Protein AF-0000000076642827 (afdb_homodimer)

pLDDT: mean 85.76, std 11.9, range [40.5, 98.06]

Radius of gyration: 27.94 Å; Cα contacts (8 Å, |Δi|>4): 1141; chains: 2; bounding box: 43×83×78 Å

Sequence (610 aa):
MENNNSRRKKQKLDKFSEQVNRMRVIDAKEDDSLAFIHKYMVTGAFPHSEPDKNFYSIVNGNNAIWVKGGTDVDVETGEEISVGVPYGTLPRIIAAWISTEAYRKKSREIQLGLSLTHFLKELDLNRTGGKRGDIGRVKEQLYRLANCEIGYKRVTQDEEKTKKESRRYRIIEGEQFWDWKIPNQLEIFGSYILLDRSFYKKLIEKPVPIDMRALKAIKSSAVALDLYMWLTYRVSYLNHSTTISWDQVMNQLGASYNETKYFAREARKYLKTIKSFWPELHYKTPRGRLFLDAKSRPHIKKKSWMENNNSRRKKQKLDKFSEQVNRMRVIDAKEDDSLAFIHKYMVTGAFPHSEPDKNFYSIVNGNNAIWVKGGTDVDVETGEEISVGVPYGTLPRIIAAWISTEAYRKKSREIQLGLSLTHFLKELDLNRTGGKRGDIGRVKEQLYRLANCEIGYKRVTQDEEKTKKESRRYRIIEGEQFWDWKIPNQLEIFGSYILLDRSFYKKLIEKPVPIDMRALKAIKSSAVALDLYMWLTYRVSYLNHSTTISWDQVMNQLGASYNETKYFAREARKYLKTIKSFWPELHYKTPRGRLFLDAKSRPHIKKKSW

Solvent-accessible surface area (backbone atoms only — not comparable to full-atom values): 31350 Å² total; per-residue (Å²): 114,71,65,57,52,53,49,53,47,49,52,51,50,51,53,47,51,50,51,29,51,46,51,64,73,42,52,38,57,82,65,74,29,58,28,24,28,40,64,74,64,32,39,31,62,49,38,64,51,80,63,93,50,60,52,47,57,33,54,59,77,50,27,26,40,34,29,34,26,14,69,45,69,39,45,86,78,42,43,81,37,81,59,32,54,40,37,32,37,57,40,56,54,50,48,29,48,53,38,25,51,26,59,75,66,69,36,53,66,43,64,36,28,69,53,45,54,50,49,28,49,73,62,67,37,63,79,38,75,56,77,88,14,44,49,33,49,48,50,49,31,49,51,10,45,46,40,24,38,37,35,38,37,36,53,44,78,50,101,71,36,35,37,38,36,40,39,52,45,40,58,31,27,29,37,34,43,51,50,53,77,58,83,84,55,76,53,39,58,87,13,32,39,29,40,16,62,64,46,48,50,48,32,68,74,50,56,40,68,42,45,45,64,57,48,55,74,37,51,89,33,37,66,46,44,36,49,52,43,36,46,43,56,51,41,63,68,44,81,57,64,44,76,43,42,43,63,56,51,35,49,52,42,34,57,87,58,96,45,58,67,60,48,45,53,52,49,52,56,39,48,53,55,52,33,66,46,29,72,51,54,41,67,48,68,53,93,69,29,42,31,42,42,45,82,30,48,44,79,59,62,78,90,65,115,113,71,64,57,53,54,51,52,48,48,51,52,50,51,52,48,52,50,51,28,51,46,52,67,72,44,52,38,59,82,65,73,28,58,29,23,30,41,64,76,64,32,39,30,61,49,39,63,51,79,63,93,51,60,54,47,58,34,55,60,76,50,28,25,42,35,28,34,27,14,70,44,68,38,46,88,78,40,42,80,35,80,60,31,54,40,36,32,37,58,39,56,53,49,48,28,49,54,38,24,51,28,59,74,66,70,36,54,66,42,64,36,29,69,53,45,55,50,49,28,49,73,61,65,37,63,82,39,76,56,77,88,15,46,48,34,49,48,51,49,31,48,52,12,45,46,39,26,37,36,36,38,38,36,54,44,78,50,100,69,35,34,38,38,35,39,39,52,47,41,59,32,27,29,38,36,44,53,49,52,78,57,84,84,54,75,52,39,60,87,16,33,38,29,40,17,62,64,45,47,51,47,32,69,74,49,56,40,66,43,47,46,65,58,48,55,74,37,50,90,33,37,66,45,45,37,49,51,45,36,46,42,54,52,41,64,70,44,79,57,63,44,77,42,42,42,63,56,51,35,48,54,43,34,57,88,59,94,44,60,66,61,47,45,53,52,49,52,54,39,50,52,56,50,32,65,46,27,74,50,55,41,67,48,69,55,92,70,31,40,32,41,41,45,82,31,48,44,80,58,59,78,91,67,115

Nearest PDB structures (foldseek):
  7u7o-assembly1_C  TM=5.175E-01  e=2.556E-03  Escherichia coli K-12
  6juf-assembly1_B  TM=5.219E-01  e=5.823E-01  Streptomyces clavuligerus
  6lb9-assembly1_B  TM=5.242E-01  e=1.563E+00  Streptomyces clavuligerus
  4ydz-assembly1_B  TM=2.967E-01  e=5.826E+00  Caenorhabditis elegans
  7u7o-assembly1_C  TM=5.175E-01  e=2.448E-03  Escherichia coli K-12

InterPro domains:
  IPR006881 Plasmid encoded RepA protein [PF04796] (85-248)

Organism: NCBI:txid1194090

Secondary structure (DSSP, 8-state):
-HHHHHHHHHHHHHHHHHHHHHHHHS-TTTTT-EEEE-HHHHS--S-SS--SSSEEEEEETTEEEEEE-EEEE-TTT--EEEEE---SHHHHHHHHHHHHHHHHHT-SEEE-HHHHHHHHHHTT--S--STTSHHHHHHHHHHHHHH-EEEEEEEEE-SSEEEEEEEEE-SEEEEEEEEESSTT----TT-EEEE-HHHHHHHHHS-EEEEHHHHHHTTT-HHHHHHHHHHHHHHHT--S-EEEEHHHHHHHHT---SSHHHHHHHHHHHHHHHHHH-TT--EE--TTEEEEPTT---SS-GGG-/-HHHHHHHHHHHHHHHHHHHHHHHHS-TTTTT-EEEE-HHHHS--S-SS--SSSEEEEEETTEEEEEE-EEEE-TTT--EEEEE---SHHHHHHHHHHHHHHHHHT-SEEE-HHHHHHHHHHTT--S--STTSHHHHHHHHHHHHHH-EEEEEEEEE-SSEEEEEEEEE-SEEEEEEEEESSTT----TT-EEEE-HHHHHHHHHS-EEEEHHHHHHTTT-HHHHHHHHHHHHHHHT--S-EEEEHHHHHHHHT---SSHHHHHHHHHHHHHHHHHH-TT--EE--TTEEEEPTT---SS-GGG-

Foldseek 3Di:
DVVVVVVVVVVLVVVLLVLLVCLQPDALLRVVQKWWAFPVLLFQAAAQDFDPDQKAWFDDPQKMKIKGFFWDADPVPRDIDTLGTQHHLLLLLVRRLLLRQCQVVVAQKFQCAPSVVVSCVVLVQNDDADCPGSVVVNVSNVSRLQGMKMKMWGWDDDPVDIDIDMDIDHQFPDKDADDDPPRPDSNSPPIITGTDPVSSVSSNVDIQIDGNSLCSSVSNGLLLSSLLSNCLVCLAPQQAKDKAFLVVVCSRSSYDDPDSVVVLVVSVVSVVSSCSNQVLWDWDDPVRIIIGHNSRDRSRHPVSD/DVVVVVVVVVVLVVVLLVLLVCLQPDALLRVVQKWWAFPVLLFQAAAQDFDPDQKAWFDDPQKMKIKGFFWDADPVPRDIDTLGTQHHLLLLLVRRLLLRQCQVVVAQKFQCAPSVVVSCVVLVQNDDADCPGSVVVNVSNVSRLQGMKMKMWGWDDDPVDIDIDMDIDHQFPDKDADDDPPRPDSNSPPIITGTDPVSSVSSNVDIQIDGNSLCSSVSNGLLLSSLLSNCLVCLAPQQAKDKAFLVVVCSRSSHDDPDSVVVLVVSVVSVVSSCSNQVLFDWDDPVRIIIGHNSRDRSRHPVSD

Structure (mmCIF, N/CA/C/O backbone):
data_AF-0000000076642827-model_v1
#
loop_
_entity.id
_entity.type
_entity.pdbx_description
1 polymer 'RepA protein'
#
loop_
_atom_site.group_PDB
_atom_site.id
_atom_site.type_symbol
_atom_site.label_atom_id
_atom_site.label_alt_id
_atom_site.label_comp_id
_atom_site.label_asym_id
_atom_site.label_entity_id
_atom_site.label_seq_id
_atom_site.pdbx_PDB_ins_code
_atom_site.Cartn_x
_atom_site.Cartn_y
_atom_site.Cartn_z
_atom_site.occupancy
_atom_site.B_iso_or_equiv
_atom_site.auth_seq_id
_atom_site.auth_comp_id
_atom_site.auth_asym_id
_atom_site.auth_atom_id
_atom_site.pdbx_PDB_model_num
ATOM 1 N N . MET A 1 1 ? -18.188 -27.797 -40.812 1 54.75 1 MET A N 1
ATOM 2 C CA . MET A 1 1 ? -18.109 -27.141 -39.5 1 54.75 1 MET A CA 1
ATOM 3 C C . MET A 1 1 ? -17.422 -28.047 -38.469 1 54.75 1 MET A C 1
ATOM 5 O O . MET A 1 1 ? -16.562 -27.594 -37.719 1 54.75 1 MET A O 1
ATOM 9 N N . GLU A 1 2 ? -17.812 -29.297 -38.469 1 63.72 2 GLU A N 1
ATOM 10 C CA . GLU A 1 2 ? -17.266 -30.297 -37.562 1 63.72 2 GLU A CA 1
ATOM 11 C C . GLU A 1 2 ? -15.805 -30.594 -37.875 1 63.72 2 GLU A C 1
ATOM 13 O O . GLU A 1 2 ? -14.984 -30.734 -36.938 1 63.72 2 GLU A O 1
ATOM 18 N N . ASN A 1 3 ? -15.484 -30.469 -39.094 1 66.81 3 ASN A N 1
ATOM 19 C CA . ASN A 1 3 ? -14.148 -30.812 -39.594 1 66.81 3 ASN A CA 1
ATOM 20 C C . ASN A 1 3 ? -13.133 -29.734 -39.219 1 66.81 3 ASN A C 1
ATOM 22 O O . ASN A 1 3 ? -12 -30.047 -38.844 1 66.81 3 ASN A O 1
ATOM 26 N N . ASN A 1 4 ? -13.625 -28.516 -39.125 1 71.31 4 ASN A N 1
ATOM 27 C CA . ASN A 1 4 ? -12.742 -27.391 -38.812 1 71.31 4 ASN A CA 1
ATOM 28 C C . ASN A 1 4 ? -12.391 -27.359 -37.312 1 71.31 4 ASN A C 1
ATOM 30 O O . ASN A 1 4 ? -11.25 -27.047 -36.969 1 71.31 4 ASN A O 1
ATOM 34 N N . ASN A 1 5 ? -13.266 -27.781 -36.531 1 71.5 5 ASN A N 1
ATOM 35 C CA . ASN A 1 5 ? -13.031 -27.828 -35.094 1 71.5 5 ASN A CA 1
ATOM 36 C C . ASN A 1 5 ? -12.039 -28.922 -34.719 1 71.5 5 ASN A C 1
ATOM 38 O O . ASN A 1 5 ? -11.203 -28.734 -33.812 1 71.5 5 ASN A O 1
ATOM 42 N N . SER A 1 6 ? -12.18 -30.047 -35.375 1 73 6 SER A N 1
ATOM 43 C CA . SER A 1 6 ? -11.281 -31.172 -35.125 1 73 6 SER A CA 1
ATOM 44 C C . SER A 1 6 ? -9.852 -30.828 -35.531 1 73 6 SER A C 1
ATOM 46 O O . SER A 1 6 ? -8.898 -31.203 -34.844 1 73 6 SER A O 1
ATOM 48 N N . ARG A 1 7 ? -9.758 -30.078 -36.656 1 74.62 7 ARG A N 1
ATOM 49 C CA . ARG A 1 7 ? -8.43 -29.672 -37.125 1 74.62 7 ARG A CA 1
ATOM 50 C C . ARG A 1 7 ? -7.797 -28.672 -36.156 1 74.62 7 ARG A C 1
ATOM 52 O O . ARG A 1 7 ? -6.605 -28.766 -35.875 1 74.62 7 ARG A O 1
ATOM 59 N N . ARG A 1 8 ? -8.57 -27.828 -35.719 1 68.75 8 ARG A N 1
ATOM 60 C CA . ARG A 1 8 ? -8.062 -26.828 -34.75 1 68.75 8 ARG A CA 1
ATOM 61 C C . ARG A 1 8 ? -7.637 -27.484 -33.469 1 68.75 8 ARG A C 1
ATOM 63 O O . ARG A 1 8 ? -6.617 -27.109 -32.875 1 68.75 8 ARG A O 1
ATOM 70 N N . LYS A 1 9 ? -8.453 -28.453 -33.25 1 72.5 9 LYS A N 1
ATOM 71 C CA . LYS A 1 9 ? -8.148 -29.203 -32.031 1 72.5 9 LYS A CA 1
ATOM 72 C C . LYS A 1 9 ? -6.859 -30 -32.188 1 72.5 9 LYS A C 1
ATOM 74 O O . LYS A 1 9 ? -6.051 -30.062 -31.25 1 72.5 9 LYS A O 1
ATOM 79 N N . LYS A 1 10 ? -6.648 -30.562 -33.219 1 74.94 10 LYS A N 1
ATOM 80 C CA . LYS A 1 10 ? -5.449 -31.344 -33.5 1 74.94 10 LYS A CA 1
ATOM 81 C C . LYS A 1 10 ? -4.215 -30.453 -33.562 1 74.94 10 LYS A C 1
ATOM 83 O O . LYS A 1 10 ? -3.152 -30.812 -33.062 1 74.94 10 LYS A O 1
ATOM 88 N N . GLN A 1 11 ? -4.301 -29.391 -34.094 1 78.81 11 GLN A N 1
ATOM 89 C CA . GLN A 1 11 ? -3.191 -28.453 -34.188 1 78.81 11 GLN A CA 1
ATOM 90 C C . GLN A 1 11 ? -2.783 -27.953 -32.781 1 78.81 11 GLN A C 1
ATOM 92 O O . GLN A 1 11 ? -1.592 -27.812 -32.5 1 78.81 11 GLN A O 1
ATOM 97 N N . LYS A 1 12 ? -3.814 -27.703 -32.031 1 73.69 12 LYS A N 1
ATOM 98 C CA . LYS A 1 12 ? -3.537 -27.266 -30.656 1 73.69 12 LYS A CA 1
ATOM 99 C C . LYS A 1 12 ? -2.795 -28.344 -29.875 1 73.69 12 LYS A C 1
ATOM 101 O O . LYS A 1 12 ? -1.883 -28.031 -29.109 1 73.69 12 LYS A O 1
ATOM 106 N N . LEU A 1 13 ? -3.162 -29.469 -30.094 1 78.56 13 LEU A N 1
ATOM 107 C CA . LEU A 1 13 ? -2.545 -30.594 -29.391 1 78.56 13 LEU A CA 1
ATOM 108 C C . LEU A 1 13 ? -1.109 -30.797 -29.859 1 78.56 13 LEU A C 1
ATOM 110 O O . LEU A 1 13 ? -0.23 -31.125 -29.062 1 78.56 13 LEU A O 1
ATOM 114 N N . ASP A 1 14 ? -0.91 -30.688 -31.078 1 82.5 14 ASP A N 1
ATOM 115 C CA . ASP A 1 14 ? 0.433 -30.828 -31.641 1 82.5 14 ASP A CA 1
ATOM 116 C C . ASP A 1 14 ? 1.363 -29.734 -31.109 1 82.5 14 ASP A C 1
ATOM 118 O O . ASP A 1 14 ? 2.512 -30.016 -30.75 1 82.5 14 ASP A O 1
ATOM 122 N N . LYS A 1 15 ? 0.829 -28.562 -31.047 1 82.94 15 LYS A N 1
ATOM 123 C CA . LYS A 1 15 ? 1.627 -27.438 -30.547 1 82.94 15 LYS A CA 1
ATOM 124 C C . LYS A 1 15 ? 1.989 -27.656 -29.078 1 82.94 15 LYS A C 1
ATOM 126 O O . LYS A 1 15 ? 3.115 -27.375 -28.656 1 82.94 15 LYS A O 1
ATOM 131 N N . PHE A 1 16 ? 1.078 -28.172 -28.375 1 87.31 16 PHE A N 1
ATOM 132 C CA . PHE A 1 16 ? 1.312 -28.469 -26.953 1 87.31 16 PHE A CA 1
ATOM 133 C C . PHE A 1 16 ? 2.391 -29.531 -26.797 1 87.31 16 PHE A C 1
ATOM 135 O O . PHE A 1 16 ? 3.307 -29.375 -25.984 1 87.31 16 PHE A O 1
ATOM 142 N N . SER A 1 17 ? 2.236 -30.531 -27.562 1 88.94 17 SER A N 1
ATOM 143 C CA . SER A 1 17 ? 3.199 -31.625 -27.484 1 88.94 17 SER A CA 1
ATOM 144 C C . SER A 1 17 ? 4.609 -31.156 -27.828 1 88.94 17 SER A C 1
ATOM 146 O O . SER A 1 17 ? 5.582 -31.594 -27.219 1 88.94 17 SER A O 1
ATOM 148 N N . GLU A 1 18 ? 4.641 -30.328 -28.75 1 88.25 18 GLU A N 1
ATOM 149 C CA . GLU A 1 18 ? 5.934 -29.766 -29.125 1 88.25 18 GLU A CA 1
ATOM 150 C C . GLU A 1 18 ? 6.527 -28.938 -28 1 88.25 18 GLU A C 1
ATOM 152 O O . GLU A 1 18 ? 7.73 -29.016 -27.719 1 88.25 18 GLU A O 1
ATOM 157 N N . GLN A 1 19 ? 5.727 -28.172 -27.438 1 87.25 19 GLN A N 1
ATOM 158 C CA . GLN A 1 19 ? 6.176 -27.344 -26.328 1 87.25 19 GLN A CA 1
ATOM 159 C C . GLN A 1 19 ? 6.648 -28.188 -25.156 1 87.25 19 GLN A C 1
ATOM 161 O O . GLN A 1 19 ? 7.672 -27.891 -24.531 1 87.25 19 GLN A O 1
ATOM 166 N N . VAL A 1 20 ? 5.898 -29.156 -24.891 1 90.56 20 VAL A N 1
ATOM 167 C CA . VAL A 1 20 ? 6.23 -30.078 -23.812 1 90.56 20 VAL A CA 1
ATOM 168 C C . VAL A 1 20 ? 7.586 -30.734 -24.078 1 90.56 20 VAL A C 1
ATOM 170 O O . VAL A 1 20 ? 8.445 -30.766 -23.188 1 90.56 20 VAL A O 1
ATOM 173 N N . ASN A 1 21 ? 7.734 -31.172 -25.281 1 90.19 21 ASN A N 1
ATOM 174 C CA . ASN A 1 21 ? 8.992 -31.812 -25.656 1 90.19 21 ASN A CA 1
ATOM 175 C C . ASN A 1 21 ? 10.172 -30.844 -25.531 1 90.19 21 ASN A C 1
ATOM 177 O O . ASN A 1 21 ? 11.25 -31.219 -25.078 1 90.19 21 ASN A O 1
ATOM 181 N N . ARG A 1 22 ? 9.938 -29.719 -25.906 1 90.06 22 ARG A N 1
ATOM 182 C CA . ARG A 1 22 ? 11 -28.719 -25.828 1 90.06 22 ARG A CA 1
ATOM 183 C C . ARG A 1 22 ? 11.391 -28.438 -24.391 1 90.06 22 ARG A C 1
ATOM 185 O O . ARG A 1 22 ? 12.578 -28.312 -24.078 1 90.06 22 ARG A O 1
ATOM 192 N N . MET A 1 23 ? 10.477 -28.406 -23.516 1 90.81 23 MET A N 1
ATOM 193 C CA . MET A 1 23 ? 10.734 -28.125 -22.094 1 90.81 23 MET A CA 1
ATOM 194 C C . MET A 1 23 ? 11.5 -29.266 -21.453 1 90.81 23 MET A C 1
ATOM 196 O O . MET A 1 23 ? 12.297 -29.047 -20.531 1 90.81 23 MET A O 1
ATOM 200 N N . ARG A 1 24 ? 11.305 -30.453 -22.031 1 89.62 24 ARG A N 1
ATOM 201 C CA . ARG A 1 24 ? 11.953 -31.625 -21.453 1 89.62 24 ARG A CA 1
ATOM 202 C C . ARG A 1 24 ? 13.414 -31.719 -21.875 1 89.62 24 ARG A C 1
ATOM 204 O O . ARG A 1 24 ? 14.242 -32.25 -21.156 1 89.62 24 ARG A O 1
ATOM 211 N N . VAL A 1 25 ? 13.688 -31.062 -22.984 1 88.88 25 VAL A N 1
ATOM 212 C CA . VAL A 1 25 ? 15.008 -31.281 -23.578 1 88.88 25 VAL A CA 1
ATOM 213 C C . VAL A 1 25 ? 15.883 -30.047 -23.344 1 88.88 25 VAL A C 1
ATOM 215 O O . VAL A 1 25 ? 17.094 -30.172 -23.172 1 88.88 25 VAL A O 1
ATOM 218 N N . ILE A 1 26 ? 15.305 -28.891 -23.359 1 89.38 26 ILE A N 1
ATOM 219 C CA . ILE A 1 26 ? 16.078 -27.656 -23.234 1 89.38 26 ILE A CA 1
ATOM 220 C C . ILE A 1 26 ? 15.719 -26.953 -21.922 1 89.38 26 ILE A C 1
ATOM 222 O O . ILE A 1 26 ? 14.555 -26.656 -21.656 1 89.38 26 ILE A O 1
ATOM 226 N N . ASP A 1 27 ? 16.75 -26.688 -21.203 1 87.81 27 ASP A N 1
ATOM 227 C CA . ASP A 1 27 ? 16.547 -25.969 -19.938 1 87.81 27 ASP A CA 1
ATOM 228 C C . ASP A 1 27 ? 15.977 -24.562 -20.203 1 87.81 27 ASP A C 1
ATOM 230 O O . ASP A 1 27 ? 16.297 -23.938 -21.203 1 87.81 27 ASP A O 1
ATOM 234 N N . ALA A 1 28 ? 15.141 -24.188 -19.266 1 89.44 28 ALA A N 1
ATOM 235 C CA . ALA A 1 28 ? 14.484 -22.891 -19.422 1 89.44 28 ALA A CA 1
ATOM 236 C C . ALA A 1 28 ? 15.516 -21.766 -19.594 1 89.44 28 ALA A C 1
ATOM 238 O O . ALA A 1 28 ? 15.297 -20.844 -20.375 1 89.44 28 ALA A O 1
ATOM 239 N N . LYS A 1 29 ? 16.594 -21.828 -18.875 1 87.75 29 LYS A N 1
ATOM 240 C CA . LYS A 1 29 ? 17.641 -20.812 -18.969 1 87.75 29 LYS A CA 1
ATOM 241 C C . LYS A 1 29 ? 18.25 -20.781 -20.375 1 87.75 29 LYS A C 1
ATOM 243 O O . LYS A 1 29 ? 18.438 -19.703 -20.953 1 87.75 29 LYS A O 1
ATOM 248 N N . GLU A 1 30 ? 18.516 -21.906 -20.891 1 86.69 30 GLU A N 1
ATOM 249 C CA . GLU A 1 30 ? 19.125 -22.016 -22.203 1 86.69 30 GLU A CA 1
ATOM 250 C C . GLU A 1 30 ? 18.172 -21.5 -23.297 1 86.69 30 GLU A C 1
ATOM 252 O O . GLU A 1 30 ? 18.625 -20.984 -24.312 1 86.69 30 GLU A O 1
ATOM 257 N N . ASP A 1 31 ? 16.938 -21.609 -23.016 1 88.25 31 ASP A N 1
ATOM 258 C CA . ASP A 1 31 ? 15.93 -21.203 -23.984 1 88.25 31 ASP A CA 1
ATOM 259 C C . ASP A 1 31 ? 15.477 -19.766 -23.719 1 88.25 31 ASP A C 1
ATOM 261 O O . ASP A 1 31 ? 14.453 -19.328 -24.25 1 88.25 31 ASP A O 1
ATOM 265 N N . ASP A 1 32 ? 16.047 -19.109 -22.797 1 85.81 32 ASP A N 1
ATOM 266 C CA . ASP A 1 32 ? 15.711 -17.734 -22.422 1 85.81 32 ASP A CA 1
ATOM 267 C C . ASP A 1 32 ? 14.25 -17.625 -21.984 1 85.81 32 ASP A C 1
ATOM 269 O O . ASP A 1 32 ? 13.555 -16.672 -22.344 1 85.81 32 ASP A O 1
ATOM 273 N N . SER A 1 33 ? 13.797 -18.703 -21.312 1 89 33 SER A N 1
ATOM 274 C CA . SER A 1 33 ? 12.406 -18.766 -20.875 1 89 33 SER A CA 1
ATOM 275 C C . SER A 1 33 ? 12.305 -18.812 -19.359 1 89 33 SER A C 1
ATOM 277 O O . SER A 1 33 ? 11.227 -19.031 -18.812 1 89 33 SER A O 1
ATOM 279 N N . LEU A 1 34 ? 13.438 -18.594 -18.75 1 90.31 34 LEU A N 1
ATOM 280 C CA . LEU A 1 34 ? 13.453 -18.562 -17.297 1 90.31 34 LEU A CA 1
ATOM 281 C C . LEU A 1 34 ? 12.703 -17.328 -16.781 1 90.31 34 LEU A C 1
ATOM 283 O O . LEU A 1 34 ? 12.93 -16.219 -17.25 1 90.31 34 LEU A O 1
ATOM 287 N N . ALA A 1 35 ? 11.812 -17.609 -15.906 1 90.62 35 ALA A N 1
ATOM 288 C CA . ALA A 1 35 ? 10.992 -16.562 -15.297 1 90.62 35 ALA A CA 1
ATOM 289 C C . ALA A 1 35 ? 11.008 -16.688 -13.773 1 90.62 35 ALA A C 1
ATOM 291 O O . ALA A 1 35 ? 11.578 -17.641 -13.227 1 90.62 35 ALA A O 1
ATOM 292 N N . PHE A 1 36 ? 10.477 -15.68 -13.18 1 91.25 36 PHE A N 1
ATOM 293 C CA . PHE A 1 36 ? 10.469 -15.641 -11.727 1 91.25 36 PHE A CA 1
ATOM 294 C C . PHE A 1 36 ? 9.133 -15.133 -11.203 1 91.25 36 PHE A C 1
ATOM 296 O O . PHE A 1 36 ? 8.445 -14.359 -11.883 1 91.25 36 PHE A O 1
ATOM 303 N N . ILE A 1 37 ? 8.812 -15.602 -10.07 1 88.88 37 ILE A N 1
ATOM 304 C CA . ILE A 1 37 ? 7.621 -15.086 -9.406 1 88.88 37 ILE A CA 1
ATOM 305 C C . ILE A 1 37 ? 7.91 -14.867 -7.922 1 88.88 37 ILE A C 1
ATOM 307 O O . ILE A 1 37 ? 8.781 -15.523 -7.348 1 88.88 37 ILE A O 1
ATOM 311 N N . HIS A 1 38 ? 7.203 -13.898 -7.469 1 85.12 38 HIS A N 1
ATOM 312 C CA . HIS A 1 38 ? 7.316 -13.609 -6.043 1 85.12 38 HIS A CA 1
ATOM 313 C C . HIS A 1 38 ? 6.633 -14.688 -5.211 1 85.12 38 HIS A C 1
ATOM 315 O O . HIS A 1 38 ? 5.559 -15.172 -5.574 1 85.12 38 HIS A O 1
ATOM 321 N N . LYS A 1 39 ? 7.23 -15.062 -4.082 1 77.56 39 LYS A N 1
ATOM 322 C CA . LYS A 1 39 ? 6.746 -16.156 -3.262 1 77.56 39 LYS A CA 1
ATOM 323 C C . LYS A 1 39 ? 5.312 -15.914 -2.797 1 77.56 39 LYS A C 1
ATOM 325 O O . LYS A 1 39 ? 4.516 -16.844 -2.697 1 77.56 39 LYS A O 1
ATOM 330 N N . TYR A 1 40 ? 4.98 -14.664 -2.539 1 70.75 40 TYR A N 1
ATOM 331 C CA . TYR A 1 40 ? 3.643 -14.336 -2.059 1 70.75 40 TYR A CA 1
ATOM 332 C C . TYR A 1 40 ? 2.604 -14.547 -3.154 1 70.75 40 TYR A C 1
ATOM 334 O O . TYR A 1 40 ? 1.409 -14.672 -2.869 1 70.75 40 TYR A O 1
ATOM 342 N N . MET A 1 41 ? 3.031 -14.57 -4.301 1 77.38 41 MET A N 1
ATOM 343 C CA . MET A 1 41 ? 2.098 -14.68 -5.418 1 77.38 41 MET A CA 1
ATOM 344 C C . MET A 1 41 ? 1.887 -16.141 -5.805 1 77.38 41 MET A C 1
ATOM 346 O O . MET A 1 41 ? 1.026 -16.453 -6.629 1 77.38 41 MET A O 1
ATOM 350 N N . VAL A 1 42 ? 2.738 -17.016 -5.215 1 74.31 42 VAL A N 1
ATOM 351 C CA . VAL A 1 42 ? 2.611 -18.422 -5.527 1 74.31 42 VAL A CA 1
ATOM 352 C C . VAL A 1 42 ? 1.386 -19 -4.828 1 74.31 42 VAL A C 1
ATOM 354 O O . VAL A 1 42 ? 0.811 -20 -5.281 1 74.31 42 VAL A O 1
ATOM 357 N N . THR A 1 43 ? 0.994 -18.266 -3.764 1 66.69 43 THR A N 1
ATOM 358 C CA . THR A 1 43 ? -0.176 -18.75 -3.039 1 66.69 43 THR A CA 1
ATOM 359 C C . THR A 1 43 ? -1.42 -17.953 -3.432 1 66.69 43 THR A C 1
ATOM 361 O O . THR A 1 43 ? -1.337 -16.766 -3.717 1 66.69 43 THR A O 1
ATOM 364 N N . GLY A 1 44 ? -2.303 -18.547 -4.094 1 64.25 44 GLY A N 1
ATOM 365 C CA . GLY A 1 44 ? -3.602 -18.156 -4.629 1 64.25 44 GLY A CA 1
ATOM 366 C C . GLY A 1 44 ? -4.027 -16.766 -4.219 1 64.25 44 GLY A C 1
ATOM 367 O O . GLY A 1 44 ? -5.105 -16.578 -3.648 1 64.25 44 GLY A O 1
ATOM 368 N N . ALA A 1 45 ? -3.248 -15.742 -4.652 1 68.62 45 ALA A N 1
ATOM 369 C CA . ALA A 1 45 ? -3.625 -14.414 -4.16 1 68.62 45 ALA A CA 1
ATOM 370 C C . ALA A 1 45 ? -4.801 -13.852 -4.957 1 68.62 45 ALA A C 1
ATOM 372 O O . ALA A 1 45 ? -5.625 -13.109 -4.414 1 68.62 45 ALA A O 1
ATOM 373 N N . PHE A 1 46 ? -5.023 -14.391 -6.141 1 88.81 46 PHE A N 1
ATOM 374 C CA . PHE A 1 46 ? -6.074 -13.758 -6.93 1 88.81 46 PHE A CA 1
ATOM 375 C C . PHE A 1 46 ? -7.23 -14.719 -7.164 1 88.81 46 PHE A C 1
ATOM 377 O O . PHE A 1 46 ? -7.016 -15.914 -7.402 1 88.81 46 PHE A O 1
ATOM 384 N N . PRO 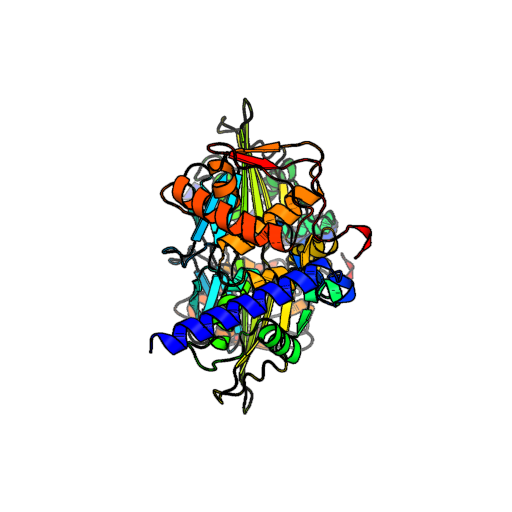A 1 47 ? -8.445 -14.227 -7.133 1 90.62 47 PRO A N 1
ATOM 385 C CA . PRO A 1 47 ? -9.594 -15.094 -7.426 1 90.62 47 PRO A CA 1
ATOM 386 C C . PRO A 1 47 ? -9.57 -15.641 -8.852 1 90.62 47 PRO A C 1
ATOM 388 O O . PRO A 1 47 ? -9.055 -14.984 -9.758 1 90.62 47 PRO A O 1
ATOM 391 N N . HIS A 1 48 ? -10.117 -16.797 -9.016 1 88.31 48 HIS A N 1
ATOM 392 C CA . HIS A 1 48 ? -10.109 -17.453 -10.312 1 88.31 48 HIS A CA 1
ATOM 393 C C . HIS A 1 48 ? -11.117 -16.812 -11.266 1 88.31 48 HIS A C 1
ATOM 395 O O . HIS A 1 48 ? -10.969 -16.891 -12.484 1 88.31 48 HIS A O 1
ATOM 401 N N . SER A 1 49 ? -12.125 -16.219 -10.688 1 88.38 49 SER A N 1
ATOM 402 C CA . SER A 1 49 ? -13.125 -15.461 -11.43 1 88.38 49 SER A CA 1
ATOM 403 C C . SER A 1 49 ? -13.422 -14.125 -10.75 1 88.38 49 SER A C 1
ATOM 405 O O . SER A 1 49 ? -13.023 -13.906 -9.609 1 88.38 49 SER A O 1
ATOM 407 N N . GLU A 1 50 ? -14.039 -13.266 -11.5 1 89.94 50 GLU A N 1
ATOM 408 C CA . GLU A 1 50 ? -14.312 -11.945 -10.938 1 89.94 50 GLU A CA 1
ATOM 409 C C . GLU A 1 50 ? -15.195 -12.047 -9.695 1 89.94 50 GLU A C 1
ATOM 411 O O . GLU A 1 50 ? -16.297 -12.609 -9.75 1 89.94 50 GLU A O 1
ATOM 416 N N . PRO A 1 51 ? -14.703 -11.539 -8.633 1 89.94 51 PRO A N 1
ATOM 417 C CA . PRO A 1 51 ? -15.516 -11.594 -7.41 1 89.94 51 PRO A CA 1
ATOM 418 C C . PRO A 1 51 ? -16.641 -10.57 -7.41 1 89.94 51 PRO A C 1
ATOM 420 O O . PRO A 1 51 ? -16.562 -9.547 -8.094 1 89.94 51 PRO A O 1
ATOM 423 N N . ASP A 1 52 ? -17.641 -10.836 -6.617 1 87.5 52 ASP A N 1
ATOM 424 C CA . ASP A 1 52 ? -18.766 -9.93 -6.488 1 87.5 52 ASP A CA 1
ATOM 425 C C . ASP A 1 52 ? -18.375 -8.672 -5.711 1 87.5 52 ASP A C 1
ATOM 427 O O . ASP A 1 52 ? -18.828 -7.57 -6.035 1 87.5 52 ASP A O 1
ATOM 431 N N . LYS A 1 53 ? -17.578 -8.906 -4.781 1 89.19 53 LYS A N 1
ATOM 432 C CA . LYS A 1 53 ? -17.125 -7.801 -3.941 1 89.19 53 LYS A CA 1
ATOM 433 C C . LYS A 1 53 ? -15.75 -7.312 -4.363 1 89.19 53 LYS A C 1
ATOM 435 O O . LYS A 1 53 ? -14.992 -8.055 -4.996 1 89.19 53 LYS A O 1
ATOM 440 N N . ASN A 1 54 ? -15.477 -6.055 -4.023 1 94 54 ASN A N 1
ATOM 441 C CA . ASN A 1 54 ? -14.148 -5.496 -4.266 1 94 54 ASN A CA 1
ATOM 442 C C . ASN A 1 54 ? -13.148 -5.957 -3.217 1 94 54 ASN A C 1
ATOM 444 O O . ASN A 1 54 ? -12.367 -5.152 -2.703 1 94 54 ASN A O 1
ATOM 448 N N . PHE A 1 55 ? -13.336 -7.195 -2.828 1 93.5 55 PHE A N 1
ATOM 449 C CA . PHE A 1 55 ? -12.531 -7.824 -1.789 1 93.5 55 PHE A CA 1
ATOM 450 C C . PHE A 1 55 ? -12.555 -9.344 -1.93 1 93.5 55 PHE A C 1
ATOM 452 O O . PHE A 1 55 ? -13.586 -9.922 -2.258 1 93.5 55 PHE A O 1
ATOM 459 N N . TYR A 1 56 ? -11.422 -9.93 -1.758 1 91.62 56 TYR A N 1
ATOM 460 C CA . TYR A 1 56 ? -11.258 -11.383 -1.817 1 91.62 56 TYR A CA 1
ATOM 461 C C . TYR A 1 56 ? -10.305 -11.867 -0.733 1 91.62 56 TYR A C 1
ATOM 463 O O . TYR A 1 56 ? -9.266 -11.242 -0.485 1 91.62 56 TYR A O 1
ATOM 471 N N . SER A 1 57 ? -10.68 -12.945 -0.006 1 90.06 57 SER A N 1
ATOM 472 C CA . SER A 1 57 ? -9.789 -13.445 1.039 1 90.06 57 SER A CA 1
ATOM 473 C C . SER A 1 57 ? -9.812 -14.969 1.11 1 90.06 57 SER A C 1
ATOM 475 O O . SER A 1 57 ? -10.773 -15.602 0.655 1 90.06 57 SER A O 1
ATOM 477 N N . ILE A 1 58 ? -8.766 -15.461 1.53 1 84.12 58 ILE A N 1
ATOM 478 C CA . ILE A 1 58 ? -8.625 -16.875 1.85 1 84.12 58 ILE A CA 1
ATOM 479 C C . ILE A 1 58 ? -8.195 -17.047 3.309 1 84.12 58 ILE A C 1
ATOM 481 O O . ILE A 1 58 ? -7.254 -16.391 3.762 1 84.12 58 ILE A O 1
ATOM 485 N N . VAL A 1 59 ? -8.938 -17.875 3.969 1 85.06 59 VAL A N 1
ATOM 486 C CA . VAL A 1 59 ? -8.617 -18.125 5.375 1 85.06 59 VAL A CA 1
ATOM 487 C C . VAL A 1 59 ? -8.078 -19.547 5.543 1 85.06 59 VAL A C 1
ATOM 489 O O . VAL A 1 59 ? -8.656 -20.5 5.031 1 85.06 59 VAL A O 1
ATOM 492 N N . ASN A 1 60 ? -6.938 -19.656 6.164 1 80.06 60 ASN A N 1
ATOM 493 C CA . ASN A 1 60 ? -6.312 -20.922 6.523 1 80.06 60 ASN A CA 1
ATOM 494 C C . ASN A 1 60 ? -5.969 -20.969 8.008 1 80.06 60 ASN A C 1
ATOM 496 O O . ASN A 1 60 ? -4.883 -20.562 8.414 1 80.06 60 ASN A O 1
ATOM 500 N N . GLY A 1 61 ? -6.887 -21.578 8.766 1 82.44 61 GLY A N 1
ATOM 501 C CA . GLY A 1 61 ? -6.688 -21.562 10.203 1 82.44 61 GLY A CA 1
ATOM 502 C C . GLY A 1 61 ? -6.746 -20.172 10.805 1 82.44 61 GLY A C 1
ATOM 503 O O . GLY A 1 61 ? -7.754 -19.469 10.664 1 82.44 61 GLY A O 1
ATOM 504 N N . ASN A 1 62 ? -5.492 -19.812 11.336 1 87.56 62 ASN A N 1
ATOM 505 C CA . ASN A 1 62 ? -5.41 -18.5 11.992 1 87.56 62 ASN A CA 1
ATOM 506 C C . ASN A 1 62 ? -4.754 -17.469 11.094 1 87.56 62 ASN A C 1
ATOM 508 O O . ASN A 1 62 ? -4.34 -16.406 11.57 1 87.56 62 ASN A O 1
ATOM 512 N N . ASN A 1 63 ? -4.715 -17.828 9.836 1 87.62 63 ASN A N 1
ATOM 513 C CA . ASN A 1 63 ? -4.109 -16.938 8.859 1 87.62 63 ASN A CA 1
ATOM 514 C C . ASN A 1 63 ? -5.098 -16.562 7.758 1 87.62 63 ASN A C 1
ATOM 516 O O . ASN A 1 63 ? -5.945 -17.359 7.375 1 87.62 63 ASN A O 1
ATOM 520 N N . ALA A 1 64 ? -4.969 -15.383 7.352 1 88.94 64 ALA A N 1
ATOM 521 C CA . ALA A 1 64 ? -5.762 -14.945 6.203 1 88.94 64 ALA A CA 1
ATOM 522 C C . ALA A 1 64 ? -4.914 -14.117 5.234 1 88.94 64 ALA A C 1
ATOM 524 O O . ALA A 1 64 ? -4.07 -13.328 5.66 1 88.94 64 ALA A O 1
ATOM 525 N N . ILE A 1 65 ? -5.117 -14.414 3.984 1 88.94 65 ILE A N 1
ATOM 526 C CA . ILE A 1 65 ? -4.582 -13.57 2.92 1 88.94 65 ILE A CA 1
ATOM 527 C C . ILE A 1 65 ? -5.73 -12.906 2.16 1 88.94 65 ILE A C 1
ATOM 529 O O . ILE A 1 65 ? -6.758 -13.539 1.898 1 88.94 65 ILE A O 1
ATOM 533 N N . TRP A 1 66 ? -5.547 -11.656 1.864 1 91 66 TRP A N 1
ATOM 534 C CA . TRP A 1 66 ? -6.652 -11 1.178 1 91 66 TRP A CA 1
ATOM 535 C C . TRP A 1 66 ? -6.137 -10.047 0.104 1 91 66 TRP A C 1
ATOM 537 O O . TRP A 1 66 ? -4.98 -9.625 0.144 1 91 66 TRP A O 1
ATOM 547 N N . VAL A 1 67 ? -6.98 -9.805 -0.879 1 93 67 VAL A N 1
ATOM 548 C CA . VAL A 1 67 ? -6.746 -8.836 -1.942 1 93 67 VAL A CA 1
ATOM 549 C C . VAL A 1 67 ? -7.91 -7.848 -2.01 1 93 67 VAL A C 1
ATOM 551 O O . VAL A 1 67 ? -9.07 -8.25 -2.051 1 93 67 VAL A O 1
ATOM 554 N N . LYS A 1 68 ? -7.586 -6.625 -1.91 1 94.62 68 LYS A N 1
ATOM 555 C CA . LYS A 1 68 ? -8.578 -5.562 -2.043 1 94.62 68 LYS A CA 1
ATOM 556 C C . LYS A 1 68 ? -8.414 -4.824 -3.369 1 94.62 68 LYS A C 1
ATOM 558 O O . LYS A 1 68 ? -7.309 -4.438 -3.742 1 94.62 68 LYS A O 1
ATOM 563 N N . GLY A 1 69 ? -9.562 -4.699 -4.035 1 94.31 69 GLY A N 1
ATOM 564 C CA . GLY A 1 69 ? -9.523 -3.9 -5.25 1 94.31 69 GLY A CA 1
ATOM 565 C C . GLY A 1 69 ? -9.117 -2.461 -5.004 1 94.31 69 GLY A C 1
ATOM 566 O O . GLY A 1 69 ? -9.5 -1.868 -3.988 1 94.31 69 GLY A O 1
ATOM 567 N N . GLY A 1 70 ? -8.352 -1.926 -5.832 1 91.62 70 GLY A N 1
ATOM 568 C CA . GLY A 1 70 ? -7.797 -0.592 -5.652 1 91.62 70 GLY A CA 1
ATOM 569 C C . GLY A 1 70 ? -8.773 0.512 -6.012 1 91.62 70 GLY A C 1
ATOM 570 O O . GLY A 1 70 ? -9.922 0.24 -6.367 1 91.62 70 GLY A O 1
ATOM 571 N N . THR A 1 71 ? -8.297 1.723 -5.711 1 90.44 71 THR A N 1
ATOM 572 C CA . THR A 1 71 ? -9.078 2.916 -6.031 1 90.44 71 THR A CA 1
ATOM 573 C C . THR A 1 71 ? -8.242 3.9 -6.848 1 90.44 71 THR A C 1
ATOM 575 O O . THR A 1 71 ? -7.012 3.908 -6.75 1 90.44 71 THR A O 1
ATOM 578 N N . ASP A 1 72 ? -8.875 4.477 -7.711 1 91.31 72 ASP A N 1
ATOM 579 C CA . ASP A 1 72 ? -8.328 5.613 -8.445 1 91.31 72 ASP A CA 1
ATOM 580 C C . ASP A 1 72 ? -9.188 6.859 -8.25 1 91.31 72 ASP A C 1
ATOM 582 O O . ASP A 1 72 ? -10.195 6.82 -7.543 1 91.31 72 ASP A O 1
ATOM 586 N N . VAL A 1 73 ? -8.617 7.996 -8.68 1 92.69 73 VAL A N 1
ATOM 587 C CA . VAL A 1 73 ? -9.344 9.25 -8.492 1 92.69 73 VAL A CA 1
ATOM 588 C C . VAL A 1 73 ? -9.531 9.945 -9.836 1 92.69 73 VAL A C 1
ATOM 590 O O . VAL A 1 73 ? -8.641 9.914 -10.688 1 92.69 73 VAL A O 1
ATOM 593 N N . ASP A 1 74 ? -10.742 10.43 -10.016 1 91 74 ASP A N 1
ATOM 594 C CA . ASP A 1 74 ? -10.969 11.344 -11.141 1 91 74 ASP A CA 1
ATOM 595 C C . ASP A 1 74 ? -10.414 12.734 -10.836 1 91 74 ASP A C 1
ATOM 597 O O . ASP A 1 74 ? -10.906 13.422 -9.945 1 91 74 ASP A O 1
ATOM 601 N N . VAL A 1 75 ? -9.453 13.164 -11.516 1 88.25 75 VAL A N 1
ATOM 602 C CA . VAL A 1 75 ? -8.734 14.391 -11.195 1 88.25 75 VAL A CA 1
ATOM 603 C C . VAL A 1 75 ? -9.625 15.602 -11.492 1 88.25 75 VAL A C 1
ATOM 605 O O . VAL A 1 75 ? -9.359 16.703 -11.016 1 88.25 75 VAL A O 1
ATOM 608 N N . GLU A 1 76 ? -10.672 15.469 -12.25 1 85.75 76 GLU A N 1
ATOM 609 C CA . GLU A 1 76 ? -11.578 16.578 -12.555 1 85.75 76 GLU A CA 1
ATOM 610 C C . GLU A 1 76 ? -12.625 16.75 -11.469 1 85.75 76 GLU A C 1
ATOM 612 O O . GLU A 1 76 ? -12.93 17.875 -11.055 1 85.75 76 GLU A O 1
ATOM 617 N N . THR A 1 77 ? -13.133 15.656 -10.953 1 87.12 77 THR A N 1
ATOM 618 C CA . THR A 1 77 ? -14.258 15.734 -10.023 1 87.12 77 THR A CA 1
ATOM 619 C C . THR A 1 77 ? -13.797 15.414 -8.602 1 87.12 77 THR A C 1
ATOM 621 O O . THR A 1 77 ? -14.5 15.742 -7.641 1 87.12 77 THR A O 1
ATOM 624 N N . GLY A 1 78 ? -12.672 14.727 -8.555 1 87.81 78 GLY A N 1
ATOM 625 C CA . GLY A 1 78 ? -12.203 14.297 -7.242 1 87.81 78 GLY A CA 1
ATOM 626 C C . GLY A 1 78 ? -12.906 13.055 -6.738 1 87.81 78 GLY A C 1
ATOM 627 O O . GLY A 1 78 ? -12.68 12.617 -5.609 1 87.81 78 GLY A O 1
ATOM 628 N N . GLU A 1 79 ? -13.711 12.453 -7.555 1 92.12 79 GLU A N 1
ATOM 629 C CA . GLU A 1 79 ? -14.492 11.281 -7.145 1 92.12 79 GLU A CA 1
ATOM 630 C C . GLU A 1 79 ? -13.648 10.016 -7.199 1 92.12 79 GLU A C 1
ATOM 632 O O . GLU A 1 79 ? -12.742 9.898 -8.031 1 92.12 79 GLU A O 1
ATOM 637 N N . GLU A 1 80 ? -14.023 9.125 -6.352 1 94.19 80 GLU A N 1
ATOM 638 C CA . GLU A 1 80 ? -13.352 7.832 -6.316 1 94.19 80 GLU A CA 1
ATOM 639 C C . GLU A 1 80 ? -13.75 6.965 -7.508 1 94.19 80 GLU A C 1
ATOM 641 O O . GLU A 1 80 ? -14.922 6.93 -7.887 1 94.19 80 GLU A O 1
ATOM 646 N N . ILE A 1 81 ? -12.805 6.328 -8.094 1 93.69 81 ILE A N 1
ATOM 647 C CA . ILE A 1 81 ? -13.039 5.32 -9.117 1 93.69 81 ILE A CA 1
ATOM 648 C C . ILE A 1 81 ? -12.609 3.947 -8.602 1 93.69 81 ILE A C 1
ATOM 650 O O . ILE A 1 81 ? -11.438 3.736 -8.281 1 93.69 81 ILE A O 1
ATOM 654 N N . SER A 1 82 ? -13.508 3.037 -8.555 1 92.69 82 SER A N 1
ATOM 655 C CA . 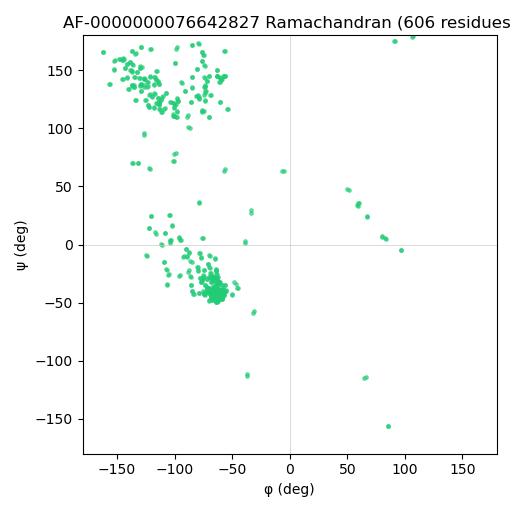SER A 1 82 ? -13.18 1.675 -8.148 1 92.69 82 SER A CA 1
ATOM 656 C C . SER A 1 82 ? -12.531 0.896 -9.289 1 92.69 82 SER A C 1
ATOM 658 O O . SER A 1 82 ? -13.07 0.837 -10.391 1 92.69 82 SER A O 1
ATOM 660 N N . VAL A 1 83 ? -11.406 0.324 -9.141 1 92.62 83 VAL A N 1
ATOM 661 C CA . VAL A 1 83 ? -10.656 -0.361 -10.188 1 92.62 83 VAL A CA 1
ATOM 662 C C . VAL A 1 83 ? -10.953 -1.857 -10.141 1 92.62 83 VAL A C 1
ATOM 664 O O . VAL A 1 83 ? -10.852 -2.547 -11.156 1 92.62 83 VAL A O 1
ATOM 667 N N . GLY A 1 84 ? -11.336 -2.416 -8.938 1 93.38 84 GLY A N 1
ATOM 668 C CA . GLY A 1 84 ? -11.711 -3.814 -8.797 1 93.38 84 GLY A CA 1
ATOM 669 C C . GLY A 1 84 ? -10.539 -4.711 -8.445 1 93.38 84 GLY A C 1
ATOM 670 O O . GLY A 1 84 ? -9.383 -4.289 -8.516 1 93.38 84 GLY A O 1
ATOM 671 N N . VAL A 1 85 ? -10.812 -6.027 -8.188 1 95.38 85 VAL A N 1
ATOM 672 C CA . VAL A 1 85 ? -9.828 -7.031 -7.816 1 95.38 85 VAL A CA 1
ATOM 673 C C . VAL A 1 85 ? -9.289 -7.723 -9.07 1 95.38 85 VAL A C 1
ATOM 675 O O . VAL A 1 85 ? -10.062 -8.078 -9.969 1 95.38 85 VAL A O 1
ATOM 678 N N . PRO A 1 86 ? -7.984 -7.863 -9.211 1 94.81 86 PRO A N 1
ATOM 679 C CA . PRO A 1 86 ? -7.48 -8.703 -10.297 1 94.81 86 PRO A CA 1
ATOM 680 C C . PRO A 1 86 ? -7.969 -10.148 -10.195 1 94.81 86 PRO A C 1
ATOM 682 O O . PRO A 1 86 ? -8.086 -10.695 -9.094 1 94.81 86 PRO A O 1
ATOM 685 N N . TYR A 1 87 ? -8.258 -10.758 -11.336 1 93.25 87 TYR A N 1
ATOM 686 C CA . TYR A 1 87 ? -8.805 -12.109 -11.328 1 93.25 87 TYR A CA 1
ATOM 687 C C . TYR A 1 87 ? -8.438 -12.859 -12.602 1 93.25 87 TYR A C 1
ATOM 689 O O . TYR A 1 87 ? -8.055 -12.242 -13.602 1 93.25 87 TYR A O 1
ATOM 697 N N . GLY A 1 88 ? -8.5 -14.133 -12.477 1 92.12 88 GLY A N 1
ATOM 698 C CA . GLY A 1 88 ? -8.305 -14.969 -13.656 1 92.12 88 GLY A CA 1
ATOM 699 C C . GLY A 1 88 ? -6.84 -15.258 -13.938 1 92.12 88 GLY A C 1
ATOM 700 O O . GLY A 1 88 ? -6.004 -15.211 -13.039 1 92.12 88 GLY A O 1
ATOM 701 N N . THR A 1 89 ? -6.559 -15.555 -15.172 1 91.94 89 THR A N 1
ATOM 702 C CA . THR A 1 89 ? -5.227 -16.031 -15.523 1 91.94 89 THR A CA 1
ATOM 703 C C . THR A 1 89 ? -4.293 -14.852 -15.797 1 91.94 89 THR A C 1
ATOM 705 O O . THR A 1 89 ? -3.096 -14.922 -15.508 1 91.94 89 THR A O 1
ATOM 708 N N . LEU A 1 90 ? -4.805 -13.797 -16.203 1 91.38 90 LEU A N 1
ATOM 709 C CA . LEU A 1 90 ? -3.986 -12.703 -16.703 1 91.38 90 LEU A CA 1
ATOM 710 C C . LEU A 1 90 ? -3.168 -12.07 -15.586 1 91.38 90 LEU A C 1
ATOM 712 O O . LEU A 1 90 ? -1.963 -11.852 -15.742 1 91.38 90 LEU A O 1
ATOM 716 N N . PRO A 1 91 ? -3.779 -11.805 -14.453 1 92.38 91 PRO A N 1
ATOM 717 C CA . PRO A 1 91 ? -2.945 -11.219 -13.406 1 92.38 91 PRO A CA 1
ATOM 718 C C . PRO A 1 91 ? -1.795 -12.133 -12.984 1 92.38 91 PRO A C 1
ATOM 720 O O . PRO A 1 91 ? -0.72 -11.648 -12.617 1 92.38 91 PRO A O 1
ATOM 723 N N . ARG A 1 92 ? -1.979 -13.398 -13.031 1 91.25 92 ARG A N 1
ATOM 724 C CA . ARG A 1 92 ? -0.937 -14.359 -12.688 1 91.25 92 ARG A CA 1
ATOM 725 C C . ARG A 1 92 ? 0.211 -14.305 -13.695 1 91.25 92 ARG A C 1
ATOM 727 O O . ARG A 1 92 ? 1.38 -14.25 -13.305 1 91.25 92 ARG A O 1
ATOM 734 N N . ILE A 1 93 ? -0.184 -14.258 -14.875 1 90.5 93 ILE A N 1
ATOM 735 C CA . ILE A 1 93 ? 0.797 -14.227 -15.961 1 90.5 93 ILE A CA 1
ATOM 736 C C . ILE A 1 93 ? 1.518 -12.883 -15.969 1 90.5 93 ILE A C 1
ATOM 738 O O . ILE A 1 93 ? 2.74 -12.828 -16.125 1 90.5 93 ILE A O 1
ATOM 742 N N . ILE A 1 94 ? 0.797 -11.828 -15.758 1 89.94 94 ILE A N 1
ATOM 743 C CA . ILE A 1 94 ? 1.375 -10.484 -15.734 1 89.94 94 ILE A CA 1
ATOM 744 C C . ILE A 1 94 ? 2.34 -10.359 -14.562 1 89.94 94 ILE A C 1
ATOM 746 O O . ILE A 1 94 ? 3.428 -9.797 -14.703 1 89.94 94 ILE A O 1
ATOM 750 N N . ALA A 1 95 ? 1.925 -10.844 -13.445 1 91.25 95 ALA A N 1
ATOM 751 C CA . ALA A 1 95 ? 2.781 -10.789 -12.266 1 91.25 95 ALA A CA 1
ATOM 752 C C . ALA A 1 95 ? 4.094 -11.531 -12.508 1 91.25 95 ALA A C 1
ATOM 754 O O . ALA A 1 95 ? 5.16 -11.078 -12.086 1 91.25 95 ALA A O 1
ATOM 755 N N . ALA A 1 96 ? 3.998 -12.68 -13.133 1 90.88 96 ALA A N 1
ATOM 756 C CA . ALA A 1 96 ? 5.203 -13.438 -13.461 1 90.88 96 ALA A CA 1
ATOM 757 C C . ALA A 1 96 ? 6.105 -12.648 -14.406 1 90.88 96 ALA A C 1
ATOM 759 O O . ALA A 1 96 ? 7.328 -12.633 -14.234 1 90.88 96 ALA A O 1
ATOM 760 N N . TRP A 1 97 ? 5.527 -12.039 -15.336 1 90.56 97 TRP A N 1
ATOM 761 C CA . TRP A 1 97 ? 6.285 -11.242 -16.297 1 90.56 97 TRP A CA 1
ATOM 762 C C . TRP A 1 97 ? 6.965 -10.062 -15.602 1 90.56 97 TRP A C 1
ATOM 764 O O . TRP A 1 97 ? 8.156 -9.828 -15.805 1 90.56 97 TRP A O 1
ATOM 774 N N . ILE A 1 98 ? 6.203 -9.336 -14.82 1 91.44 98 ILE A N 1
ATOM 775 C CA . ILE A 1 98 ? 6.738 -8.18 -14.117 1 91.44 98 ILE A CA 1
ATOM 776 C C . ILE A 1 98 ? 7.891 -8.609 -13.211 1 91.44 98 ILE A C 1
ATOM 778 O O . ILE A 1 98 ? 8.938 -7.957 -13.172 1 91.44 98 ILE A O 1
ATOM 782 N N . SER A 1 99 ? 7.668 -9.672 -12.508 1 92.44 99 SER A N 1
ATOM 783 C CA . SER A 1 99 ? 8.703 -10.195 -11.625 1 92.44 99 SER A CA 1
ATOM 784 C C . SER A 1 99 ? 9.953 -10.586 -12.398 1 92.44 99 SER A C 1
ATOM 786 O O . SER A 1 99 ? 11.07 -10.312 -11.961 1 92.44 99 SER A O 1
ATOM 788 N N . THR A 1 100 ? 9.742 -11.148 -13.523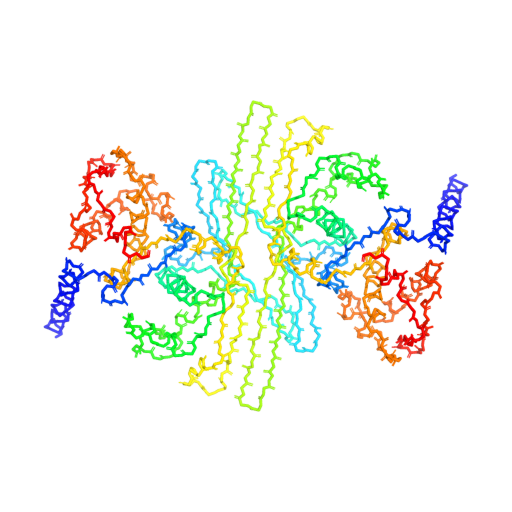 1 91.62 100 THR A N 1
ATOM 789 C CA . THR A 1 100 ? 10.852 -11.594 -14.352 1 91.62 100 THR A CA 1
ATOM 790 C C . THR A 1 100 ? 11.648 -10.406 -14.883 1 91.62 100 THR A C 1
ATOM 792 O O . THR A 1 100 ? 12.875 -10.398 -14.82 1 91.62 100 THR A O 1
ATOM 795 N N . GLU A 1 101 ? 10.969 -9.453 -15.391 1 91 101 GLU A N 1
ATOM 796 C CA . GLU A 1 101 ? 11.625 -8.258 -15.906 1 91 101 GLU A CA 1
ATOM 797 C C . GLU A 1 101 ? 12.422 -7.555 -14.805 1 91 101 GLU A C 1
ATOM 799 O O . GLU A 1 101 ? 13.555 -7.133 -15.031 1 91 101 GLU A O 1
ATOM 804 N N . ALA A 1 102 ? 11.82 -7.418 -13.719 1 93.5 102 ALA A N 1
ATOM 805 C CA . ALA A 1 102 ? 12.484 -6.754 -12.594 1 93.5 102 ALA A CA 1
ATOM 806 C C . ALA A 1 102 ? 13.734 -7.516 -12.172 1 93.5 102 ALA A C 1
ATOM 808 O O . ALA A 1 102 ? 14.773 -6.91 -11.891 1 93.5 102 ALA A O 1
ATOM 809 N N . TYR A 1 103 ? 13.57 -8.797 -12.094 1 93.19 103 TYR A N 1
ATOM 810 C CA . TYR A 1 103 ? 14.695 -9.617 -11.672 1 93.19 103 TYR A CA 1
ATOM 811 C C . TYR A 1 103 ? 15.836 -9.547 -12.688 1 93.19 103 TYR A C 1
ATOM 813 O O . TYR A 1 103 ? 17 -9.422 -12.312 1 93.19 103 TYR A O 1
ATOM 821 N N . ARG A 1 104 ? 15.539 -9.602 -13.93 1 90.38 104 ARG A N 1
ATOM 822 C CA . ARG A 1 104 ? 16.547 -9.602 -14.992 1 90.38 104 ARG A CA 1
ATOM 823 C C . ARG A 1 104 ? 17.25 -8.25 -15.07 1 90.38 104 ARG A C 1
ATOM 825 O O . ARG A 1 104 ? 18.469 -8.195 -15.203 1 90.38 104 ARG A O 1
ATOM 832 N N . LYS A 1 105 ? 16.531 -7.238 -14.984 1 92 105 LYS A N 1
ATOM 833 C CA . LYS A 1 105 ? 17.078 -5.898 -15.164 1 92 105 LYS A CA 1
ATOM 834 C C . LYS A 1 105 ? 17.578 -5.328 -13.844 1 92 105 LYS A C 1
ATOM 836 O O . LYS A 1 105 ? 18.219 -4.273 -13.812 1 92 105 LYS A O 1
ATOM 841 N N . LYS A 1 106 ? 17.25 -6.004 -12.789 1 94.81 106 LYS A N 1
ATOM 842 C CA . LYS A 1 106 ? 17.609 -5.547 -11.453 1 94.81 106 LYS A CA 1
ATOM 843 C C . LYS A 1 106 ? 17.188 -4.102 -11.234 1 94.81 106 LYS A C 1
ATOM 845 O O . LYS A 1 106 ? 17.984 -3.273 -10.789 1 94.81 106 LYS A O 1
ATOM 850 N N . SER A 1 107 ? 15.953 -3.889 -11.633 1 95.81 107 SER A N 1
ATOM 851 C CA . SER A 1 107 ? 15.383 -2.553 -11.508 1 95.81 107 SER A CA 1
ATOM 852 C C . SER A 1 107 ? 13.914 -2.619 -11.086 1 95.81 107 SER A C 1
ATOM 854 O O . SER A 1 107 ? 13.172 -3.49 -11.547 1 95.81 107 SER A O 1
ATOM 856 N N . ARG A 1 108 ? 13.5 -1.658 -10.258 1 95.5 108 ARG A N 1
ATOM 857 C CA . ARG A 1 108 ? 12.094 -1.546 -9.867 1 95.5 108 ARG A CA 1
ATOM 858 C C . ARG A 1 108 ? 11.258 -0.955 -11 1 95.5 108 ARG A C 1
ATOM 860 O O . ARG A 1 108 ? 10.039 -1.149 -11.047 1 95.5 108 ARG A O 1
ATOM 867 N N . GLU A 1 109 ? 11.93 -0.147 -11.797 1 94.56 109 GLU A N 1
ATOM 868 C CA . GLU A 1 109 ? 11.227 0.495 -12.906 1 94.56 109 GLU A CA 1
ATOM 869 C C . GLU A 1 109 ? 11.188 -0.408 -14.133 1 94.56 109 GLU A C 1
ATOM 871 O O . GLU A 1 109 ? 12.234 -0.839 -14.625 1 94.56 109 GLU A O 1
ATOM 876 N N . ILE A 1 110 ? 9.969 -0.686 -14.594 1 91.75 110 ILE A N 1
ATOM 877 C CA . ILE A 1 110 ? 9.789 -1.533 -15.766 1 91.75 110 ILE A CA 1
ATOM 878 C C . ILE A 1 110 ? 9.156 -0.722 -16.891 1 91.75 110 ILE A C 1
ATOM 880 O O . ILE A 1 110 ? 8.031 -0.239 -16.766 1 91.75 110 ILE A O 1
ATOM 884 N N . GLN A 1 111 ? 9.867 -0.686 -17.953 1 88.19 111 GLN A N 1
ATOM 885 C CA . GLN A 1 111 ? 9.344 -0.007 -19.141 1 88.19 111 GLN A CA 1
ATOM 886 C C . GLN A 1 111 ? 8.375 -0.901 -19.906 1 88.19 111 GLN A C 1
ATOM 888 O O . GLN A 1 111 ? 8.688 -2.059 -20.203 1 88.19 111 GLN A O 1
ATOM 893 N N . LEU A 1 112 ? 7.164 -0.439 -20.219 1 81.44 112 LEU A N 1
ATOM 894 C CA . LEU A 1 112 ? 6.117 -1.251 -20.828 1 81.44 112 LEU A CA 1
ATOM 895 C C . LEU A 1 112 ? 6.234 -1.239 -22.344 1 81.44 112 LEU A C 1
ATOM 897 O O . LEU A 1 112 ? 5.812 -2.188 -23.016 1 81.44 112 LEU A O 1
ATOM 901 N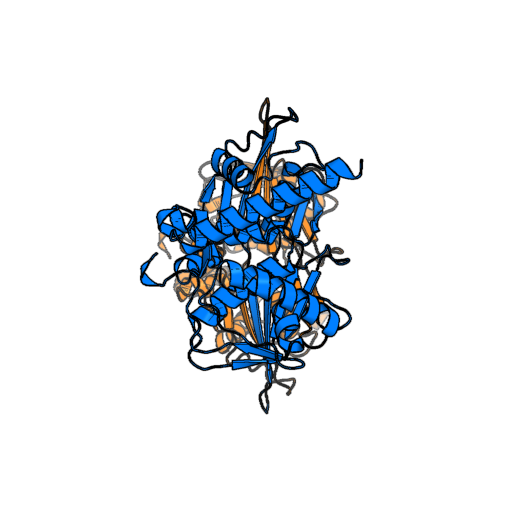 N . GLY A 1 113 ? 6.871 -0.244 -22.891 1 73.81 113 GLY A N 1
ATOM 902 C CA . GLY A 1 113 ? 6.973 -0.099 -24.344 1 73.81 113 GLY A CA 1
ATOM 903 C C . GLY A 1 113 ? 7.137 -1.423 -25.062 1 73.81 113 GLY A C 1
ATOM 904 O O . GLY A 1 113 ? 6.273 -2.299 -24.969 1 73.81 113 GLY A O 1
ATOM 905 N N . LEU A 1 114 ? 8.062 -1.729 -25.609 1 68.06 114 LEU A N 1
ATOM 906 C CA . LEU A 1 114 ? 8.391 -2.893 -26.438 1 68.06 114 LEU A CA 1
ATOM 907 C C . LEU A 1 114 ? 8.352 -4.172 -25.609 1 68.06 114 LEU A C 1
ATOM 909 O O . LEU A 1 114 ? 7.949 -5.227 -26.094 1 68.06 114 LEU A O 1
ATOM 913 N N . SER A 1 115 ? 8.484 -3.941 -24.406 1 69.75 115 SER A N 1
ATOM 914 C CA . SER A 1 115 ? 8.586 -5.109 -23.531 1 69.75 115 SER A CA 1
ATOM 915 C C . SER A 1 115 ? 7.23 -5.773 -23.328 1 69.75 115 SER A C 1
ATOM 917 O O . SER A 1 115 ? 7.113 -6.996 -23.422 1 69.75 115 SER A O 1
ATOM 919 N N . LEU A 1 116 ? 6.211 -4.969 -23.188 1 71.62 116 LEU A N 1
ATOM 920 C CA . LEU A 1 116 ? 4.875 -5.523 -23 1 71.62 116 LEU A CA 1
ATOM 921 C C . LEU A 1 116 ? 4.363 -6.156 -24.281 1 71.62 116 LEU A C 1
ATOM 923 O O . LEU A 1 116 ? 3.766 -7.234 -24.266 1 71.62 116 LEU A O 1
ATOM 927 N N . THR A 1 117 ? 4.633 -5.516 -25.297 1 71.5 117 THR A N 1
ATOM 928 C CA . THR A 1 117 ? 4.215 -6.027 -26.609 1 71.5 117 THR A CA 1
ATOM 929 C C . THR A 1 117 ? 4.867 -7.379 -26.891 1 71.5 117 THR A C 1
ATOM 931 O O . THR A 1 117 ? 4.203 -8.305 -27.359 1 71.5 117 THR A O 1
ATOM 934 N N . HIS A 1 118 ? 6.07 -7.383 -26.625 1 73.94 118 HIS A N 1
ATOM 935 C CA . HIS A 1 118 ? 6.793 -8.633 -26.828 1 73.94 118 HIS A CA 1
ATOM 936 C C . HIS A 1 118 ? 6.258 -9.742 -25.922 1 73.94 118 HIS A C 1
ATOM 938 O O . HIS A 1 118 ? 6.105 -10.883 -26.359 1 73.94 118 HIS A O 1
ATOM 944 N N . PHE A 1 119 ? 5.988 -9.273 -24.75 1 75.06 119 PHE A N 1
ATOM 945 C CA . PHE A 1 119 ? 5.457 -10.227 -23.797 1 75.06 119 PHE A CA 1
ATOM 946 C C . PHE A 1 119 ? 4.113 -10.781 -24.25 1 75.06 119 PHE A C 1
ATOM 948 O O . PHE A 1 119 ? 3.887 -11.992 -24.203 1 75.06 119 PHE A O 1
ATOM 955 N N . LEU A 1 120 ? 3.35 -9.984 -24.75 1 77.56 120 LEU A N 1
ATOM 956 C CA . LEU A 1 120 ? 2.033 -10.391 -25.219 1 77.56 120 LEU A CA 1
ATOM 957 C C . LEU A 1 120 ? 2.15 -11.305 -26.438 1 77.56 120 LEU A C 1
ATOM 959 O O . LEU A 1 120 ? 1.415 -12.289 -26.547 1 77.56 120 LEU A O 1
ATOM 963 N N . LYS A 1 121 ? 3.051 -10.953 -27.188 1 75.31 121 LYS A N 1
ATOM 964 C CA . LYS A 1 121 ? 3.285 -11.781 -28.375 1 75.31 121 LYS A CA 1
ATOM 965 C C . LYS A 1 121 ? 3.764 -13.172 -27.984 1 75.31 121 LYS A C 1
ATOM 967 O O . LYS A 1 121 ? 3.311 -14.172 -28.562 1 75.31 121 LYS A O 1
ATOM 972 N N . GLU A 1 122 ? 4.574 -13.102 -27 1 71.81 122 GLU A N 1
ATOM 973 C CA . GLU A 1 122 ? 5.121 -14.375 -26.547 1 71.81 122 GLU A CA 1
ATOM 974 C C . GLU A 1 122 ? 4.027 -15.273 -25.969 1 71.81 122 GLU A C 1
ATOM 976 O O . GLU A 1 122 ? 4.117 -16.5 -26.062 1 71.81 122 GLU A O 1
ATOM 981 N N . LEU A 1 123 ? 3.084 -14.656 -25.438 1 74.75 123 LEU A N 1
ATOM 982 C CA . LEU A 1 123 ? 2.014 -15.414 -24.797 1 74.75 123 LEU A CA 1
ATOM 983 C C . LEU A 1 123 ? 0.834 -15.594 -25.75 1 74.75 123 LEU A C 1
ATOM 985 O O . LEU A 1 123 ? -0.194 -16.156 -25.375 1 74.75 123 LEU A O 1
ATOM 989 N N . ASP A 1 124 ? 1.021 -15.164 -27 1 73.94 124 ASP A N 1
ATOM 990 C CA . ASP A 1 124 ? -0.006 -15.234 -28.031 1 73.94 124 ASP A CA 1
ATOM 991 C C . ASP A 1 124 ? -1.255 -14.461 -27.609 1 73.94 124 ASP A C 1
ATOM 993 O O . ASP A 1 124 ? -2.377 -14.938 -27.797 1 73.94 124 ASP A O 1
ATOM 997 N N . LEU A 1 125 ? -1.058 -13.484 -26.953 1 70 125 LEU A N 1
ATOM 998 C CA . LEU A 1 125 ? -2.154 -12.617 -26.531 1 70 125 LEU A CA 1
ATOM 999 C C . LEU A 1 125 ? -2.182 -11.336 -27.359 1 70 125 LEU A C 1
ATOM 1001 O O . LEU A 1 125 ? -2.42 -10.25 -26.828 1 70 125 LEU A O 1
ATOM 1005 N N . ASN A 1 126 ? -1.677 -11.359 -28.531 1 59.88 126 ASN A N 1
ATOM 1006 C CA . ASN A 1 126 ? -1.574 -10.164 -29.359 1 59.88 126 ASN A CA 1
ATOM 1007 C C . ASN A 1 126 ? -2.561 -10.211 -30.531 1 59.88 126 ASN A C 1
ATOM 1009 O O . ASN A 1 126 ? -2.422 -9.461 -31.5 1 59.88 126 ASN A O 1
ATOM 1013 N N . ARG A 1 127 ? -3.449 -11.102 -30.578 1 60.53 127 ARG A N 1
ATOM 1014 C CA . ARG A 1 127 ? -4.211 -11.344 -31.797 1 60.53 127 ARG A CA 1
ATOM 1015 C C . ARG A 1 127 ? -5.316 -10.305 -31.969 1 60.53 127 ARG A C 1
ATOM 1017 O O . ARG A 1 127 ? -5.664 -9.945 -33.094 1 60.53 127 ARG A O 1
ATOM 1024 N N . THR A 1 128 ? -6.016 -9.922 -30.969 1 59.38 128 THR A N 1
ATOM 1025 C CA . THR A 1 128 ? -7.18 -9.078 -31.219 1 59.38 128 THR A CA 1
ATOM 1026 C C . THR A 1 128 ? -7.09 -7.773 -30.438 1 59.38 128 THR A C 1
ATOM 1028 O O . THR A 1 128 ? -6.711 -7.773 -29.266 1 59.38 128 THR A O 1
ATOM 1031 N N . GLY A 1 129 ? -7.094 -6.609 -31.234 1 56.41 129 GLY A N 1
ATOM 1032 C CA . GLY A 1 129 ? -7.152 -5.258 -30.703 1 56.41 129 GLY A CA 1
ATOM 1033 C C . GLY A 1 129 ? -8.539 -4.867 -30.219 1 56.41 129 GLY A C 1
ATOM 1034 O O . GLY A 1 129 ? -9.477 -5.652 -30.312 1 56.41 129 GLY A O 1
ATOM 1035 N N . GLY A 1 130 ? -8.852 -3.848 -29.469 1 56.91 130 GLY A N 1
ATOM 1036 C CA . GLY A 1 130 ? -10.125 -3.348 -28.953 1 56.91 130 GLY A CA 1
ATOM 1037 C C . GLY A 1 130 ? -10.312 -3.607 -27.469 1 56.91 130 GLY A C 1
ATOM 1038 O O . GLY A 1 130 ? -9.477 -4.254 -26.828 1 56.91 130 GLY A O 1
ATOM 1039 N N . LYS A 1 131 ? -11.469 -3.123 -27.016 1 55.62 131 LYS A N 1
ATOM 1040 C CA . LYS A 1 131 ? -11.781 -3.201 -25.578 1 55.62 131 LYS A CA 1
ATOM 1041 C C . LYS A 1 131 ? -11.961 -4.648 -25.141 1 55.62 131 LYS A C 1
ATOM 1043 O O . LYS A 1 131 ? -11.602 -5.008 -24.016 1 55.62 131 LYS A O 1
ATOM 1048 N N . ARG A 1 132 ? -12.398 -5.449 -26.031 1 59.12 132 ARG A N 1
ATOM 1049 C CA . ARG A 1 132 ? -12.695 -6.84 -25.703 1 59.12 132 ARG A CA 1
ATOM 1050 C C . ARG A 1 132 ? -11.602 -7.77 -26.219 1 59.12 132 ARG A C 1
ATOM 1052 O O . ARG A 1 132 ? -11.688 -8.992 -26.062 1 59.12 132 ARG A O 1
ATOM 1059 N N . GLY A 1 133 ? -10.656 -7.062 -26.734 1 72.25 133 GLY A N 1
ATOM 1060 C CA . GLY A 1 133 ? -9.539 -7.84 -27.25 1 72.25 133 GLY A CA 1
ATOM 1061 C C . GLY A 1 133 ? -8.516 -8.195 -26.188 1 72.25 133 GLY A C 1
ATOM 1062 O O . GLY A 1 133 ? -8.656 -7.809 -25.031 1 72.25 133 GLY A O 1
ATOM 1063 N N . ASP A 1 134 ? -7.547 -9.055 -26.578 1 76.94 134 ASP A N 1
ATOM 1064 C CA . ASP A 1 134 ? -6.504 -9.539 -25.672 1 76.94 134 ASP A CA 1
ATOM 1065 C C . ASP A 1 134 ? -5.734 -8.383 -25.047 1 76.94 134 ASP A C 1
ATOM 1067 O O . ASP A 1 134 ? -5.484 -8.383 -23.844 1 76.94 134 ASP A O 1
ATOM 1071 N N . ILE A 1 135 ? -5.566 -7.359 -25.781 1 74.06 135 ILE A N 1
ATOM 1072 C CA . ILE A 1 135 ? -4.777 -6.23 -25.297 1 74.06 135 ILE A CA 1
ATOM 1073 C C . ILE A 1 135 ? -5.582 -5.445 -24.266 1 74.06 135 ILE A C 1
ATOM 1075 O O . ILE A 1 135 ? -5.039 -5.02 -23.234 1 74.06 135 ILE A O 1
ATOM 1079 N N . GLY A 1 136 ? -6.836 -5.227 -24.531 1 79.06 136 GLY A N 1
ATOM 1080 C CA . GLY A 1 136 ? -7.699 -4.539 -23.594 1 79.06 136 GLY A CA 1
ATOM 1081 C C . GLY A 1 136 ? -7.805 -5.246 -22.25 1 79.06 136 GLY A C 1
ATOM 1082 O O . GLY A 1 136 ? -7.742 -4.605 -21.203 1 79.06 136 GLY A O 1
ATOM 1083 N N . ARG A 1 137 ? -7.914 -6.512 -22.312 1 85.5 137 ARG A N 1
ATOM 1084 C CA . ARG A 1 137 ? -8.023 -7.309 -21.094 1 85.5 137 ARG A CA 1
ATOM 1085 C C . ARG A 1 137 ? -6.723 -7.258 -20.297 1 85.5 137 ARG A C 1
ATOM 1087 O O . ARG A 1 137 ? -6.75 -7.195 -19.062 1 85.5 137 ARG A O 1
ATOM 1094 N N . VAL A 1 138 ? -5.676 -7.312 -21 1 84.94 138 VAL A N 1
ATOM 1095 C CA . VAL A 1 138 ? -4.375 -7.27 -20.344 1 84.94 138 VAL A CA 1
ATOM 1096 C C . VAL A 1 138 ? -4.18 -5.91 -19.672 1 84.94 138 VAL A C 1
ATOM 1098 O O . VAL A 1 138 ? -3.73 -5.832 -18.531 1 84.94 138 VAL A O 1
ATOM 1101 N N . LYS A 1 139 ? -4.559 -4.891 -20.359 1 82.12 139 LYS A N 1
ATOM 1102 C CA . LYS A 1 139 ? -4.438 -3.549 -19.797 1 82.12 139 LYS A CA 1
ATOM 1103 C C . LYS A 1 139 ? -5.316 -3.389 -18.562 1 82.12 139 LYS A C 1
ATOM 1105 O O . LYS A 1 139 ? -4.895 -2.791 -17.562 1 82.12 139 LYS A O 1
ATOM 1110 N N . GLU A 1 140 ? -6.414 -3.906 -18.672 1 88.44 140 GLU A N 1
ATOM 1111 C CA . GLU A 1 140 ? -7.344 -3.836 -17.547 1 88.44 140 GLU A CA 1
ATOM 1112 C C . GLU A 1 140 ? -6.797 -4.574 -16.328 1 88.44 140 GLU A C 1
ATOM 1114 O O . GLU A 1 140 ? -6.824 -4.051 -15.211 1 88.44 140 GLU A O 1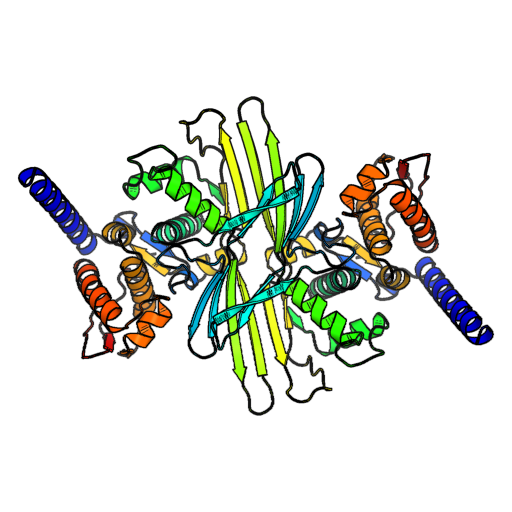
ATOM 1119 N N . GLN A 1 141 ? -6.344 -5.762 -16.516 1 91.5 141 GLN A N 1
ATOM 1120 C CA . GLN A 1 141 ? -5.828 -6.555 -15.398 1 91.5 141 GLN A CA 1
ATOM 1121 C C . GLN A 1 141 ? -4.531 -5.965 -14.859 1 91.5 141 GLN A C 1
ATOM 1123 O O . GLN A 1 141 ? -4.266 -6.043 -13.656 1 91.5 141 GLN A O 1
ATOM 1128 N N . LEU A 1 142 ? -3.779 -5.375 -15.75 1 89.19 142 LEU A N 1
ATOM 1129 C CA . LEU A 1 142 ? -2.586 -4.672 -15.297 1 89.19 142 LEU A CA 1
ATOM 1130 C C . LEU A 1 142 ? -2.959 -3.488 -14.406 1 89.19 142 LEU A C 1
ATOM 1132 O O . LEU A 1 142 ? -2.312 -3.244 -13.383 1 89.19 142 LEU A O 1
ATOM 1136 N N . TYR A 1 143 ? -3.959 -2.812 -14.82 1 90.12 143 TYR A N 1
ATOM 1137 C CA . TYR A 1 143 ? -4.43 -1.674 -14.039 1 90.12 143 TYR A CA 1
ATOM 1138 C C . TYR A 1 143 ? -4.965 -2.123 -12.68 1 90.12 143 TYR A C 1
ATOM 1140 O O . TYR A 1 143 ? -4.699 -1.483 -11.664 1 90.12 143 TYR A O 1
ATOM 1148 N N . ARG A 1 144 ? -5.672 -3.193 -12.664 1 93.56 144 ARG A N 1
ATOM 1149 C CA . ARG A 1 144 ? -6.16 -3.762 -11.414 1 93.56 144 ARG A CA 1
ATOM 1150 C C . ARG A 1 144 ? -5.004 -4.195 -10.523 1 93.56 144 ARG A C 1
ATOM 1152 O O . ARG A 1 144 ? -5.023 -3.949 -9.312 1 93.56 144 ARG A O 1
ATOM 1159 N N . LEU A 1 145 ? -4.031 -4.754 -11.133 1 92.31 145 LEU A N 1
ATOM 1160 C CA . LEU A 1 145 ? -2.846 -5.184 -10.398 1 92.31 145 LEU A CA 1
ATOM 1161 C C . LEU A 1 145 ? -2.102 -3.984 -9.82 1 92.31 145 LEU A C 1
ATOM 1163 O O . LEU A 1 145 ? -1.589 -4.047 -8.703 1 92.31 145 LEU A O 1
ATOM 1167 N N . ALA A 1 146 ? -2.066 -2.945 -10.539 1 91.88 146 ALA A N 1
ATOM 1168 C CA . ALA A 1 146 ? -1.337 -1.75 -10.125 1 91.88 146 ALA A CA 1
ATOM 1169 C C . ALA A 1 146 ? -2.01 -1.082 -8.93 1 91.88 146 ALA A C 1
ATOM 1171 O O . ALA A 1 146 ? -1.347 -0.435 -8.117 1 91.88 146 ALA A O 1
ATOM 1172 N N . ASN A 1 147 ? -3.25 -1.329 -8.812 1 93.44 147 ASN A N 1
ATOM 1173 C CA . ASN A 1 147 ? -3.988 -0.554 -7.82 1 93.44 147 ASN A CA 1
ATOM 1174 C C . ASN A 1 147 ? -4.391 -1.413 -6.625 1 93.44 147 ASN A C 1
ATOM 1176 O O . ASN A 1 147 ? -4.754 -0.887 -5.57 1 93.44 147 ASN A O 1
ATOM 1180 N N . CYS A 1 148 ? -4.316 -2.686 -6.789 1 93.5 148 CYS A N 1
ATOM 1181 C CA . CYS A 1 148 ? -4.812 -3.545 -5.719 1 93.5 148 CYS A CA 1
ATOM 1182 C C . CYS A 1 148 ? -3.844 -3.566 -4.543 1 93.5 148 CYS A C 1
ATOM 1184 O O . CYS A 1 148 ? -2.695 -3.135 -4.672 1 93.5 148 CYS A O 1
ATOM 1186 N N . GLU A 1 149 ? -4.395 -4.012 -3.453 1 92.81 149 GLU A N 1
ATOM 1187 C CA . GLU A 1 149 ? -3.615 -4.238 -2.24 1 92.81 149 GLU A CA 1
ATOM 1188 C C . GLU A 1 149 ? -3.744 -5.68 -1.76 1 92.81 149 GLU A C 1
ATOM 1190 O O . GLU A 1 149 ? -4.828 -6.262 -1.811 1 92.81 149 GLU A O 1
ATOM 1195 N N . ILE A 1 150 ? -2.637 -6.164 -1.332 1 91.56 150 ILE A N 1
ATOM 1196 C CA . ILE A 1 150 ? -2.623 -7.512 -0.775 1 91.56 150 ILE A CA 1
ATOM 1197 C C . ILE A 1 150 ? -2.275 -7.453 0.711 1 91.56 150 ILE A C 1
ATOM 1199 O O . ILE A 1 150 ? -1.401 -6.684 1.12 1 91.56 150 ILE A O 1
ATOM 1203 N N . GLY A 1 151 ? -2.943 -8.266 1.472 1 91.19 151 GLY A N 1
ATOM 1204 C CA . GLY A 1 151 ? -2.66 -8.281 2.898 1 91.19 151 GLY A CA 1
ATOM 1205 C C . GLY A 1 151 ? -2.641 -9.672 3.492 1 91.19 151 GLY A C 1
ATOM 1206 O O . GLY A 1 151 ? -3.158 -10.617 2.891 1 91.19 151 GLY A O 1
ATOM 1207 N N . TYR A 1 152 ? -1.954 -9.734 4.582 1 90.06 152 TYR A N 1
ATOM 1208 C CA . TYR A 1 152 ? -1.863 -10.938 5.395 1 90.06 152 TYR A CA 1
ATOM 1209 C C . TYR A 1 152 ? -2.184 -10.641 6.855 1 90.06 152 TYR A C 1
ATOM 1211 O O . TYR A 1 152 ? -1.796 -9.594 7.379 1 90.06 152 TYR A O 1
ATOM 1219 N N . LYS A 1 153 ? -2.916 -11.508 7.445 1 92.5 153 LYS A N 1
ATOM 1220 C CA . LYS A 1 153 ? -3.225 -11.383 8.867 1 92.5 153 LYS A CA 1
ATOM 1221 C C . LYS A 1 153 ? -3.078 -12.727 9.586 1 92.5 153 LYS A C 1
ATOM 1223 O O . LYS A 1 153 ? -3.535 -13.758 9.086 1 92.5 153 LYS A O 1
ATOM 1228 N N . ARG A 1 154 ? -2.459 -12.633 10.695 1 92.38 154 ARG A N 1
ATOM 1229 C CA . ARG A 1 154 ? -2.305 -13.797 11.555 1 92.38 154 ARG A CA 1
ATOM 1230 C C . ARG A 1 154 ? -2.748 -13.492 12.984 1 92.38 154 ARG A C 1
ATOM 1232 O O . ARG A 1 154 ? -2.363 -12.469 13.555 1 92.38 154 ARG A O 1
ATOM 1239 N N . VAL A 1 155 ? -3.516 -14.352 13.484 1 90.56 155 VAL A N 1
ATOM 1240 C CA . VAL A 1 155 ? -3.965 -14.227 14.867 1 90.56 155 VAL A CA 1
ATOM 1241 C C . VAL A 1 155 ? -3.473 -15.422 15.68 1 90.56 155 VAL A C 1
ATOM 1243 O O . VAL A 1 155 ? -3.74 -16.578 15.328 1 90.56 155 VAL A O 1
ATOM 1246 N N . THR A 1 156 ? -2.699 -15.102 16.625 1 88.06 156 THR A N 1
ATOM 1247 C CA . THR A 1 156 ? -2.203 -16.156 17.5 1 88.06 156 THR A CA 1
ATOM 1248 C C . THR A 1 156 ? -2.754 -15.984 18.922 1 88.06 156 THR A C 1
ATOM 1250 O O . THR A 1 156 ? -2.701 -14.883 19.484 1 88.06 156 THR A O 1
ATOM 1253 N N . GLN A 1 157 ? -3.381 -17.016 19.312 1 81.25 157 GLN A N 1
ATOM 1254 C CA . GLN A 1 157 ? -3.932 -16.984 20.656 1 81.25 157 GLN A CA 1
ATOM 1255 C C . GLN A 1 157 ? -3.006 -17.703 21.641 1 81.25 157 GLN A C 1
ATOM 1257 O O . GLN A 1 157 ? -2.557 -18.812 21.391 1 81.25 157 GLN A O 1
ATOM 1262 N N . ASP A 1 158 ? -2.508 -16.875 22.516 1 73.56 158 ASP A N 1
ATOM 1263 C CA . ASP A 1 158 ? -1.842 -17.5 23.656 1 73.56 158 ASP A CA 1
ATOM 1264 C C . ASP A 1 158 ? -2.762 -17.547 24.875 1 73.56 158 ASP A C 1
ATOM 1266 O O . ASP A 1 158 ? -3.896 -17.078 24.812 1 73.56 158 ASP A O 1
ATOM 1270 N N . GLU A 1 159 ? -2.373 -18.312 25.906 1 66.56 159 GLU A N 1
ATOM 1271 C CA . GLU A 1 159 ? -3.201 -18.531 27.094 1 66.56 159 GLU A CA 1
ATOM 1272 C C . GLU A 1 159 ? -3.807 -17.219 27.594 1 66.56 159 GLU A C 1
ATOM 1274 O O . GLU A 1 159 ? -4.984 -17.172 27.953 1 66.56 159 GLU A O 1
ATOM 1279 N N . GLU A 1 160 ? -3.168 -16.031 27.578 1 67.12 160 GLU A N 1
ATOM 1280 C CA . GLU A 1 160 ? -3.678 -14.82 28.219 1 67.12 160 GLU A CA 1
ATOM 1281 C C . GLU A 1 160 ? -3.785 -13.672 27.219 1 67.12 160 GLU A C 1
ATOM 1283 O O . GLU A 1 160 ? -4.434 -12.664 27.5 1 67.12 160 GLU A O 1
ATOM 1288 N N . LYS A 1 161 ? -3.174 -14 26.016 1 75.06 161 LYS A N 1
ATOM 1289 C CA . LYS A 1 161 ? -3.121 -12.852 25.109 1 75.06 161 LYS A CA 1
ATOM 1290 C C . LYS A 1 161 ? -3.283 -13.273 23.656 1 75.06 161 LYS A C 1
ATOM 1292 O O . LYS A 1 161 ? -2.984 -14.422 23.312 1 75.06 161 LYS A O 1
ATOM 1297 N N . THR A 1 162 ? -4.031 -12.359 22.953 1 83.19 162 THR A N 1
ATOM 1298 C CA . THR A 1 162 ? -4.148 -12.562 21.516 1 83.19 162 THR A CA 1
ATOM 1299 C C . THR A 1 162 ? -3.201 -11.641 20.75 1 83.19 162 THR A C 1
ATOM 1301 O O . THR A 1 162 ? -3.152 -10.438 21.016 1 83.19 162 THR A O 1
ATOM 1304 N N . LYS A 1 163 ? -2.385 -12.305 20.016 1 86.62 163 LYS A N 1
ATOM 1305 C CA . LYS A 1 163 ? -1.473 -11.555 19.156 1 86.62 163 LYS A CA 1
ATOM 1306 C C . LYS A 1 163 ? -2.023 -11.453 17.734 1 86.62 163 LYS A C 1
ATOM 1308 O O . LYS A 1 163 ? -2.387 -12.461 17.125 1 86.62 163 LYS A O 1
ATOM 1313 N N . LYS A 1 164 ? -2.145 -10.234 17.297 1 89.31 164 LYS A N 1
ATOM 1314 C CA . LYS A 1 164 ? -2.578 -9.984 15.922 1 89.31 164 LYS A CA 1
ATOM 1315 C C . LYS A 1 164 ? -1.461 -9.352 15.102 1 89.31 164 LYS A C 1
ATOM 1317 O O . LYS A 1 164 ? -0.917 -8.312 15.484 1 89.31 164 LYS A O 1
ATOM 1322 N N . GLU A 1 165 ? -1.139 -10.039 14.055 1 92 165 GLU A N 1
ATOM 1323 C CA . GLU A 1 165 ? -0.117 -9.539 13.141 1 92 165 GLU A CA 1
ATOM 1324 C C . GLU A 1 165 ? -0.697 -9.281 11.75 1 92 165 GLU A C 1
ATOM 1326 O O . GLU A 1 165 ? -1.431 -10.117 11.219 1 92 165 GLU A O 1
ATOM 1331 N N . SER A 1 166 ? -0.43 -8.102 11.258 1 93.44 166 SER A N 1
ATOM 1332 C CA . SER A 1 166 ? -0.896 -7.766 9.914 1 93.44 166 SER A CA 1
ATOM 1333 C C . SER A 1 166 ? 0.23 -7.184 9.062 1 93.44 166 SER A C 1
ATOM 1335 O O . SER A 1 166 ? 1.123 -6.512 9.586 1 93.44 166 SER A O 1
ATOM 1337 N N . ARG A 1 167 ? 0.176 -7.539 7.82 1 92.44 167 ARG A N 1
ATOM 1338 C CA . ARG A 1 167 ? 1.058 -6.969 6.809 1 92.44 167 ARG A CA 1
ATOM 1339 C C . ARG A 1 167 ? 0.279 -6.602 5.551 1 92.44 167 ARG A C 1
ATOM 1341 O O . ARG A 1 167 ? -0.683 -7.281 5.188 1 92.44 167 ARG A O 1
ATOM 1348 N N . ARG A 1 168 ? 0.665 -5.559 4.965 1 92.31 168 ARG A N 1
ATOM 1349 C CA . ARG A 1 168 ? 0.05 -5.102 3.725 1 92.31 168 ARG A CA 1
ATOM 1350 C C . ARG A 1 168 ? 1.109 -4.793 2.672 1 92.31 168 ARG A C 1
ATOM 1352 O O . ARG A 1 168 ? 2.137 -4.184 2.977 1 92.31 168 ARG A O 1
ATOM 1359 N N . TYR A 1 169 ? 0.75 -5.266 1.469 1 87.31 169 TYR A N 1
ATOM 1360 C CA . TYR A 1 169 ? 1.715 -5.129 0.384 1 87.31 169 TYR A CA 1
ATOM 1361 C C . TYR A 1 169 ? 1.031 -4.672 -0.899 1 87.31 169 TYR A C 1
ATOM 1363 O O . TYR A 1 169 ? -0.184 -4.82 -1.05 1 87.31 169 TYR A O 1
ATOM 1371 N N . ARG A 1 170 ? 1.869 -4.062 -1.688 1 90.94 170 ARG A N 1
ATOM 1372 C CA . ARG A 1 170 ? 1.49 -3.789 -3.07 1 90.94 170 ARG A CA 1
ATOM 1373 C C . ARG A 1 170 ? 2.58 -4.242 -4.039 1 90.94 170 ARG A C 1
ATOM 1375 O O . ARG A 1 170 ? 3.748 -4.344 -3.658 1 90.94 170 ARG A O 1
ATOM 1382 N N . ILE A 1 171 ? 2.107 -4.555 -5.172 1 91.81 171 ILE A N 1
ATOM 1383 C CA . ILE A 1 171 ? 3.066 -4.984 -6.184 1 91.81 171 ILE A CA 1
ATOM 1384 C C . ILE A 1 171 ? 3.668 -3.762 -6.875 1 91.81 171 ILE A C 1
ATOM 1386 O O . ILE A 1 171 ? 4.887 -3.686 -7.062 1 91.81 171 ILE A O 1
ATOM 1390 N N . ILE A 1 172 ? 2.787 -2.828 -7.156 1 93.75 172 ILE A N 1
ATOM 1391 C CA . ILE A 1 172 ? 3.178 -1.657 -7.934 1 93.75 172 ILE A CA 1
ATOM 1392 C C . ILE A 1 172 ? 2.959 -0.393 -7.102 1 93.75 172 ILE A C 1
ATOM 1394 O O . ILE A 1 172 ? 1.871 -0.175 -6.566 1 93.75 172 ILE A O 1
ATOM 1398 N N . GLU A 1 173 ? 3.969 0.426 -6.98 1 94.69 173 GLU A N 1
ATOM 1399 C CA . GLU A 1 173 ? 3.936 1.684 -6.238 1 94.69 173 GLU A CA 1
ATOM 1400 C C . GLU A 1 173 ? 3.422 2.824 -7.113 1 94.69 173 GLU A C 1
ATOM 1402 O O . GLU A 1 173 ? 2.789 3.758 -6.617 1 94.69 173 GLU A O 1
ATOM 1407 N N . GLY A 1 174 ? 3.783 2.732 -8.344 1 94.38 174 GLY A N 1
ATOM 1408 C CA . GLY A 1 174 ? 3.373 3.797 -9.242 1 94.38 174 GLY A CA 1
ATOM 1409 C C . GLY A 1 174 ? 3.453 3.402 -10.703 1 94.38 174 GLY A C 1
ATOM 1410 O O . GLY A 1 174 ? 3.992 2.346 -11.039 1 94.38 174 GLY A O 1
ATOM 1411 N N . GLU A 1 175 ? 2.807 4.223 -11.5 1 91.06 175 GLU A N 1
ATOM 1412 C CA . GLU A 1 175 ? 2.826 3.994 -12.945 1 91.06 175 GLU A CA 1
ATOM 1413 C C . GLU A 1 175 ? 2.652 5.301 -13.711 1 91.06 175 GLU A C 1
ATOM 1415 O O . GLU A 1 175 ? 2.176 6.293 -13.164 1 91.06 175 GLU A O 1
ATOM 1420 N N . GLN A 1 176 ? 3.191 5.293 -14.773 1 88.56 176 GLN A N 1
ATOM 1421 C CA . GLN A 1 176 ? 2.947 6.324 -15.781 1 88.56 176 GLN A CA 1
ATOM 1422 C C . GLN A 1 176 ? 2.432 5.715 -17.078 1 88.56 176 GLN A C 1
ATOM 1424 O O . GLN A 1 176 ? 3.066 4.824 -17.656 1 88.56 176 GLN A O 1
ATOM 1429 N N . PHE A 1 177 ? 1.23 6.133 -17.422 1 80.38 177 PHE A N 1
ATOM 1430 C CA . PHE A 1 177 ? 0.626 5.637 -18.656 1 80.38 177 PHE A CA 1
ATOM 1431 C C . PHE A 1 177 ? 0.372 6.781 -19.625 1 80.38 177 PHE A C 1
ATOM 1433 O O . PHE A 1 177 ? 0.017 7.887 -19.219 1 80.38 177 PHE A O 1
ATOM 1440 N N . TRP A 1 178 ? 0.646 6.555 -20.797 1 73.94 178 TRP A N 1
ATOM 1441 C CA . TRP A 1 178 ? 0.303 7.5 -21.859 1 73.94 178 TRP A CA 1
ATOM 1442 C C . TRP A 1 178 ? -0.979 7.074 -22.578 1 73.94 178 TRP A C 1
ATOM 1444 O O . TRP A 1 178 ? -1.156 5.898 -22.891 1 73.94 178 TRP A O 1
ATOM 1454 N N . ASP A 1 179 ? -2.107 7.82 -22.391 1 63.56 179 ASP A N 1
ATOM 1455 C CA . ASP A 1 179 ? -3.328 7.559 -23.156 1 63.56 179 ASP A CA 1
ATOM 1456 C C . ASP A 1 179 ? -3.322 8.312 -24.484 1 63.56 179 ASP A C 1
ATOM 1458 O O . ASP A 1 179 ? -3.154 9.539 -24.5 1 63.56 179 ASP A O 1
ATOM 1462 N N . TRP A 1 180 ? -3.014 7.699 -25.594 1 49.19 180 TRP A N 1
ATOM 1463 C CA . TRP A 1 180 ? -3.072 8.398 -26.875 1 49.19 180 TRP A CA 1
ATOM 1464 C C . TRP A 1 180 ? -4.516 8.586 -27.328 1 49.19 180 TRP A C 1
ATOM 1466 O O . TRP A 1 180 ? -5.363 7.723 -27.078 1 49.19 180 TRP A O 1
ATOM 1476 N N . LYS A 1 181 ? -4.949 9.773 -27.688 1 49.12 181 LYS A N 1
ATOM 1477 C CA . LYS A 1 181 ? -6.203 10.047 -28.391 1 49.12 181 LYS A CA 1
ATOM 1478 C C . LYS A 1 181 ? -6.395 9.102 -29.578 1 49.12 181 LYS A C 1
ATOM 1480 O O . LYS A 1 181 ? -7.516 8.93 -30.062 1 49.12 181 LYS A O 1
ATOM 1485 N N . ILE A 1 182 ? -5.375 8.695 -30.25 1 40.5 182 ILE A N 1
ATOM 1486 C CA . ILE A 1 182 ? -5.629 7.848 -31.406 1 40.5 182 ILE A CA 1
ATOM 1487 C C . ILE A 1 182 ? -5.68 6.383 -30.984 1 40.5 182 ILE A C 1
ATOM 1489 O O . ILE A 1 182 ? -4.73 5.871 -30.391 1 40.5 182 ILE A O 1
ATOM 1493 N N . PRO A 1 183 ? -6.832 5.836 -31.062 1 44.5 183 PRO A N 1
ATOM 1494 C CA . PRO A 1 183 ? -7.262 4.504 -30.625 1 44.5 183 PRO A CA 1
ATOM 1495 C C . PRO A 1 183 ? -6.148 3.463 -30.734 1 44.5 183 PRO A C 1
ATOM 1497 O O . PRO A 1 183 ? -6.043 2.582 -29.875 1 44.5 183 PRO A O 1
ATOM 1500 N N . ASN A 1 184 ? -5.598 3.232 -31.906 1 41.91 184 ASN A N 1
ATOM 1501 C CA . ASN A 1 184 ? -4.93 2.006 -32.344 1 41.91 184 ASN A CA 1
ATOM 1502 C C . ASN A 1 184 ? -3.465 1.986 -31.922 1 41.91 184 ASN A C 1
ATOM 1504 O O . ASN A 1 184 ? -2.732 1.052 -32.25 1 41.91 184 ASN A O 1
ATOM 1508 N N . GLN A 1 185 ? -2.93 3.066 -31.547 1 41.69 185 GLN A N 1
ATOM 1509 C CA . GLN A 1 185 ? -1.489 2.959 -31.328 1 41.69 185 GLN A CA 1
ATOM 1510 C C . GLN A 1 185 ? -1.166 2.77 -29.844 1 41.69 185 GLN A C 1
ATOM 1512 O O . GLN A 1 185 ? -1.43 3.654 -29.031 1 41.69 185 GLN A O 1
ATOM 1517 N N . LEU A 1 186 ? -1.289 1.723 -29.359 1 44.41 186 LEU A N 1
ATOM 1518 C CA . LEU A 1 186 ? -0.776 1.336 -28.062 1 44.41 186 LEU A CA 1
ATOM 1519 C C . LEU A 1 186 ? 0.548 2.033 -27.766 1 44.41 186 LEU A C 1
ATOM 1521 O O . LEU A 1 186 ? 1.616 1.509 -28.094 1 44.41 186 LEU A O 1
ATOM 1525 N N . GLU A 1 187 ? 0.851 3.156 -28.266 1 47.88 187 GLU A N 1
ATOM 1526 C CA . GLU A 1 187 ? 2.223 3.557 -27.969 1 47.88 187 GLU A CA 1
ATOM 1527 C C . GLU A 1 187 ? 2.469 3.594 -26.469 1 47.88 187 GLU A C 1
ATOM 1529 O O . GLU A 1 187 ? 2.123 4.57 -25.797 1 47.88 187 GLU A O 1
ATOM 1534 N N . ILE A 1 188 ? 2.355 2.398 -25.859 1 55.56 188 ILE A N 1
ATOM 1535 C CA . ILE A 1 188 ? 2.945 2.02 -24.578 1 55.56 188 ILE A CA 1
ATOM 1536 C C . ILE A 1 188 ? 4.344 2.621 -24.469 1 55.56 188 ILE A C 1
ATOM 1538 O O . ILE A 1 188 ? 4.957 2.57 -23.391 1 55.56 188 ILE A O 1
ATOM 1542 N N . PHE A 1 189 ? 4.719 3.443 -25.562 1 58.19 189 PHE A N 1
ATOM 1543 C CA . PHE A 1 189 ? 6.047 4.035 -25.469 1 58.19 189 PHE A CA 1
ATOM 1544 C C . PHE A 1 189 ? 6.066 5.16 -24.438 1 58.19 189 PHE A C 1
ATOM 1546 O O . PHE A 1 189 ? 5.16 5.992 -24.406 1 58.19 189 PHE A O 1
ATOM 1553 N N . GLY A 1 190 ? 6.922 4.996 -23.547 1 72.31 190 GLY A N 1
ATOM 1554 C CA . GLY A 1 190 ? 7.141 5.961 -22.484 1 72.31 190 GLY A CA 1
ATOM 1555 C C . GLY A 1 190 ? 6.406 5.613 -21.203 1 72.31 190 GLY A C 1
ATOM 1556 O O . GLY A 1 190 ? 6.645 6.227 -20.156 1 72.31 190 GLY A O 1
ATOM 1557 N N . SER A 1 191 ? 5.598 4.527 -21.297 1 82.69 191 SER A N 1
ATOM 1558 C CA . SER A 1 191 ? 4.906 4.086 -20.094 1 82.69 191 SER A CA 1
ATOM 1559 C C . SER A 1 191 ? 5.789 3.176 -19.25 1 82.69 191 SER A C 1
ATOM 1561 O O . SER A 1 191 ? 6.625 2.445 -19.781 1 82.69 191 SER A O 1
ATOM 1563 N N . TYR A 1 192 ? 5.652 3.303 -17.984 1 90.12 192 TYR A N 1
ATOM 1564 C CA . TYR A 1 192 ? 6.402 2.418 -17.094 1 90.12 192 TYR A CA 1
ATOM 1565 C C . TYR A 1 192 ? 5.621 2.141 -15.82 1 90.12 192 TYR A C 1
ATOM 1567 O O . TYR A 1 192 ? 4.652 2.838 -15.508 1 90.12 192 TYR A O 1
ATOM 1575 N N . ILE A 1 193 ? 6.012 1.077 -15.203 1 92.69 193 ILE A N 1
ATOM 1576 C CA . ILE A 1 193 ? 5.527 0.79 -13.859 1 92.69 193 ILE A CA 1
ATOM 1577 C C . ILE A 1 193 ? 6.703 0.771 -12.883 1 92.69 193 ILE A C 1
ATOM 1579 O O . ILE A 1 193 ? 7.828 0.435 -13.258 1 92.69 193 ILE A O 1
ATOM 1583 N N . LEU A 1 194 ? 6.418 1.253 -11.695 1 95.88 194 LEU A N 1
ATOM 1584 C CA . LEU A 1 194 ? 7.383 1.244 -10.602 1 95.88 194 LEU A CA 1
ATOM 1585 C C . LEU A 1 194 ? 6.953 0.274 -9.508 1 95.88 194 LEU A C 1
ATOM 1587 O O . LEU A 1 194 ? 5.934 0.485 -8.852 1 95.88 194 LEU A O 1
ATOM 1591 N N . LEU A 1 195 ? 7.766 -0.803 -9.328 1 95.56 195 LEU A N 1
ATOM 1592 C CA . LEU A 1 195 ? 7.414 -1.819 -8.344 1 95.56 195 LEU A CA 1
ATOM 1593 C C . LEU A 1 195 ? 7.574 -1.28 -6.93 1 95.56 195 LEU A C 1
ATOM 1595 O O . LEU A 1 195 ? 8.453 -0.45 -6.668 1 95.56 195 LEU A O 1
ATOM 1599 N N . ASP A 1 196 ? 6.695 -1.738 -6.145 1 94.88 196 ASP A N 1
ATOM 1600 C CA . ASP A 1 196 ? 6.828 -1.431 -4.723 1 94.88 196 ASP A CA 1
ATOM 1601 C C . ASP A 1 196 ? 8.188 -1.882 -4.188 1 94.88 196 ASP A C 1
ATOM 1603 O O . ASP A 1 196 ? 8.664 -2.963 -4.531 1 94.88 196 ASP A O 1
ATOM 1607 N N . ARG A 1 197 ? 8.781 -1.133 -3.23 1 93.5 197 ARG A N 1
ATOM 1608 C CA . ARG A 1 197 ? 10.141 -1.377 -2.758 1 93.5 197 ARG A CA 1
ATOM 1609 C C . ARG A 1 197 ? 10.219 -2.688 -1.98 1 93.5 197 ARG A C 1
ATOM 1611 O O . ARG A 1 197 ? 11.195 -3.436 -2.115 1 93.5 197 ARG A O 1
ATOM 1618 N N . SER A 1 198 ? 9.266 -2.885 -1.152 1 91.88 198 SER A N 1
ATOM 1619 C CA . SER A 1 198 ? 9.281 -4.113 -0.365 1 91.88 198 SER A CA 1
ATOM 1620 C C . SER A 1 198 ? 9.078 -5.34 -1.249 1 91.88 198 SER A C 1
ATOM 1622 O O . SER A 1 198 ? 9.75 -6.359 -1.07 1 91.88 198 SER A O 1
ATOM 1624 N N . PHE A 1 199 ? 8.18 -5.25 -2.209 1 91.31 199 PHE A N 1
ATOM 1625 C CA . PHE A 1 199 ? 7.957 -6.332 -3.16 1 91.31 199 PHE A CA 1
ATOM 1626 C C . PHE A 1 199 ? 9.234 -6.652 -3.932 1 91.31 199 PHE A C 1
ATOM 1628 O O . PHE A 1 199 ? 9.625 -7.812 -4.027 1 91.31 199 PHE A O 1
ATOM 1635 N N . TYR A 1 200 ? 9.844 -5.59 -4.398 1 94.88 200 TYR A N 1
ATOM 1636 C CA . TYR A 1 200 ? 11.062 -5.738 -5.188 1 94.88 200 TYR A CA 1
ATOM 1637 C C . TYR A 1 200 ? 12.164 -6.395 -4.367 1 94.88 200 TYR A C 1
ATOM 1639 O O . TYR A 1 200 ? 12.836 -7.316 -4.836 1 94.88 200 TYR A O 1
ATOM 1647 N N . LYS A 1 201 ? 12.32 -5.949 -3.188 1 93.31 201 LYS A N 1
ATOM 1648 C CA . LYS A 1 201 ? 13.367 -6.488 -2.318 1 93.31 201 LYS A CA 1
ATOM 1649 C C . LYS A 1 201 ? 13.164 -7.984 -2.088 1 93.31 201 LYS A C 1
ATOM 1651 O O . LYS A 1 201 ? 14.102 -8.773 -2.234 1 93.31 201 LYS A O 1
ATOM 1656 N N . LYS A 1 202 ? 12.008 -8.328 -1.811 1 89.12 202 LYS A N 1
ATOM 1657 C CA . LYS A 1 202 ? 11.727 -9.734 -1.536 1 89.12 202 LYS A CA 1
ATOM 1658 C C . LYS A 1 202 ? 11.891 -10.586 -2.793 1 89.12 202 LYS A C 1
ATOM 1660 O O . LYS A 1 202 ? 12.344 -11.727 -2.719 1 89.12 202 LYS A O 1
ATOM 1665 N N . LEU A 1 203 ? 11.43 -10.039 -3.895 1 91.94 203 LEU A N 1
ATOM 1666 C CA . LEU A 1 203 ? 11.578 -10.734 -5.172 1 91.94 203 LEU A CA 1
ATOM 1667 C C . LEU A 1 203 ? 13.039 -11.031 -5.461 1 91.94 203 LEU A C 1
ATOM 1669 O O . LEU A 1 203 ? 13.383 -12.148 -5.867 1 91.94 203 LEU A O 1
ATOM 1673 N N . ILE A 1 204 ? 13.891 -10.062 -5.211 1 93.06 204 ILE A N 1
ATOM 1674 C CA . ILE A 1 204 ? 15.312 -10.211 -5.516 1 93.06 204 ILE A CA 1
ATOM 1675 C C . ILE A 1 204 ? 15.961 -11.156 -4.516 1 93.06 204 ILE A C 1
ATOM 1677 O O . ILE A 1 204 ? 16.828 -11.961 -4.879 1 93.06 204 ILE A O 1
ATOM 1681 N N . GLU A 1 205 ? 15.516 -11.125 -3.312 1 90.31 205 GLU A N 1
ATOM 1682 C CA . GLU A 1 205 ? 16.125 -11.93 -2.256 1 90.31 205 GLU A CA 1
ATOM 1683 C C . GLU A 1 205 ? 15.742 -13.398 -2.404 1 90.31 205 GLU A C 1
ATOM 1685 O O . GLU A 1 205 ? 16.594 -14.281 -2.232 1 90.31 205 GLU A O 1
ATOM 1690 N N . LYS A 1 206 ? 14.43 -13.57 -2.707 1 87.31 206 LYS A N 1
ATOM 1691 C CA . LYS A 1 206 ? 13.961 -14.945 -2.758 1 87.31 206 LYS A CA 1
ATOM 1692 C C . LYS A 1 206 ? 13.055 -15.18 -3.967 1 87.31 206 LYS A C 1
ATOM 1694 O O . LYS A 1 206 ? 11.883 -15.508 -3.816 1 87.31 206 LYS A O 1
ATOM 1699 N N . PRO A 1 207 ? 13.641 -15.172 -5.121 1 89.56 207 PRO A N 1
ATOM 1700 C CA . PRO A 1 207 ? 12.828 -15.43 -6.312 1 89.56 207 PRO A CA 1
ATOM 1701 C C . PRO A 1 207 ? 12.453 -16.906 -6.457 1 89.56 207 PRO A C 1
ATOM 1703 O O . PRO A 1 207 ? 13.242 -17.781 -6.094 1 89.56 207 PRO A O 1
ATOM 1706 N N . VAL A 1 208 ? 11.297 -17.141 -6.93 1 90.12 208 VAL A N 1
ATOM 1707 C CA . VAL A 1 208 ? 10.883 -18.484 -7.293 1 90.12 208 VAL A CA 1
ATOM 1708 C C . VAL A 1 208 ? 10.992 -18.672 -8.805 1 90.12 208 VAL A C 1
ATOM 1710 O O . VAL A 1 208 ? 10.211 -18.109 -9.57 1 90.12 208 VAL A O 1
ATOM 1713 N N . PRO A 1 209 ? 11.945 -19.484 -9.203 1 93.19 209 PRO A N 1
ATOM 1714 C CA . PRO A 1 209 ? 12.125 -19.688 -10.641 1 93.19 209 PRO A CA 1
ATOM 1715 C C . PRO A 1 209 ? 11.031 -20.562 -11.258 1 93.19 209 PRO A C 1
ATOM 1717 O O . PRO A 1 209 ? 10.641 -21.562 -10.672 1 93.19 209 PRO A O 1
ATOM 1720 N N . ILE A 1 210 ? 10.539 -20.141 -12.391 1 93.19 210 ILE A N 1
ATOM 1721 C CA . ILE A 1 210 ? 9.531 -20.891 -13.133 1 93.19 210 ILE A CA 1
ATOM 1722 C C . ILE A 1 210 ? 9.875 -20.875 -14.617 1 93.19 210 ILE A C 1
ATOM 1724 O O . ILE A 1 210 ? 10.82 -20.219 -15.039 1 93.19 210 ILE A O 1
ATOM 1728 N N . ASP A 1 211 ? 9.234 -21.703 -15.336 1 93.56 211 ASP A N 1
ATOM 1729 C CA . ASP A 1 211 ? 9.391 -21.781 -16.781 1 93.56 211 ASP A CA 1
ATOM 1730 C C . ASP A 1 211 ? 8.234 -21.062 -17.5 1 93.56 211 ASP A C 1
ATOM 1732 O O . ASP A 1 211 ? 7.082 -21.5 -17.391 1 93.56 211 ASP A O 1
ATOM 1736 N N . MET A 1 212 ? 8.602 -20.078 -18.203 1 90.25 212 MET A N 1
ATOM 1737 C CA . MET A 1 212 ? 7.566 -19.312 -18.891 1 90.25 212 MET A CA 1
ATOM 1738 C C . MET A 1 212 ? 6.82 -20.172 -19.891 1 90.25 212 MET A C 1
ATOM 1740 O O . MET A 1 212 ? 5.629 -19.969 -20.141 1 90.25 212 MET A O 1
ATOM 1744 N N . ARG A 1 213 ? 7.465 -21.078 -20.469 1 92.19 213 ARG A N 1
ATOM 1745 C CA . ARG A 1 213 ? 6.832 -21.984 -21.438 1 92.19 213 ARG A CA 1
ATOM 1746 C C . ARG A 1 213 ? 5.742 -22.812 -20.766 1 92.19 213 ARG A C 1
ATOM 1748 O O . ARG A 1 213 ? 4.723 -23.125 -21.375 1 92.19 213 ARG A O 1
ATOM 1755 N N . ALA A 1 214 ? 6.012 -23.156 -19.516 1 93.81 214 ALA A N 1
ATOM 1756 C CA . ALA A 1 214 ? 5.008 -23.891 -18.75 1 93.81 214 ALA A CA 1
ATOM 1757 C C . ALA A 1 214 ? 3.764 -23.031 -18.531 1 93.81 214 ALA A C 1
ATOM 1759 O O . ALA A 1 214 ? 2.639 -23.5 -18.703 1 93.81 214 ALA A O 1
ATOM 1760 N N . LEU A 1 215 ? 3.963 -21.781 -18.172 1 91.94 215 LEU A N 1
ATOM 1761 C CA . LEU A 1 215 ? 2.834 -20.875 -17.984 1 91.94 215 LEU A CA 1
ATOM 1762 C C . LEU A 1 215 ? 2.027 -20.734 -19.266 1 91.94 215 LEU A C 1
ATOM 1764 O O . LEU A 1 215 ? 0.794 -20.75 -19.234 1 91.94 215 LEU A O 1
ATOM 1768 N N . LYS A 1 216 ? 2.764 -20.641 -20.297 1 89.44 216 LYS A N 1
ATOM 1769 C CA . LYS A 1 216 ? 2.102 -20.5 -21.594 1 89.44 216 LYS A CA 1
ATOM 1770 C C . LYS A 1 216 ? 1.27 -21.734 -21.922 1 89.44 216 LYS A C 1
ATOM 1772 O O . LYS A 1 216 ? 0.154 -21.625 -22.438 1 89.44 216 LYS A O 1
ATOM 1777 N N . ALA A 1 217 ? 1.763 -22.828 -21.625 1 91.31 217 ALA A N 1
ATOM 1778 C CA . ALA A 1 217 ? 1.12 -24.094 -21.938 1 91.31 217 ALA A CA 1
ATOM 1779 C C . ALA A 1 217 ? -0.183 -24.266 -21.172 1 91.31 217 ALA A C 1
ATOM 1781 O O . ALA A 1 217 ? -1.121 -24.906 -21.641 1 91.31 217 ALA A O 1
ATOM 1782 N N . ILE A 1 218 ? -0.233 -23.656 -20.016 1 92.88 218 ILE A N 1
ATOM 1783 C CA . ILE A 1 218 ? -1.404 -23.875 -19.172 1 92.88 218 ILE A CA 1
ATOM 1784 C C . ILE A 1 218 ? -2.109 -22.547 -18.906 1 92.88 218 ILE A C 1
ATOM 1786 O O . ILE A 1 218 ? -2.787 -22.391 -17.891 1 92.88 218 ILE A O 1
ATOM 1790 N N . LYS A 1 219 ? -1.96 -21.578 -19.75 1 90.75 219 LYS A N 1
ATOM 1791 C CA . LYS A 1 219 ? -2.377 -20.203 -19.531 1 90.75 219 LYS A CA 1
ATOM 1792 C C . LYS A 1 219 ? -3.896 -20.078 -19.531 1 90.75 219 LYS A C 1
ATOM 1794 O O . LYS A 1 219 ? -4.441 -19.047 -19.156 1 90.75 219 LYS A O 1
ATOM 1799 N N . SER A 1 220 ? -4.59 -21.094 -19.891 1 90.31 220 SER A N 1
ATOM 1800 C CA . SER A 1 220 ? -6.039 -21.016 -20.031 1 90.31 220 SER A CA 1
ATOM 1801 C C . SER A 1 220 ? -6.734 -21.297 -18.703 1 90.31 220 SER A C 1
ATOM 1803 O O . SER A 1 220 ? -7.949 -21.109 -18.578 1 90.31 220 SER A O 1
ATOM 1805 N N . SER A 1 221 ? -5.957 -21.703 -17.703 1 92.38 221 SER A N 1
ATOM 1806 C CA . SER A 1 221 ? -6.582 -22.078 -16.438 1 92.38 221 SER A CA 1
ATOM 1807 C C . SER A 1 221 ? -5.84 -21.453 -15.258 1 92.38 221 SER A C 1
ATOM 1809 O O . SER A 1 221 ? -4.652 -21.719 -15.055 1 92.38 221 SER A O 1
ATOM 1811 N N . ALA A 1 222 ? -6.68 -20.719 -14.477 1 91.88 222 ALA A N 1
ATOM 1812 C CA . ALA A 1 222 ? -6.109 -20.125 -13.266 1 91.88 222 ALA A CA 1
ATOM 1813 C C . ALA A 1 222 ? -5.688 -21.203 -12.273 1 91.88 222 ALA A C 1
ATOM 1815 O O . ALA A 1 222 ? -4.645 -21.078 -11.625 1 91.88 222 ALA A O 1
ATOM 1816 N N . VAL A 1 223 ? -6.426 -22.25 -12.188 1 91 223 VAL A N 1
ATOM 1817 C CA . VAL A 1 223 ? -6.125 -23.344 -11.273 1 91 223 VAL A CA 1
ATOM 1818 C C . VAL A 1 223 ? -4.816 -24.016 -11.688 1 91 223 VAL A C 1
ATOM 1820 O O . VAL A 1 223 ? -3.98 -24.328 -10.836 1 91 223 VAL A O 1
ATOM 1823 N N . ALA A 1 224 ? -4.66 -24.219 -12.953 1 93.88 224 ALA A N 1
ATOM 1824 C CA . ALA A 1 224 ? -3.453 -24.844 -13.469 1 93.88 224 ALA A CA 1
ATOM 1825 C C . ALA A 1 224 ? -2.219 -24 -13.18 1 93.88 224 ALA A C 1
ATOM 1827 O O . ALA A 1 224 ? -1.184 -24.516 -12.758 1 93.88 224 ALA A O 1
ATOM 1828 N N . LEU A 1 225 ? -2.389 -22.75 -13.375 1 93.88 225 LEU A N 1
ATOM 1829 C CA . LEU A 1 225 ? -1.291 -21.828 -13.125 1 93.88 225 LEU A CA 1
ATOM 1830 C C . LEU A 1 225 ? -0.904 -21.828 -11.648 1 93.88 225 LEU A C 1
ATOM 1832 O O . LEU A 1 225 ? 0.275 -21.969 -11.312 1 93.88 225 LEU A O 1
ATOM 1836 N N . ASP A 1 226 ? -1.877 -21.703 -10.836 1 92.56 226 ASP A N 1
ATOM 1837 C CA . ASP A 1 226 ? -1.624 -21.703 -9.398 1 92.56 226 ASP A CA 1
ATOM 1838 C C . ASP A 1 226 ? -1.001 -23.016 -8.938 1 92.56 226 ASP A C 1
ATOM 1840 O O . ASP A 1 226 ? -0.07 -23.016 -8.133 1 92.56 226 ASP A O 1
ATOM 1844 N N . LEU A 1 227 ? -1.531 -24.094 -9.438 1 94.06 227 LEU A N 1
ATOM 1845 C CA . LEU A 1 227 ? -1.021 -25.406 -9.062 1 94.06 227 LEU A CA 1
ATOM 1846 C C . LEU A 1 227 ? 0.44 -25.562 -9.469 1 94.06 227 LEU A C 1
ATOM 1848 O O . LEU A 1 227 ? 1.262 -26.031 -8.688 1 94.06 227 LEU A O 1
ATOM 1852 N N . TYR A 1 228 ? 0.776 -25.156 -10.625 1 95.62 228 TYR A N 1
ATOM 1853 C CA . TYR A 1 228 ? 2.148 -25.266 -11.117 1 95.62 228 TYR A CA 1
ATOM 1854 C C . TYR A 1 228 ? 3.09 -24.422 -10.258 1 95.62 228 TYR A C 1
ATOM 1856 O O . TYR A 1 228 ? 4.141 -24.906 -9.82 1 95.62 228 TYR A O 1
ATOM 1864 N N . MET A 1 229 ? 2.695 -23.219 -10.016 1 93.25 229 MET A N 1
ATOM 1865 C CA . MET A 1 229 ? 3.547 -22.312 -9.242 1 93.25 229 MET A CA 1
ATOM 1866 C C . MET A 1 229 ? 3.676 -22.797 -7.801 1 93.25 229 MET A C 1
ATOM 1868 O O . MET A 1 229 ? 4.766 -22.766 -7.227 1 93.25 229 MET A O 1
ATOM 1872 N N . TRP A 1 230 ? 2.6 -23.203 -7.273 1 92.12 230 TRP A N 1
ATOM 1873 C CA . TRP A 1 230 ? 2.596 -23.734 -5.918 1 92.12 230 TRP A CA 1
ATOM 1874 C C . TRP A 1 230 ? 3.502 -24.969 -5.816 1 92.12 230 TRP A C 1
ATOM 1876 O O . TRP A 1 230 ? 4.309 -25.078 -4.887 1 92.12 230 TRP A O 1
ATOM 1886 N N . LEU A 1 231 ? 3.428 -25.859 -6.762 1 94.5 231 LEU A N 1
ATOM 1887 C CA . LEU A 1 231 ? 4.246 -27.062 -6.773 1 94.5 231 LEU A CA 1
ATOM 1888 C C . LEU A 1 231 ? 5.723 -26.719 -6.922 1 94.5 231 LEU A C 1
ATOM 1890 O O . LEU A 1 231 ? 6.578 -27.328 -6.289 1 94.5 231 LEU A O 1
ATOM 1894 N N . THR A 1 232 ? 5.953 -25.781 -7.801 1 93.38 232 THR A N 1
ATOM 1895 C CA . THR A 1 232 ? 7.336 -25.375 -8.016 1 93.38 232 THR A CA 1
ATOM 1896 C C . THR A 1 232 ? 7.961 -24.891 -6.711 1 93.38 232 THR A C 1
ATOM 1898 O O . THR A 1 232 ? 9.086 -25.25 -6.379 1 93.38 232 THR A O 1
ATOM 1901 N N . TYR A 1 233 ? 7.211 -24.141 -6.004 1 90.31 233 TYR A N 1
ATOM 1902 C CA . TYR A 1 233 ? 7.684 -23.625 -4.727 1 90.31 233 TYR A CA 1
ATOM 1903 C C . TYR A 1 233 ? 7.785 -24.734 -3.689 1 90.31 233 TYR A C 1
ATOM 1905 O O . TYR A 1 233 ? 8.812 -24.875 -3.021 1 90.31 233 TYR A O 1
ATOM 1913 N N . ARG A 1 234 ? 6.785 -25.531 -3.553 1 90.75 234 ARG A N 1
ATOM 1914 C CA . ARG A 1 234 ? 6.699 -26.562 -2.535 1 90.75 234 ARG A CA 1
ATOM 1915 C C . ARG A 1 234 ? 7.805 -27.609 -2.723 1 90.75 234 ARG A C 1
ATOM 1917 O O . ARG A 1 234 ? 8.438 -28.031 -1.754 1 90.75 234 ARG A O 1
ATOM 1924 N N . VAL A 1 235 ? 8.016 -27.969 -3.92 1 93.88 235 VAL A N 1
ATOM 1925 C CA . VAL A 1 235 ? 9.008 -29 -4.219 1 93.88 235 VAL A CA 1
ATOM 1926 C C . VAL A 1 235 ? 10.406 -28.469 -3.961 1 93.88 235 VAL A C 1
ATOM 1928 O O . VAL A 1 235 ? 11.32 -29.219 -3.633 1 93.88 235 VAL A O 1
ATOM 1931 N N . SER A 1 236 ? 10.594 -27.156 -4.094 1 89.81 236 SER A N 1
ATOM 1932 C CA . SER A 1 236 ? 11.906 -26.547 -3.928 1 89.81 236 SER A CA 1
ATOM 1933 C C . SER A 1 236 ? 12.422 -26.734 -2.506 1 89.81 236 SER A C 1
ATOM 1935 O O . SER A 1 236 ? 13.633 -26.719 -2.273 1 89.81 236 SER A O 1
ATOM 1937 N N . TYR A 1 237 ? 11.57 -26.891 -1.575 1 87.75 237 TYR A N 1
ATOM 1938 C CA . TYR A 1 237 ? 12.047 -27.078 -0.208 1 87.75 237 TYR A CA 1
ATOM 1939 C C . TYR A 1 237 ? 11.547 -28.391 0.381 1 87.75 237 TYR A C 1
ATOM 1941 O O . TYR A 1 237 ? 11.539 -28.562 1.602 1 87.75 237 TYR A O 1
ATOM 1949 N N . LEU A 1 238 ? 11.047 -29.266 -0.441 1 91.31 238 LEU A N 1
ATOM 1950 C CA . LEU A 1 238 ? 10.523 -30.547 -0.005 1 91.31 238 LEU A CA 1
ATOM 1951 C C . LEU A 1 238 ? 11.648 -31.469 0.46 1 91.31 238 LEU A C 1
ATOM 1953 O O . LEU A 1 238 ? 12.469 -31.922 -0.349 1 91.31 238 LEU A O 1
ATOM 1957 N N . ASN A 1 239 ? 11.719 -31.719 1.746 1 91.81 239 ASN A N 1
ATOM 1958 C CA . ASN A 1 239 ? 12.758 -32.594 2.301 1 91.81 239 ASN A CA 1
ATOM 1959 C C . ASN A 1 239 ? 12.211 -33.938 2.689 1 91.81 239 ASN A C 1
ATOM 1961 O O . ASN A 1 239 ? 12.969 -34.906 2.795 1 91.81 239 ASN A O 1
ATOM 1965 N N . HIS A 1 240 ? 10.961 -34 2.971 1 95.38 240 HIS A N 1
ATOM 1966 C CA . HIS A 1 240 ? 10.273 -35.25 3.283 1 95.38 240 HIS A CA 1
ATOM 1967 C C . HIS A 1 240 ? 8.969 -35.375 2.504 1 95.38 240 HIS A C 1
ATOM 1969 O O . HIS A 1 240 ? 8.32 -34.375 2.209 1 95.38 240 HIS A O 1
ATOM 1975 N N . SER A 1 241 ? 8.688 -36.594 2.223 1 96.25 241 SER A N 1
ATOM 1976 C CA . SER A 1 241 ? 7.406 -36.812 1.557 1 96.25 241 SER A CA 1
ATOM 1977 C C . SER A 1 241 ? 6.246 -36.312 2.398 1 96.25 241 SER A C 1
ATOM 1979 O O . SER A 1 241 ? 6.262 -36.406 3.627 1 96.25 241 SER A O 1
ATOM 1981 N N . THR A 1 242 ? 5.328 -35.75 1.676 1 95.56 242 THR A N 1
ATOM 1982 C CA . THR A 1 242 ? 4.23 -35.094 2.393 1 95.56 242 THR A CA 1
ATOM 1983 C C . THR A 1 242 ? 2.889 -35.469 1.752 1 95.56 242 THR A C 1
ATOM 1985 O O . THR A 1 242 ? 2.783 -35.531 0.526 1 95.56 242 THR A O 1
ATOM 1988 N N . THR A 1 243 ? 1.912 -35.75 2.604 1 96.75 243 THR A N 1
ATOM 1989 C CA . THR A 1 243 ? 0.54 -35.969 2.158 1 96.75 243 THR A CA 1
ATOM 1990 C C . THR A 1 243 ? -0.372 -34.844 2.643 1 96.75 243 THR A C 1
ATOM 1992 O O . THR A 1 243 ? -0.388 -34.531 3.83 1 96.75 243 THR A O 1
ATOM 1995 N N . ILE A 1 244 ? -1.042 -34.25 1.704 1 94.88 244 ILE A N 1
ATOM 1996 C CA . ILE A 1 244 ? -1.927 -33.156 2.018 1 94.88 244 ILE A CA 1
ATOM 1997 C C . ILE A 1 244 ? -3.322 -33.406 1.461 1 94.88 244 ILE A C 1
ATOM 1999 O O . ILE A 1 244 ? -3.463 -34 0.383 1 94.88 244 ILE A O 1
ATOM 2003 N N . SER A 1 245 ? -4.316 -33 2.189 1 95.56 245 SER A N 1
ATOM 2004 C CA . SER A 1 245 ? -5.676 -33.219 1.705 1 95.56 245 SER A CA 1
ATOM 2005 C C . SER A 1 245 ? -6.02 -32.25 0.571 1 95.56 245 SER A C 1
ATOM 2007 O O . SER A 1 245 ? -5.449 -31.172 0.48 1 95.56 245 SER A O 1
ATOM 2009 N N . TRP A 1 246 ? -6.949 -32.688 -0.245 1 95.19 246 TRP A N 1
ATOM 2010 C CA . TRP A 1 246 ? -7.379 -31.812 -1.322 1 95.19 246 TRP A CA 1
ATOM 2011 C C . TRP A 1 246 ? -8.016 -30.547 -0.764 1 95.19 246 TRP A C 1
ATOM 2013 O O . TRP A 1 246 ? -7.91 -29.469 -1.362 1 95.19 246 TRP A O 1
ATOM 2023 N N . ASP A 1 247 ? -8.633 -30.672 0.389 1 90.81 247 ASP A N 1
ATOM 2024 C CA . ASP A 1 247 ? -9.195 -29.5 1.054 1 90.81 247 ASP A CA 1
ATOM 2025 C C . ASP A 1 247 ? -8.102 -28.484 1.407 1 90.81 247 ASP A C 1
ATOM 2027 O O . ASP A 1 247 ? -8.281 -27.281 1.22 1 90.81 247 ASP A O 1
ATOM 2031 N N . GLN A 1 248 ? -7.023 -28.984 1.854 1 88.5 248 GLN A N 1
ATOM 2032 C CA . GLN A 1 248 ? -5.895 -28.125 2.215 1 88.5 248 GLN A CA 1
ATOM 2033 C C . GLN A 1 248 ? -5.273 -27.484 0.98 1 88.5 248 GLN A C 1
ATOM 2035 O O . GLN A 1 248 ? -4.922 -26.297 1.001 1 88.5 248 GLN A O 1
ATOM 2040 N N . VAL A 1 249 ? -5.172 -28.234 -0.078 1 90.44 249 VAL A N 1
ATOM 2041 C CA . VAL A 1 249 ? -4.617 -27.703 -1.315 1 90.44 249 VAL A CA 1
ATOM 2042 C C . VAL A 1 249 ? -5.539 -26.609 -1.863 1 90.44 249 VAL A C 1
ATOM 2044 O O . VAL A 1 249 ? -5.078 -25.531 -2.227 1 90.44 249 VAL A O 1
ATOM 2047 N N . MET A 1 250 ? -6.801 -26.938 -1.887 1 89 250 MET A N 1
ATOM 2048 C CA . MET A 1 250 ? -7.797 -25.984 -2.373 1 89 250 MET A CA 1
ATOM 2049 C C . MET A 1 250 ? -7.73 -24.688 -1.59 1 89 250 MET A C 1
ATOM 2051 O O . MET A 1 250 ? -7.754 -23.594 -2.178 1 89 250 MET A O 1
ATOM 2055 N N . ASN A 1 251 ? -7.57 -24.766 -0.358 1 81.69 251 ASN A N 1
ATOM 2056 C CA . ASN A 1 251 ? -7.508 -23.594 0.503 1 81.69 251 ASN A CA 1
ATOM 2057 C C . ASN A 1 251 ? -6.223 -22.797 0.274 1 81.69 251 ASN A C 1
ATOM 2059 O O . ASN A 1 251 ? -6.234 -21.562 0.302 1 81.69 251 ASN A O 1
ATOM 2063 N N . GLN A 1 252 ? -5.211 -23.453 0.052 1 80.94 252 GLN A N 1
ATOM 2064 C CA . GLN A 1 252 ? -3.93 -22.781 -0.169 1 80.94 252 GLN A CA 1
ATOM 2065 C C . GLN A 1 252 ? -3.904 -22.078 -1.521 1 80.94 252 GLN A C 1
ATOM 2067 O O . GLN A 1 252 ? -3.229 -21.062 -1.683 1 80.94 252 GLN A O 1
ATOM 2072 N N . LEU A 1 253 ? -4.652 -22.641 -2.449 1 84.75 253 LEU A N 1
ATOM 2073 C CA . LEU A 1 253 ? -4.668 -22.062 -3.785 1 84.75 253 LEU A CA 1
ATOM 2074 C C . LEU A 1 253 ? -5.781 -21.016 -3.91 1 84.75 253 LEU A C 1
ATOM 2076 O O . LEU A 1 253 ? -5.887 -20.344 -4.934 1 84.75 253 LEU A O 1
ATOM 2080 N N . GLY A 1 254 ? -6.52 -20.922 -2.836 1 74.94 254 GLY A N 1
ATOM 2081 C CA . GLY A 1 254 ? -7.605 -19.953 -2.85 1 74.94 254 GLY A CA 1
ATOM 2082 C C . GLY A 1 254 ? -8.711 -20.312 -3.822 1 74.94 254 GLY A C 1
ATOM 2083 O O . GLY A 1 254 ? -9.43 -19.438 -4.305 1 74.94 254 GLY A O 1
ATOM 2084 N N . ALA A 1 255 ? -8.867 -21.547 -4.156 1 71.81 255 ALA A N 1
ATOM 2085 C CA . ALA A 1 255 ? -9.914 -21.969 -5.078 1 71.81 255 ALA A CA 1
ATOM 2086 C C . ALA A 1 255 ? -11.258 -22.078 -4.371 1 71.81 255 ALA A C 1
ATOM 2088 O O . ALA A 1 255 ? -11.328 -22.516 -3.217 1 71.81 255 ALA A O 1
ATOM 2089 N N . SER A 1 256 ? -12.219 -21.422 -4.98 1 73.19 256 SER A N 1
ATOM 2090 C CA . SER A 1 256 ? -13.539 -21.391 -4.363 1 73.19 256 SER A CA 1
ATOM 2091 C C . SER A 1 256 ? -14.484 -22.375 -5.035 1 73.19 256 SER A C 1
ATOM 2093 O O . SER A 1 256 ? -15.461 -21.969 -5.672 1 73.19 256 SER A O 1
ATOM 2095 N N . TYR A 1 257 ? -14.242 -23.594 -4.789 1 72 257 TYR A N 1
ATOM 2096 C CA . TYR A 1 257 ? -15.18 -24.594 -5.27 1 72 257 TYR A CA 1
ATOM 2097 C C . TYR A 1 257 ? -16.203 -24.953 -4.195 1 72 257 TYR A C 1
ATOM 2099 O O . TYR A 1 257 ? -15.891 -24.953 -3.006 1 72 257 TYR A O 1
ATOM 2107 N N . ASN A 1 258 ? -17.359 -25.109 -4.621 1 78.31 258 ASN A N 1
ATOM 2108 C CA . ASN A 1 258 ? -18.391 -25.516 -3.674 1 78.31 258 ASN A CA 1
ATOM 2109 C C . ASN A 1 258 ? -18.062 -26.859 -3.023 1 78.31 258 ASN A C 1
ATOM 2111 O O . ASN A 1 258 ? -18.312 -27.047 -1.828 1 78.31 258 ASN A O 1
ATOM 2115 N N . GLU A 1 259 ? -17.516 -27.781 -3.844 1 88 259 GLU A N 1
ATOM 2116 C CA . GLU A 1 259 ? -17.109 -29.094 -3.355 1 88 259 GLU A CA 1
ATOM 2117 C C . GLU A 1 259 ? -15.664 -29.406 -3.719 1 88 259 GLU A C 1
ATOM 2119 O O . GLU A 1 259 ? -15.266 -29.25 -4.875 1 88 259 GLU A O 1
ATOM 2124 N N . THR A 1 260 ? -15.047 -29.922 -2.768 1 91.25 260 THR A N 1
ATOM 2125 C CA . THR A 1 260 ? -13.633 -30.234 -2.918 1 91.25 260 THR A CA 1
ATOM 2126 C C . THR A 1 260 ? -13.43 -31.281 -4.008 1 91.25 260 THR A C 1
ATOM 2128 O O . THR A 1 260 ? -12.398 -31.281 -4.688 1 91.25 260 THR A O 1
ATOM 2131 N N . LYS A 1 261 ? -14.43 -32.094 -4.184 1 91.81 261 LYS A N 1
ATOM 2132 C CA . LYS A 1 261 ? -14.289 -33.156 -5.156 1 91.81 261 LYS A CA 1
ATOM 2133 C C . LYS A 1 261 ? -14.117 -32.625 -6.57 1 91.81 261 LYS A C 1
ATOM 2135 O O . LYS A 1 261 ? -13.406 -33.219 -7.387 1 91.81 261 LYS A O 1
ATOM 2140 N N . TYR A 1 262 ? -14.75 -31.531 -6.855 1 91.56 262 TYR A N 1
ATOM 2141 C CA . TYR A 1 262 ? -14.633 -30.938 -8.18 1 91.56 262 TYR A CA 1
ATOM 2142 C C . TYR A 1 262 ? -13.258 -30.312 -8.375 1 91.56 262 TYR A C 1
ATOM 2144 O O . TYR A 1 262 ? -12.664 -30.422 -9.445 1 91.56 262 TYR A O 1
ATOM 2152 N N . PHE A 1 263 ? -12.867 -29.75 -7.309 1 92.56 263 PHE A N 1
ATOM 2153 C CA . PHE A 1 263 ? -11.508 -29.219 -7.355 1 92.56 263 PHE A CA 1
ATOM 2154 C C . PHE A 1 263 ? -10.492 -30.328 -7.574 1 92.56 263 PHE A C 1
ATOM 2156 O O . PHE A 1 263 ? -9.602 -30.203 -8.414 1 92.56 263 PHE A O 1
ATOM 2163 N N . ALA A 1 264 ? -10.617 -31.359 -6.812 1 95.69 264 ALA A N 1
ATOM 2164 C CA . ALA A 1 264 ? -9.688 -32.469 -6.891 1 95.69 264 ALA A CA 1
ATOM 2165 C C . ALA A 1 264 ? -9.656 -33.062 -8.297 1 95.69 264 ALA A C 1
ATOM 2167 O O . ALA A 1 264 ? -8.586 -33.406 -8.805 1 95.69 264 ALA A O 1
ATOM 2168 N N . ARG A 1 265 ? -10.742 -33.125 -8.867 1 94.94 265 ARG A N 1
ATOM 2169 C CA . ARG A 1 265 ? -10.836 -33.656 -10.219 1 94.94 265 ARG A CA 1
ATOM 2170 C C . ARG A 1 265 ? -10.07 -32.781 -11.211 1 94.94 265 ARG A C 1
ATOM 2172 O O . ARG A 1 265 ? -9.297 -33.281 -12.031 1 94.94 265 ARG A O 1
ATOM 2179 N N . GLU A 1 266 ? -10.32 -31.562 -11.078 1 93.62 266 GLU A N 1
ATOM 2180 C CA . GLU A 1 266 ? -9.633 -30.625 -11.953 1 93.62 266 GLU A CA 1
ATOM 2181 C C . GLU A 1 266 ? -8.133 -30.609 -11.688 1 93.62 266 GLU A C 1
ATOM 2183 O O . GLU A 1 266 ? -7.328 -30.578 -12.625 1 93.62 266 GLU A O 1
ATOM 2188 N N . ALA A 1 267 ? -7.828 -30.609 -10.445 1 95.12 267 ALA A N 1
ATOM 2189 C CA . ALA A 1 267 ? -6.422 -30.594 -10.055 1 95.12 267 ALA A CA 1
ATOM 2190 C C . ALA A 1 267 ? -5.695 -31.828 -10.602 1 95.12 267 ALA A C 1
ATOM 2192 O O . ALA A 1 267 ? -4.566 -31.719 -11.094 1 95.12 267 ALA A O 1
ATOM 2193 N N . ARG A 1 268 ? -6.277 -32.938 -10.57 1 97.19 268 ARG A N 1
ATOM 2194 C CA . ARG A 1 268 ? -5.676 -34.188 -11.062 1 97.19 268 ARG A CA 1
ATOM 2195 C C . ARG A 1 268 ? -5.406 -34.094 -12.562 1 97.19 268 ARG A C 1
ATOM 2197 O O . ARG A 1 268 ? -4.371 -34.562 -13.039 1 97.19 268 ARG A O 1
ATOM 2204 N N . LYS A 1 269 ? -6.352 -33.531 -13.234 1 96.44 269 LYS A N 1
ATOM 2205 C CA . LYS A 1 269 ? -6.172 -33.312 -14.664 1 96.44 269 LYS A CA 1
ATOM 2206 C C . LYS A 1 269 ? -4.945 -32.469 -14.953 1 96.44 269 LYS A C 1
ATOM 2208 O O . LYS A 1 269 ? -4.129 -32.781 -15.812 1 96.44 269 LYS A O 1
ATOM 2213 N N . TYR A 1 270 ? -4.844 -31.453 -14.172 1 95.88 270 TYR A N 1
ATOM 2214 C CA . TYR A 1 270 ? -3.75 -30.516 -14.43 1 95.88 270 TYR A CA 1
ATOM 2215 C C . TYR A 1 270 ? -2.43 -31.078 -13.914 1 95.88 270 TYR A C 1
ATOM 2217 O O . TYR A 1 270 ? -1.365 -30.781 -14.461 1 95.88 270 TYR A O 1
ATOM 2225 N N . LEU A 1 271 ? -2.492 -31.891 -12.883 1 97.62 271 LEU A N 1
ATOM 2226 C CA . LEU A 1 271 ? -1.283 -32.594 -12.43 1 97.62 271 LEU A CA 1
ATOM 2227 C C . LEU A 1 271 ? -0.689 -33.438 -13.547 1 97.62 271 LEU A C 1
ATOM 2229 O O . LEU A 1 271 ? 0.53 -33.469 -13.727 1 97.62 271 LEU A O 1
ATOM 2233 N N . LYS A 1 272 ? -1.531 -34.031 -14.305 1 96.88 272 LYS A N 1
ATOM 2234 C CA . LYS A 1 272 ? -1.076 -34.844 -15.438 1 96.88 272 LYS A CA 1
ATOM 2235 C C . LYS A 1 272 ? -0.422 -33.969 -16.5 1 96.88 272 LYS A C 1
ATOM 2237 O O . LYS A 1 272 ? 0.635 -34.312 -17.031 1 96.88 272 LYS A O 1
ATOM 2242 N N . THR A 1 273 ? -1.065 -32.906 -16.719 1 96.25 273 THR A N 1
ATOM 2243 C CA . THR A 1 273 ? -0.524 -31.969 -17.703 1 96.25 273 THR A CA 1
ATOM 2244 C C . THR A 1 273 ? 0.836 -31.453 -17.25 1 96.25 273 THR A C 1
ATOM 2246 O O . THR A 1 273 ? 1.789 -31.422 -18.031 1 96.25 273 THR A O 1
ATOM 2249 N N . ILE A 1 274 ? 0.908 -31.047 -16 1 97.44 274 ILE A N 1
ATOM 2250 C CA . ILE A 1 274 ? 2.137 -30.5 -15.445 1 97.44 274 ILE A CA 1
ATOM 2251 C C . ILE A 1 274 ? 3.242 -31.547 -15.484 1 97.44 274 ILE A C 1
ATOM 2253 O O . ILE A 1 274 ? 4.379 -31.25 -15.859 1 97.44 274 ILE A O 1
ATOM 2257 N N . LYS A 1 275 ? 2.904 -32.75 -15.188 1 96.69 275 LYS A N 1
ATOM 2258 C CA . LYS A 1 275 ? 3.875 -33.844 -15.195 1 96.69 275 LYS A CA 1
ATOM 2259 C C . LYS A 1 275 ? 4.422 -34.094 -16.594 1 96.69 275 LYS A C 1
ATOM 2261 O O . LYS A 1 275 ? 5.559 -34.531 -16.766 1 96.69 275 LYS A O 1
ATOM 2266 N N . SER A 1 276 ? 3.65 -33.812 -17.562 1 95.94 276 SER A N 1
ATOM 2267 C CA . SER A 1 276 ? 4.074 -34.031 -18.953 1 95.94 276 SER A CA 1
ATOM 2268 C C . SER A 1 276 ? 5.301 -33.188 -19.281 1 95.94 276 SER A C 1
ATOM 2270 O O . SER A 1 276 ? 6.137 -33.594 -20.094 1 95.94 276 SER A O 1
ATOM 2272 N N . PHE A 1 277 ? 5.41 -32 -18.656 1 95.5 277 PHE A N 1
ATOM 2273 C CA . PHE A 1 277 ? 6.59 -31.203 -18.953 1 95.5 277 PHE A CA 1
ATOM 2274 C C . PHE A 1 277 ? 7.504 -31.125 -17.734 1 95.5 277 PHE A C 1
ATOM 2276 O O . PHE A 1 277 ? 8.578 -30.516 -17.797 1 95.5 277 PHE A O 1
ATOM 2283 N N . TRP A 1 278 ? 7.188 -31.719 -16.672 1 96.38 278 TRP A N 1
ATOM 2284 C CA . TRP A 1 278 ? 7.965 -31.828 -15.445 1 96.38 278 TRP A CA 1
ATOM 2285 C C . TRP A 1 278 ? 8.023 -33.25 -14.953 1 96.38 278 TRP A C 1
ATOM 2287 O O . TRP A 1 278 ? 7.48 -33.594 -13.891 1 96.38 278 TRP A O 1
ATOM 2297 N N . PRO A 1 279 ? 8.742 -34.094 -15.672 1 95.06 279 PRO A N 1
ATOM 2298 C CA . PRO A 1 279 ? 8.758 -35.531 -15.383 1 95.06 279 PRO A CA 1
ATOM 2299 C C . PRO A 1 279 ? 9.352 -35.844 -14.008 1 95.06 279 PRO A C 1
ATOM 2301 O O . PRO A 1 279 ? 9.07 -36.906 -13.438 1 95.06 279 PRO A O 1
ATOM 2304 N N . GLU A 1 280 ? 10.117 -34.969 -13.484 1 95.38 280 GLU A N 1
ATOM 2305 C CA . GLU A 1 280 ? 10.766 -35.188 -12.195 1 95.38 280 GLU A CA 1
ATOM 2306 C C . GLU A 1 280 ? 9.797 -34.969 -11.039 1 95.38 280 GLU A C 1
ATOM 2308 O O . GLU A 1 280 ? 10.148 -35.219 -9.883 1 95.38 280 GLU A O 1
ATOM 2313 N N . LEU A 1 281 ? 8.617 -34.5 -11.312 1 97.25 281 LEU A N 1
ATOM 2314 C CA . LEU A 1 281 ? 7.586 -34.375 -10.289 1 97.25 281 LEU A CA 1
ATOM 2315 C C . LEU A 1 281 ? 6.98 -35.75 -9.977 1 97.25 281 LEU A C 1
ATOM 2317 O O . LEU A 1 281 ? 6.344 -36.375 -10.836 1 97.25 281 LEU A O 1
ATOM 2321 N N . HIS A 1 282 ? 7.164 -36.156 -8.844 1 98 282 HIS A N 1
ATOM 2322 C CA . HIS A 1 282 ? 6.633 -37.438 -8.391 1 98 282 HIS A CA 1
ATOM 2323 C C . HIS A 1 282 ? 5.496 -37.25 -7.395 1 98 282 HIS A C 1
ATOM 2325 O O . HIS A 1 282 ? 5.715 -36.75 -6.297 1 98 282 HIS A O 1
ATOM 2331 N N . TYR A 1 283 ? 4.375 -37.688 -7.789 1 97.81 283 TYR A N 1
ATOM 2332 C CA . TYR A 1 283 ? 3.221 -37.531 -6.914 1 97.81 283 TYR A CA 1
ATOM 2333 C C . TYR A 1 283 ? 2.27 -38.719 -7.027 1 97.81 283 TYR A C 1
ATOM 2335 O O . TYR A 1 283 ? 2.371 -39.5 -7.961 1 97.81 283 TYR A O 1
ATOM 2343 N N . LYS A 1 284 ? 1.439 -38.969 -6.062 1 97.69 284 LYS A N 1
ATOM 2344 C CA . LYS A 1 284 ? 0.29 -39.875 -6.07 1 97.69 284 LYS A CA 1
ATOM 2345 C C . LYS A 1 284 ? -0.966 -39.156 -5.57 1 97.69 284 LYS A C 1
ATOM 2347 O O . LYS A 1 284 ? -0.882 -38.094 -4.961 1 97.69 284 LYS A O 1
ATOM 2352 N N . THR A 1 285 ? -2.062 -39.625 -6.02 1 97.19 285 THR A N 1
ATOM 2353 C CA . THR A 1 285 ? -3.322 -39.031 -5.594 1 97.19 285 THR A CA 1
ATOM 2354 C C . THR A 1 285 ? -4.215 -40.062 -4.922 1 97.19 285 THR A C 1
ATOM 2356 O O . THR A 1 285 ? -5.293 -40.406 -5.426 1 97.19 285 THR A O 1
ATOM 2359 N N . PRO A 1 286 ? -3.725 -40.531 -3.775 1 95.56 286 PRO A N 1
ATOM 2360 C CA . PRO A 1 286 ? -4.645 -41.406 -3.033 1 95.56 286 PRO A CA 1
ATOM 2361 C C . PRO A 1 286 ? -5.977 -40.719 -2.725 1 95.56 286 PRO A C 1
ATOM 2363 O O . PRO A 1 286 ? -6.105 -39.5 -2.891 1 95.56 286 PRO A O 1
ATOM 2366 N N . ARG A 1 287 ? -6.949 -41.531 -2.305 1 93.5 287 ARG A N 1
ATOM 2367 C CA . ARG A 1 287 ? -8.297 -41 -2.098 1 93.5 287 ARG A CA 1
ATOM 2368 C C . ARG A 1 287 ? -8.281 -39.781 -1.167 1 93.5 287 ARG A C 1
ATOM 2370 O O . ARG A 1 287 ? -7.809 -39.875 -0.033 1 93.5 287 ARG A O 1
ATOM 2377 N N . GLY A 1 288 ? -8.672 -38.719 -1.718 1 94.62 288 GLY A N 1
ATOM 2378 C CA . GLY A 1 288 ? -8.898 -37.5 -0.933 1 94.62 288 GLY A CA 1
ATOM 2379 C C . GLY A 1 288 ? -7.629 -36.719 -0.68 1 94.62 288 GLY A C 1
ATOM 2380 O O . GLY A 1 288 ? -7.656 -35.688 0.016 1 94.62 288 GLY A O 1
ATOM 2381 N N . ARG A 1 289 ? -6.477 -37.156 -1.286 1 97 289 ARG A N 1
ATOM 2382 C CA . ARG A 1 289 ? -5.219 -36.531 -0.879 1 97 289 ARG A CA 1
ATOM 2383 C C . ARG A 1 289 ? -4.266 -36.406 -2.061 1 97 289 ARG A C 1
ATOM 2385 O O . ARG A 1 289 ? -4.477 -37 -3.107 1 97 289 ARG A O 1
ATOM 2392 N N . LEU A 1 290 ? -3.348 -35.562 -1.93 1 97.5 290 LEU A N 1
ATOM 2393 C CA . LEU A 1 290 ? -2.189 -35.406 -2.805 1 97.5 290 LEU A CA 1
ATOM 2394 C C . LEU A 1 290 ? -0.906 -35.781 -2.072 1 97.5 290 LEU A C 1
ATOM 2396 O O . LEU A 1 290 ? -0.605 -35.219 -1.014 1 97.5 290 LEU A O 1
ATOM 2400 N N . PHE A 1 291 ? -0.319 -36.75 -2.545 1 98.06 291 PHE A N 1
ATOM 2401 C CA . PHE A 1 291 ? 0.971 -37.188 -2.016 1 98.06 291 PHE A CA 1
ATOM 2402 C C . PHE A 1 291 ? 2.111 -36.688 -2.887 1 98.06 291 PHE A C 1
ATOM 2404 O O . PHE A 1 291 ? 2.166 -36.969 -4.082 1 98.06 291 PHE A O 1
ATOM 2411 N N . LEU A 1 292 ? 2.984 -35.906 -2.295 1 97.69 292 LEU A N 1
ATOM 2412 C CA . LEU A 1 292 ? 4.188 -35.438 -2.965 1 97.69 292 LEU A CA 1
ATOM 2413 C C . LEU A 1 292 ? 5.414 -36.188 -2.502 1 97.69 292 LEU A C 1
ATOM 2415 O O . LEU A 1 292 ? 5.738 -36.219 -1.312 1 97.69 292 LEU A O 1
ATOM 2419 N N . ASP A 1 293 ? 6.047 -36.75 -3.41 1 97.38 293 ASP A N 1
ATOM 2420 C CA . ASP A 1 293 ? 7.191 -37.625 -3.119 1 97.38 293 ASP A CA 1
ATOM 2421 C C . ASP A 1 293 ? 8.469 -36.781 -2.971 1 97.38 293 ASP A C 1
ATOM 2423 O O . ASP A 1 293 ? 8.75 -35.906 -3.793 1 97.38 293 ASP A O 1
ATOM 2427 N N . ALA A 1 294 ? 9.25 -37.094 -1.95 1 95.5 294 ALA A N 1
ATOM 2428 C CA . ALA A 1 294 ? 10.5 -36.375 -1.681 1 95.5 294 ALA A CA 1
ATOM 2429 C C . ALA A 1 294 ? 11.508 -36.594 -2.801 1 95.5 294 ALA A C 1
ATOM 2431 O O . ALA A 1 294 ? 12.5 -35.875 -2.908 1 95.5 294 ALA A O 1
ATOM 2432 N N . LYS A 1 295 ? 11.258 -37.531 -3.658 1 95.5 295 LYS A N 1
ATOM 2433 C CA . LYS A 1 295 ? 12.133 -37.812 -4.793 1 95.5 295 LYS A CA 1
ATOM 2434 C C . LYS A 1 295 ? 11.945 -36.781 -5.898 1 95.5 295 LYS A C 1
ATOM 2436 O O . LYS A 1 295 ? 12.742 -36.719 -6.836 1 95.5 295 LYS A O 1
ATOM 2441 N N . SER A 1 296 ? 10.906 -36 -5.715 1 96.31 296 SER A N 1
ATOM 2442 C CA . SER A 1 296 ? 10.688 -34.969 -6.715 1 96.31 296 SER A CA 1
ATOM 2443 C C . SER A 1 296 ? 11.852 -33.969 -6.75 1 96.31 296 SER A C 1
ATOM 2445 O O . SER A 1 296 ? 12.453 -33.656 -5.715 1 96.31 296 SER A O 1
ATOM 2447 N N . ARG A 1 297 ? 12.141 -33.5 -7.891 1 94.12 297 ARG A N 1
ATOM 2448 C CA . ARG A 1 297 ? 13.133 -32.438 -8.078 1 94.12 297 ARG A CA 1
ATOM 2449 C C . ARG A 1 297 ? 12.484 -31.172 -8.648 1 94.12 297 ARG A C 1
ATOM 2451 O O . ARG A 1 297 ? 11.5 -31.25 -9.383 1 94.12 297 ARG A O 1
ATOM 2458 N N . PRO A 1 298 ? 13.023 -30.047 -8.305 1 93.25 298 PRO A N 1
ATOM 2459 C CA . PRO A 1 298 ? 12.438 -28.812 -8.828 1 93.25 298 PRO A CA 1
ATOM 2460 C C . PRO A 1 298 ? 12.422 -28.766 -10.359 1 93.25 298 PRO A C 1
ATOM 2462 O O . PRO A 1 298 ? 13.305 -29.344 -11 1 93.25 298 PRO A O 1
ATOM 2465 N N . HIS A 1 299 ? 11.406 -28.172 -10.891 1 93.75 299 HIS A N 1
ATOM 2466 C CA . HIS A 1 299 ? 11.297 -28.062 -12.336 1 93.75 299 HIS A CA 1
ATOM 2467 C C . HIS A 1 299 ? 12.477 -27.297 -12.93 1 93.75 299 HIS A C 1
ATOM 2469 O O . HIS A 1 299 ? 13 -27.672 -13.977 1 93.75 299 HIS A O 1
ATOM 2475 N N . ILE A 1 300 ? 12.773 -26.156 -12.242 1 91.5 300 ILE A N 1
ATOM 2476 C CA . ILE A 1 300 ? 13.961 -25.391 -12.609 1 91.5 300 ILE A CA 1
ATOM 2477 C C . ILE A 1 300 ? 15.117 -25.75 -11.672 1 91.5 300 ILE A C 1
ATOM 2479 O O . ILE A 1 300 ? 15.016 -25.578 -10.453 1 91.5 300 ILE A O 1
ATOM 2483 N N . LYS A 1 301 ? 16.203 -26.141 -12.164 1 81.5 301 LYS A N 1
ATOM 2484 C CA . LYS A 1 301 ? 17.344 -26.562 -11.359 1 81.5 301 LYS A CA 1
ATOM 2485 C C . LYS A 1 301 ? 18.016 -25.375 -10.688 1 81.5 301 LYS A C 1
ATOM 2487 O O . LYS A 1 301 ? 18.125 -24.297 -11.273 1 81.5 301 LYS A O 1
ATOM 2492 N N . LYS A 1 302 ? 18.328 -25.422 -9.297 1 69.06 302 LYS A N 1
ATOM 2493 C CA . LYS A 1 302 ? 18.891 -24.359 -8.461 1 69.06 302 LYS A CA 1
ATOM 2494 C C . LYS A 1 302 ? 20.125 -23.75 -9.109 1 69.06 302 LYS A C 1
ATOM 2496 O O . LYS A 1 302 ? 20.328 -22.531 -9.055 1 69.06 302 LYS A O 1
ATOM 2501 N N . LYS A 1 303 ? 21.047 -24.438 -9.68 1 65.75 303 LYS A N 1
ATOM 2502 C CA . LYS A 1 303 ? 22.312 -23.938 -10.195 1 65.75 303 LYS A CA 1
ATOM 2503 C C . LYS A 1 303 ? 22.125 -23.203 -11.516 1 65.75 303 LYS A C 1
ATOM 2505 O O . LYS A 1 303 ? 23.062 -22.609 -12.055 1 65.75 303 LYS A O 1
ATOM 2510 N N . SER A 1 304 ? 20.859 -23.047 -11.891 1 57.5 304 SER A N 1
ATOM 2511 C CA . SER A 1 304 ? 20.719 -22.625 -13.281 1 57.5 304 SER A CA 1
ATOM 2512 C C . SER A 1 304 ? 20.359 -21.141 -13.375 1 57.5 304 SER A C 1
ATOM 2514 O O . SER A 1 304 ? 20.203 -20.609 -14.477 1 57.5 304 SER A O 1
ATOM 2516 N N . TRP A 1 305 ? 20.281 -20.391 -12.07 1 65.38 305 TRP A N 1
ATOM 2517 C CA . TRP A 1 305 ? 19.906 -18.984 -12.266 1 65.38 305 TRP A CA 1
ATOM 2518 C C . TRP A 1 305 ? 20.562 -18.109 -11.203 1 65.38 305 TRP A C 1
ATOM 2520 O O . TRP A 1 305 ? 20.953 -18.594 -10.141 1 65.38 305 TRP A O 1
ATOM 2530 N N . MET B 1 1 ? -20.469 28.031 39.156 1 54.5 1 MET B N 1
ATOM 2531 C CA . MET B 1 1 ? -20.312 27.375 37.875 1 54.5 1 MET B CA 1
ATOM 2532 C C . MET B 1 1 ? -19.547 28.266 36.875 1 54.5 1 MET B C 1
ATOM 2534 O O . MET B 1 1 ? -18.641 27.797 36.188 1 54.5 1 MET B O 1
ATOM 2538 N N . GLU B 1 2 ? -19.906 29.531 36.844 1 62.97 2 GLU B N 1
ATOM 2539 C CA . GLU B 1 2 ? -19.281 30.531 35.969 1 62.97 2 GLU B CA 1
ATOM 2540 C C . GLU B 1 2 ? -17.828 30.781 36.375 1 62.97 2 GLU B C 1
ATOM 2542 O O . GLU B 1 2 ? -16.953 30.922 35.531 1 62.97 2 GLU B O 1
ATOM 2547 N N . ASN B 1 3 ? -17.594 30.641 37.625 1 66.62 3 ASN B N 1
ATOM 2548 C CA . ASN B 1 3 ? -16.297 30.953 38.219 1 66.62 3 ASN B CA 1
ATOM 2549 C C . ASN B 1 3 ? -15.273 29.859 37.906 1 66.62 3 ASN B C 1
ATOM 2551 O O . ASN B 1 3 ? -14.109 30.141 37.625 1 66.62 3 ASN B O 1
ATOM 2555 N N . ASN B 1 4 ? -15.789 28.656 37.781 1 72 4 ASN B N 1
ATOM 2556 C CA . ASN B 1 4 ? -14.914 27.516 37.531 1 72 4 ASN B CA 1
ATOM 2557 C C . ASN B 1 4 ? -14.453 27.469 36.062 1 72 4 ASN B C 1
ATOM 2559 O O . ASN B 1 4 ? -13.297 27.156 35.781 1 72 4 ASN B O 1
ATOM 2563 N N . ASN B 1 5 ? -15.281 27.922 35.188 1 71.62 5 ASN B N 1
ATOM 2564 C CA . ASN B 1 5 ? -14.945 27.969 33.781 1 71.62 5 ASN B CA 1
ATOM 2565 C C . ASN B 1 5 ? -13.914 29.047 33.469 1 71.62 5 ASN B C 1
ATOM 2567 O O . ASN B 1 5 ? -13.023 28.844 32.656 1 71.62 5 ASN B O 1
ATOM 2571 N N . SER B 1 6 ? -14.086 30.172 34.156 1 73 6 SER B N 1
ATOM 2572 C CA . SER B 1 6 ? -13.156 31.281 33.969 1 73 6 SER B CA 1
ATOM 2573 C C . SER B 1 6 ? -11.758 30.906 34.469 1 73 6 SER B C 1
ATOM 2575 O O . SER B 1 6 ? -10.758 31.266 33.844 1 73 6 SER B O 1
ATOM 2577 N N . ARG B 1 7 ? -11.75 30.141 35.594 1 74.81 7 ARG B N 1
ATOM 2578 C CA . ARG B 1 7 ? -10.461 29.719 36.156 1 74.81 7 ARG B CA 1
ATOM 2579 C C . ARG B 1 7 ? -9.781 28.703 35.219 1 74.81 7 ARG B C 1
ATOM 2581 O O . ARG B 1 7 ? -8.57 28.781 35 1 74.81 7 ARG B O 1
ATOM 2588 N N . ARG B 1 8 ? -10.523 27.875 34.688 1 69.44 8 ARG B N 1
ATOM 2589 C CA . ARG B 1 8 ? -9.969 26.875 33.781 1 69.44 8 ARG B CA 1
ATOM 2590 C C . ARG B 1 8 ? -9.445 27.531 32.531 1 69.44 8 ARG B C 1
ATOM 2592 O O . ARG B 1 8 ? -8.391 27.141 32 1 69.44 8 ARG B O 1
ATOM 2599 N N . LYS B 1 9 ? -10.234 28.516 32.25 1 73.19 9 LYS B N 1
ATOM 2600 C CA . LYS B 1 9 ? -9.844 29.25 31.062 1 73.19 9 LYS B CA 1
ATOM 2601 C C . LYS B 1 9 ? -8.547 30.031 31.312 1 73.19 9 LYS B C 1
ATOM 2603 O O . LYS B 1 9 ? -7.684 30.094 30.422 1 73.19 9 LYS B O 1
ATOM 2608 N N . LYS B 1 10 ? -8.391 30.609 32.312 1 75.19 10 LYS B N 1
ATOM 2609 C CA . LYS B 1 10 ? -7.199 31.375 32.688 1 75.19 10 LYS B CA 1
ATOM 2610 C C . LYS B 1 10 ? -5.984 30.453 32.812 1 75.19 10 LYS B C 1
ATOM 2612 O O . LYS B 1 10 ? -4.887 30.797 32.375 1 75.19 10 LYS B O 1
ATOM 2617 N N . GLN B 1 11 ? -6.137 29.391 33.375 1 78.5 11 GLN B N 1
ATOM 2618 C CA . GLN B 1 11 ? -5.051 28.422 33.531 1 78.5 11 GLN B CA 1
ATOM 2619 C C . GLN B 1 11 ? -4.559 27.922 32.188 1 78.5 11 GLN B C 1
ATOM 2621 O O . GLN B 1 11 ? -3.355 27.766 31.969 1 78.5 11 GLN B O 1
ATOM 2626 N N . LYS B 1 12 ? -5.539 27.703 31.344 1 73.5 12 LYS B N 1
ATOM 2627 C CA . LYS B 1 12 ? -5.176 27.25 30 1 73.5 12 LYS B CA 1
ATOM 2628 C C . LYS B 1 12 ? -4.367 28.312 29.266 1 73.5 12 LYS B C 1
ATOM 2630 O O . LYS B 1 12 ? -3.41 27.984 28.562 1 73.5 12 LYS B O 1
ATOM 2635 N N . LEU B 1 13 ? -4.742 29.453 29.469 1 78.56 13 LEU B N 1
ATOM 2636 C CA . LEU B 1 13 ? -4.062 30.562 28.812 1 78.56 13 LEU B CA 1
ATOM 2637 C C . LEU B 1 13 ? -2.658 30.75 29.375 1 78.56 13 LEU B C 1
ATOM 2639 O O . LEU B 1 13 ? -1.722 31.062 28.641 1 78.56 13 LEU B O 1
ATOM 2643 N N . ASP B 1 14 ? -2.527 30.641 30.609 1 82.5 14 ASP B N 1
ATOM 2644 C CA . ASP B 1 14 ? -1.223 30.766 31.25 1 82.5 14 ASP B CA 1
ATOM 2645 C C . ASP B 1 14 ? -0.277 29.656 30.781 1 82.5 14 ASP B C 1
ATOM 2647 O O . ASP B 1 14 ? 0.897 29.906 30.516 1 82.5 14 ASP B O 1
ATOM 2651 N N . LYS B 1 15 ? -0.835 28.484 30.688 1 82.94 15 LYS B N 1
ATOM 2652 C CA . LYS B 1 15 ? -0.024 27.359 30.234 1 82.94 15 LYS B CA 1
ATOM 2653 C C . LYS B 1 15 ? 0.44 27.562 28.797 1 82.94 15 LYS B C 1
ATOM 2655 O O . LYS B 1 15 ? 1.588 27.266 28.453 1 82.94 15 LYS B O 1
ATOM 2660 N N . PHE B 1 16 ? -0.42 28.109 28.031 1 87.31 16 PHE B N 1
ATOM 2661 C CA . PHE B 1 16 ? -0.087 28.391 26.641 1 87.31 16 PHE B CA 1
ATOM 2662 C C . PHE B 1 16 ? 1.017 29.438 26.547 1 87.31 16 PHE B C 1
ATOM 2664 O O . PHE B 1 16 ? 1.982 29.266 25.812 1 87.31 16 PHE B O 1
ATOM 2671 N N . SER B 1 17 ? 0.834 30.453 27.328 1 88.81 17 SER B N 1
ATOM 2672 C CA . SER B 1 17 ? 1.818 31.531 27.312 1 88.81 17 SER B CA 1
ATOM 2673 C C . SER B 1 17 ? 3.191 31.031 27.75 1 88.81 17 SER B C 1
ATOM 2675 O O . SER B 1 17 ? 4.215 31.453 27.203 1 88.81 17 SER B O 1
ATOM 2677 N N . GLU B 1 18 ? 3.158 30.203 28.656 1 88.31 18 GLU B N 1
ATOM 2678 C CA . GLU B 1 18 ? 4.414 29.625 29.125 1 88.31 18 GLU B CA 1
ATOM 2679 C C . GLU B 1 18 ? 5.074 28.781 28.031 1 88.31 18 GLU B C 1
ATOM 2681 O O . GLU B 1 18 ? 6.289 28.844 27.844 1 88.31 18 GLU B O 1
ATOM 2686 N N . GLN B 1 19 ? 4.297 28.031 27.422 1 87.38 19 GLN B N 1
ATOM 2687 C CA . GLN B 1 19 ? 4.805 27.188 26.344 1 87.38 19 GLN B CA 1
ATOM 2688 C C . GLN B 1 19 ? 5.371 28.031 25.203 1 87.38 19 GLN B C 1
ATOM 2690 O O . GLN B 1 19 ? 6.43 27.719 24.656 1 87.38 19 GLN B O 1
ATOM 2695 N N . VAL B 1 20 ? 4.652 29.016 24.891 1 90.62 20 VAL B N 1
ATOM 2696 C CA . VAL B 1 20 ? 5.07 29.922 23.844 1 90.62 20 VAL B CA 1
ATOM 2697 C C . VAL B 1 20 ? 6.414 30.562 24.188 1 90.62 20 VAL B C 1
ATOM 2699 O O . VAL B 1 20 ? 7.332 30.594 23.375 1 90.62 20 VAL B O 1
ATOM 2702 N N . ASN B 1 21 ? 6.488 31 25.422 1 90.25 21 ASN B N 1
ATOM 2703 C CA . ASN B 1 21 ? 7.73 31.625 25.859 1 90.25 21 ASN B CA 1
ATOM 2704 C C . ASN B 1 21 ? 8.891 30.641 25.828 1 90.25 21 ASN B C 1
ATOM 2706 O O . ASN B 1 21 ? 10.008 31 25.438 1 90.25 21 ASN B O 1
ATOM 2710 N N . ARG B 1 22 ? 8.625 29.516 26.188 1 90.06 22 ARG B N 1
ATOM 2711 C CA . ARG B 1 22 ? 9.672 28.5 26.188 1 90.06 22 ARG B CA 1
ATOM 2712 C C . ARG B 1 22 ? 10.156 28.219 24.766 1 90.06 22 ARG B C 1
ATOM 2714 O O . ARG B 1 22 ? 11.359 28.062 24.531 1 90.06 22 ARG B O 1
ATOM 2721 N N . MET B 1 23 ? 9.305 28.188 23.828 1 90.81 23 MET B N 1
ATOM 2722 C CA . MET B 1 23 ? 9.648 27.906 22.438 1 90.81 23 MET B CA 1
ATOM 2723 C C . MET B 1 23 ? 10.484 29.031 21.844 1 90.81 23 MET B C 1
ATOM 2725 O O . MET B 1 23 ? 11.328 28.797 20.969 1 90.81 23 MET B O 1
ATOM 2729 N N . ARG B 1 24 ? 10.266 30.219 22.406 1 89.62 24 ARG B N 1
ATOM 2730 C CA . ARG B 1 24 ? 10.977 31.375 21.875 1 89.62 24 ARG B CA 1
ATOM 2731 C C . ARG B 1 24 ? 12.406 31.438 22.406 1 89.62 24 ARG B C 1
ATOM 2733 O O . ARG B 1 24 ? 13.297 31.953 21.734 1 89.62 24 ARG B O 1
ATOM 2740 N N . VAL B 1 25 ? 12.57 30.781 23.531 1 88.94 25 VAL B N 1
ATOM 2741 C CA . VAL B 1 25 ? 13.852 30.984 24.203 1 88.94 25 VAL B CA 1
ATOM 2742 C C . VAL B 1 25 ? 14.727 29.734 24.031 1 88.94 25 VAL B C 1
ATOM 2744 O O . VAL B 1 25 ? 15.953 29.844 23.938 1 88.94 25 VAL B O 1
ATOM 2747 N N . ILE B 1 26 ? 14.133 28.594 24 1 89.44 26 ILE B N 1
ATOM 2748 C CA . ILE B 1 26 ? 14.883 27.344 23.938 1 89.44 26 ILE B CA 1
ATOM 2749 C C . ILE B 1 26 ? 14.609 26.656 22.609 1 89.44 26 ILE B C 1
ATOM 2751 O O . ILE B 1 26 ? 13.461 26.391 22.266 1 89.44 26 ILE B O 1
ATOM 2755 N N . ASP B 1 27 ? 15.68 26.359 21.953 1 87.62 27 ASP B N 1
ATOM 2756 C CA . ASP B 1 27 ? 15.555 25.641 20.688 1 87.62 27 ASP B CA 1
ATOM 2757 C C . ASP B 1 27 ? 14.945 24.266 20.891 1 87.62 27 ASP B C 1
ATOM 2759 O O . ASP B 1 27 ? 15.195 23.625 21.922 1 87.62 27 ASP B O 1
ATOM 2763 N N . ALA B 1 28 ? 14.172 23.875 19.906 1 89.44 28 ALA B N 1
ATOM 2764 C CA . ALA B 1 28 ? 13.492 22.594 20.016 1 89.44 28 ALA B CA 1
ATOM 2765 C C . ALA B 1 28 ? 14.484 21.469 20.266 1 89.44 28 ALA B C 1
ATOM 2767 O O . ALA B 1 28 ? 14.203 20.531 21.016 1 89.44 28 ALA B O 1
ATOM 2768 N N . LYS B 1 29 ? 15.609 21.516 19.609 1 87.56 29 LYS B N 1
ATOM 2769 C CA . LYS B 1 29 ? 16.641 20.484 19.781 1 87.56 29 LYS B CA 1
ATOM 2770 C C . LYS B 1 29 ? 17.141 20.453 21.219 1 87.56 29 LYS B C 1
ATOM 2772 O O . LYS B 1 29 ? 17.281 19.375 21.797 1 87.56 29 LYS B O 1
ATOM 2777 N N . GLU B 1 30 ? 17.406 21.562 21.75 1 86.75 30 GLU B N 1
ATOM 2778 C CA . GLU B 1 30 ? 17.922 21.672 23.109 1 86.75 30 GLU B CA 1
ATOM 2779 C C . GLU B 1 30 ? 16.891 21.172 24.125 1 86.75 30 GLU B C 1
ATOM 2781 O O . GLU B 1 30 ? 17.266 20.641 25.188 1 86.75 30 GLU B O 1
ATOM 2786 N N . ASP B 1 31 ? 15.664 21.297 23.766 1 88.38 31 ASP B N 1
ATOM 2787 C CA . ASP B 1 31 ? 14.594 20.891 24.672 1 88.38 31 ASP B CA 1
ATOM 2788 C C . ASP B 1 31 ? 14.133 19.469 24.375 1 88.38 31 ASP B C 1
ATOM 2790 O O . ASP B 1 31 ? 13.07 19.047 24.828 1 88.38 31 ASP B O 1
ATOM 2794 N N . ASP B 1 32 ? 14.758 18.812 23.484 1 85.94 32 ASP B N 1
ATOM 2795 C CA . ASP B 1 32 ? 14.43 17.438 23.094 1 85.94 32 ASP B CA 1
ATOM 2796 C C . ASP B 1 32 ? 13 17.344 22.562 1 85.94 32 ASP B C 1
ATOM 2798 O O . ASP B 1 32 ? 12.266 16.406 22.875 1 85.94 32 ASP B O 1
ATOM 2802 N N . SER B 1 33 ? 12.609 18.422 21.859 1 88.94 33 SER B N 1
ATOM 2803 C CA . SER B 1 33 ? 11.258 18.5 21.328 1 88.94 33 SER B CA 1
ATOM 2804 C C . SER B 1 33 ? 11.258 18.562 19.797 1 88.94 33 SER B C 1
ATOM 2806 O O . SER B 1 33 ? 10.219 18.797 19.188 1 88.94 33 SER B O 1
ATOM 2808 N N . LEU B 1 34 ? 12.422 18.312 19.281 1 90.19 34 LEU B N 1
ATOM 2809 C CA . LEU B 1 34 ? 12.539 18.281 17.828 1 90.19 34 LEU B CA 1
ATOM 2810 C C . LEU B 1 34 ? 11.805 17.062 17.266 1 90.19 34 LEU B C 1
ATOM 2812 O O . LEU B 1 34 ? 11.977 15.945 17.75 1 90.19 34 LEU B O 1
ATOM 2816 N N . ALA B 1 35 ? 10.977 17.359 16.328 1 90.56 35 ALA B N 1
ATOM 2817 C CA . ALA B 1 35 ? 10.188 16.328 15.664 1 90.56 35 ALA B CA 1
ATOM 2818 C C . ALA B 1 35 ? 10.305 16.438 14.148 1 90.56 35 ALA B C 1
ATOM 2820 O O . ALA B 1 35 ? 10.922 17.375 13.641 1 90.56 35 ALA B O 1
ATOM 2821 N N . PHE B 1 36 ? 9.805 15.453 13.516 1 91.19 36 PHE B N 1
ATOM 2822 C CA . PHE B 1 36 ? 9.898 15.406 12.062 1 91.19 36 PHE B CA 1
ATOM 2823 C C . PHE B 1 36 ? 8.586 14.922 11.453 1 91.19 36 PHE B C 1
ATOM 2825 O O . PHE B 1 36 ? 7.852 14.156 12.078 1 91.19 36 PHE B O 1
ATOM 2832 N N . ILE B 1 37 ? 8.352 15.391 10.297 1 88.81 37 ILE B N 1
ATOM 2833 C CA . ILE B 1 37 ? 7.199 14.906 9.555 1 88.81 37 ILE B CA 1
ATOM 2834 C C . ILE B 1 37 ? 7.586 14.68 8.094 1 88.81 37 ILE B C 1
ATOM 2836 O O . ILE B 1 37 ? 8.5 15.32 7.582 1 88.81 37 ILE B O 1
ATOM 2840 N N . HIS B 1 38 ? 6.895 13.711 7.602 1 85 38 HIS B N 1
ATOM 2841 C CA . HIS B 1 38 ? 7.102 13.422 6.184 1 85 38 HIS B CA 1
ATOM 2842 C C . HIS B 1 38 ? 6.492 14.508 5.305 1 85 38 HIS B C 1
ATOM 2844 O O . HIS B 1 38 ? 5.402 15.008 5.598 1 85 38 HIS B O 1
ATOM 2850 N N . LYS B 1 39 ? 7.176 14.867 4.219 1 77.44 39 LYS B N 1
ATOM 2851 C CA . LYS B 1 39 ? 6.766 15.977 3.365 1 77.44 39 LYS B CA 1
ATOM 2852 C C . LYS B 1 39 ? 5.363 15.75 2.807 1 77.44 39 LYS B C 1
ATOM 2854 O O . LYS B 1 39 ? 4.59 16.703 2.652 1 77.44 39 LYS B O 1
ATOM 2859 N N . TYR B 1 40 ? 5.027 14.5 2.531 1 70.69 40 TYR B N 1
ATOM 2860 C CA . TYR B 1 40 ? 3.719 14.195 1.964 1 70.69 40 TYR B CA 1
ATOM 2861 C C . TYR B 1 40 ? 2.613 14.422 2.986 1 70.69 40 TYR B C 1
ATOM 2863 O O . TYR B 1 40 ? 1.442 14.562 2.623 1 70.69 40 TYR B O 1
ATOM 2871 N N . MET B 1 41 ? 2.965 14.445 4.164 1 77.31 41 MET B N 1
ATOM 2872 C CA . MET B 1 41 ? 1.962 14.57 5.215 1 77.31 41 MET B CA 1
ATOM 2873 C C . MET B 1 41 ? 1.746 16.031 5.586 1 77.31 41 MET B C 1
ATOM 2875 O O . MET B 1 41 ? 0.834 16.359 6.352 1 77.31 41 MET B O 1
ATOM 2879 N N . VAL B 1 42 ? 2.645 16.891 5.059 1 74.25 42 VAL B N 1
ATOM 2880 C CA . VAL B 1 42 ? 2.518 18.312 5.359 1 74.25 42 VAL B CA 1
ATOM 2881 C C . VAL B 1 42 ? 1.353 18.906 4.574 1 74.25 42 VAL B C 1
ATOM 2883 O O . VAL B 1 42 ? 0.769 19.922 4.98 1 74.25 42 VAL B O 1
ATOM 2886 N N . THR B 1 43 ? 1.02 18.172 3.488 1 66.75 43 THR B N 1
ATOM 2887 C CA . THR B 1 43 ? -0.091 18.672 2.682 1 66.75 43 THR B CA 1
ATOM 2888 C C . THR B 1 43 ? -1.369 17.891 2.988 1 66.75 43 THR B C 1
ATOM 2890 O O . THR B 1 43 ? -1.318 16.703 3.305 1 66.75 43 THR B O 1
ATOM 2893 N N . GLY B 1 44 ? -2.293 18.5 3.564 1 64.25 44 GLY B N 1
ATOM 2894 C CA . GLY B 1 44 ? -3.629 18.141 4.012 1 64.25 44 GLY B CA 1
ATOM 2895 C C . GLY B 1 44 ? -4.055 16.75 3.568 1 64.25 44 GLY B C 1
ATOM 2896 O O . GLY B 1 44 ? -5.094 16.594 2.926 1 64.25 44 GLY B O 1
ATOM 2897 N N . ALA B 1 45 ? -3.326 15.711 4.047 1 68.69 45 ALA B N 1
ATOM 2898 C CA . ALA B 1 45 ? -3.691 14.398 3.529 1 68.69 45 ALA B CA 1
ATOM 2899 C C . ALA B 1 45 ? -4.918 13.844 4.25 1 68.69 45 ALA B C 1
ATOM 2901 O O . ALA B 1 45 ? -5.715 13.109 3.658 1 68.69 45 ALA B O 1
ATOM 2902 N N . PHE B 1 46 ? -5.219 14.383 5.426 1 88.75 46 PHE B N 1
ATOM 2903 C CA . PHE B 1 46 ? -6.328 13.773 6.148 1 88.75 46 PHE B CA 1
ATOM 2904 C C . PHE B 1 46 ? -7.48 14.758 6.305 1 88.75 46 PHE B C 1
ATOM 2906 O O . PHE B 1 46 ? -7.262 15.945 6.555 1 88.75 46 PHE B O 1
ATOM 2913 N N . PRO B 1 47 ? -8.688 14.281 6.188 1 90.62 47 PRO B N 1
ATOM 2914 C CA . PRO B 1 47 ? -9.836 15.164 6.402 1 90.62 47 PRO B CA 1
ATOM 2915 C C . PRO B 1 47 ? -9.906 15.711 7.828 1 90.62 47 PRO B C 1
ATOM 2917 O O . PRO B 1 47 ? -9.461 15.047 8.766 1 90.62 47 PRO B O 1
ATOM 2920 N N . HIS B 1 48 ? -10.445 16.875 7.953 1 88.31 48 HIS B N 1
ATOM 2921 C CA . HIS B 1 48 ? -10.516 17.531 9.258 1 88.31 48 HIS B CA 1
ATOM 2922 C C . HIS B 1 48 ? -11.594 16.891 10.133 1 88.31 48 HIS B C 1
ATOM 2924 O O . HIS B 1 48 ? -11.523 16.969 11.359 1 88.31 48 HIS B O 1
ATOM 2930 N N . SER B 1 49 ? -12.57 16.328 9.492 1 88.44 49 SER B N 1
ATOM 2931 C CA . SER B 1 49 ? -13.625 15.578 10.164 1 88.44 49 SER B CA 1
ATOM 2932 C C . SER B 1 49 ? -13.898 14.25 9.461 1 88.44 49 SER B C 1
ATOM 2934 O O . SER B 1 49 ? -13.422 14.023 8.344 1 88.44 49 SER B O 1
ATOM 2936 N N . GLU B 1 50 ? -14.586 13.398 10.164 1 89.94 50 GLU B N 1
ATOM 2937 C CA . GLU B 1 50 ? -14.844 12.086 9.586 1 89.94 50 GLU B CA 1
ATOM 2938 C C . GLU B 1 50 ? -15.633 12.203 8.281 1 89.94 50 GLU B C 1
ATOM 2940 O O . GLU B 1 50 ? -16.719 12.781 8.266 1 89.94 50 GLU B O 1
ATOM 2945 N N . PRO B 1 51 ? -15.078 11.688 7.254 1 89.75 51 PRO B N 1
ATOM 2946 C CA . PRO B 1 51 ? -15.805 11.758 5.984 1 89.75 51 PRO B CA 1
ATOM 2947 C C . PRO B 1 51 ? -16.938 10.75 5.898 1 89.75 51 PRO B C 1
ATOM 2949 O O . PRO B 1 51 ? -16.922 9.727 6.586 1 89.75 51 PRO B O 1
ATOM 2952 N N . ASP B 1 52 ? -17.875 11.039 5.047 1 87.44 52 ASP B N 1
ATOM 2953 C CA . ASP B 1 52 ? -19 10.141 4.836 1 87.44 52 ASP B CA 1
ATOM 2954 C C . ASP B 1 52 ? -18.578 8.883 4.082 1 87.44 52 ASP B C 1
ATOM 2956 O O . ASP B 1 52 ? -19.062 7.785 4.379 1 87.44 52 ASP B O 1
ATOM 2960 N N . LYS B 1 53 ? -17.719 9.109 3.215 1 89.12 53 LYS B N 1
ATOM 2961 C CA . LYS B 1 53 ? -17.219 7.996 2.404 1 89.12 53 LYS B CA 1
ATOM 2962 C C . LYS B 1 53 ? -15.883 7.488 2.92 1 89.12 53 LYS B C 1
ATOM 2964 O O . LYS B 1 53 ? -15.156 8.219 3.6 1 89.12 53 LYS B O 1
ATOM 2969 N N . ASN B 1 54 ? -15.602 6.223 2.592 1 94 54 ASN B N 1
ATOM 2970 C CA . ASN B 1 54 ? -14.312 5.641 2.928 1 94 54 ASN B CA 1
ATOM 2971 C C . ASN B 1 54 ? -13.227 6.086 1.952 1 94 54 ASN B C 1
ATOM 2973 O O . ASN B 1 54 ? -12.414 5.273 1.504 1 94 54 ASN B O 1
ATOM 2977 N N . PHE B 1 55 ? -13.375 7.328 1.545 1 93.5 55 PHE B N 1
ATOM 2978 C CA . PHE B 1 55 ? -12.492 7.945 0.565 1 93.5 55 PHE B CA 1
ATOM 2979 C C . PHE B 1 55 ? -12.5 9.461 0.704 1 93.5 55 PHE B C 1
ATOM 2981 O O . PHE B 1 55 ? -13.547 10.062 0.958 1 93.5 55 PHE B O 1
ATOM 2988 N N . TYR B 1 56 ? -11.352 10.039 0.608 1 91.56 56 TYR B N 1
ATOM 2989 C CA . TYR B 1 56 ? -11.172 11.484 0.681 1 91.56 56 TYR B CA 1
ATOM 2990 C C . TYR B 1 56 ? -10.133 11.953 -0.332 1 91.56 56 TYR B C 1
ATOM 2992 O O . TYR B 1 56 ? -9.094 11.32 -0.507 1 91.56 56 TYR B O 1
ATOM 3000 N N . SER B 1 57 ? -10.43 13.039 -1.093 1 90.06 57 SER B N 1
ATOM 3001 C CA . SER B 1 57 ? -9.461 13.516 -2.072 1 90.06 57 SER B CA 1
ATOM 3002 C C . SER B 1 57 ? -9.461 15.039 -2.146 1 90.06 57 SER B C 1
ATOM 3004 O O . SER B 1 57 ? -10.438 15.688 -1.759 1 90.06 57 SER B O 1
ATOM 3006 N N . ILE B 1 58 ? -8.383 15.531 -2.488 1 84 58 ILE B N 1
ATOM 3007 C CA . ILE B 1 58 ? -8.195 16.938 -2.797 1 84 58 ILE B CA 1
ATOM 3008 C C . ILE B 1 58 ? -7.668 17.094 -4.223 1 84 58 ILE B C 1
ATOM 3010 O O . ILE B 1 58 ? -6.699 16.438 -4.605 1 84 58 ILE B O 1
ATOM 3014 N N . VAL B 1 59 ? -8.336 17.953 -4.938 1 85.06 59 VAL B N 1
ATOM 3015 C CA . VAL B 1 59 ? -7.918 18.188 -6.316 1 85.06 59 VAL B CA 1
ATOM 3016 C C . VAL B 1 59 ? -7.336 19.594 -6.449 1 85.06 59 VAL B C 1
ATOM 3018 O O . VAL B 1 59 ? -7.938 20.562 -5.984 1 85.06 59 VAL B O 1
ATOM 3021 N N . ASN B 1 60 ? -6.16 19.672 -6.984 1 79.94 60 ASN B N 1
ATOM 3022 C CA . ASN B 1 60 ? -5.488 20.938 -7.301 1 79.94 60 ASN B CA 1
ATOM 3023 C C . ASN B 1 60 ? -5.047 20.984 -8.758 1 79.94 60 ASN B C 1
ATOM 3025 O O . ASN B 1 60 ? -3.938 20.562 -9.094 1 79.94 60 ASN B O 1
ATOM 3029 N N . GLY B 1 61 ? -5.918 21.578 -9.57 1 82.38 61 GLY B N 1
ATOM 3030 C CA . GLY B 1 61 ? -5.617 21.578 -10.992 1 82.38 61 GLY B CA 1
ATOM 3031 C C . GLY B 1 61 ? -5.648 20.188 -11.594 1 82.38 61 GLY B C 1
ATOM 3032 O O . GLY B 1 61 ? -6.668 19.5 -11.531 1 82.38 61 GLY B O 1
ATOM 3033 N N . ASN B 1 62 ? -4.352 19.812 -12.031 1 87.56 62 ASN B N 1
ATOM 3034 C CA . ASN B 1 62 ? -4.238 18.5 -12.688 1 87.56 62 ASN B CA 1
ATOM 3035 C C . ASN B 1 62 ? -3.664 17.453 -11.75 1 87.56 62 ASN B C 1
ATOM 3037 O O . ASN B 1 62 ? -3.234 16.391 -12.188 1 87.56 62 ASN B O 1
ATOM 3041 N N . ASN B 1 63 ? -3.711 17.828 -10.5 1 87.5 63 ASN B N 1
ATOM 3042 C CA . ASN B 1 63 ? -3.193 16.906 -9.484 1 87.5 63 ASN B CA 1
ATOM 3043 C C . ASN B 1 63 ? -4.262 16.547 -8.453 1 87.5 63 ASN B C 1
ATOM 3045 O O . ASN B 1 63 ? -5.117 17.375 -8.133 1 87.5 63 ASN B O 1
ATOM 3049 N N . ALA B 1 64 ? -4.191 15.383 -8.031 1 88.94 64 ALA B N 1
ATOM 3050 C CA . ALA B 1 64 ? -5.066 14.953 -6.938 1 88.94 64 ALA B CA 1
ATOM 3051 C C . ALA B 1 64 ? -4.301 14.117 -5.914 1 88.94 64 ALA B C 1
ATOM 3053 O O . ALA B 1 64 ? -3.443 13.312 -6.281 1 88.94 64 ALA B O 1
ATOM 3054 N N . ILE B 1 65 ? -4.586 14.422 -4.688 1 88.75 65 ILE B N 1
ATOM 3055 C CA . ILE B 1 65 ? -4.141 13.57 -3.59 1 88.75 65 ILE B CA 1
ATOM 3056 C C . ILE B 1 65 ? -5.348 12.93 -2.912 1 88.75 65 ILE B C 1
ATOM 3058 O O . ILE B 1 65 ? -6.379 13.578 -2.725 1 88.75 65 ILE B O 1
ATOM 3062 N N . TRP B 1 66 ? -5.207 11.68 -2.592 1 91 66 TRP B N 1
ATOM 3063 C CA .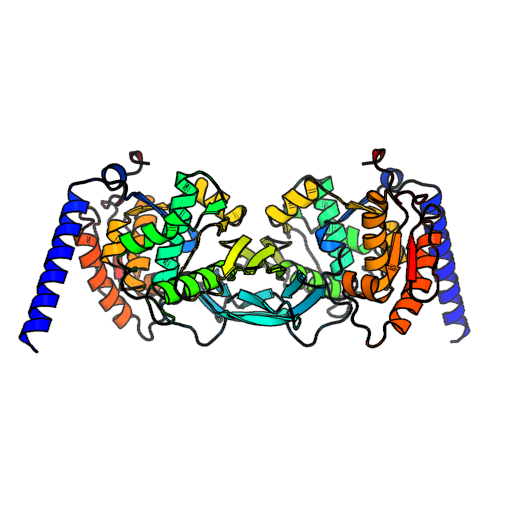 TRP B 1 66 ? -6.367 11.031 -1.983 1 91 66 TRP B CA 1
ATOM 3064 C C . TRP B 1 66 ? -5.941 10.07 -0.879 1 91 66 TRP B C 1
ATOM 3066 O O . TRP B 1 66 ? -4.789 9.633 -0.84 1 91 66 TRP B O 1
ATOM 3076 N N . VAL B 1 67 ? -6.855 9.836 0.042 1 93 67 VAL B N 1
ATOM 3077 C CA . VAL B 1 67 ? -6.711 8.859 1.117 1 93 67 VAL B CA 1
ATOM 3078 C C . VAL B 1 67 ? -7.891 7.895 1.104 1 93 67 VAL B C 1
ATOM 3080 O O . VAL B 1 67 ? -9.047 8.32 1.063 1 93 67 VAL B O 1
ATOM 3083 N N . LYS B 1 68 ? -7.578 6.664 1.031 1 94.62 68 LYS B N 1
ATOM 3084 C CA . LYS B 1 68 ? -8.594 5.617 1.096 1 94.62 68 LYS B CA 1
ATOM 3085 C C . LYS B 1 68 ? -8.539 4.879 2.43 1 94.62 68 LYS B C 1
ATOM 3087 O O . LYS B 1 68 ? -7.465 4.477 2.881 1 94.62 68 LYS B O 1
ATOM 3092 N N . GLY B 1 69 ? -9.734 4.777 3.018 1 94.44 69 GLY B N 1
ATOM 3093 C CA . GLY B 1 69 ? -9.797 3.982 4.234 1 94.44 69 GLY B CA 1
ATOM 3094 C C . GLY B 1 69 ? -9.391 2.535 4.02 1 94.44 69 GLY B C 1
ATOM 3095 O O . GLY B 1 69 ? -9.703 1.946 2.982 1 94.44 69 GLY B O 1
ATOM 3096 N N . GLY B 1 70 ? -8.695 1.98 4.895 1 91.69 70 GLY B N 1
ATOM 3097 C CA . GLY B 1 70 ? -8.148 0.64 4.762 1 91.69 70 GLY B CA 1
ATOM 3098 C C . GLY B 1 70 ? -9.164 -0.451 5.043 1 91.69 70 GLY B C 1
ATOM 3099 O O . GLY B 1 70 ? -10.328 -0.164 5.316 1 91.69 70 GLY B O 1
ATOM 3100 N N . THR B 1 71 ? -8.68 -1.655 4.766 1 90.62 71 THR B N 1
ATOM 3101 C CA . THR B 1 71 ? -9.492 -2.842 5.023 1 90.62 71 THR B CA 1
ATOM 3102 C C . THR B 1 71 ? -8.734 -3.836 5.898 1 90.62 71 THR B C 1
ATOM 3104 O O . THR B 1 71 ? -7.5 -3.861 5.891 1 90.62 71 THR B O 1
ATOM 3107 N N . ASP B 1 72 ? -9.445 -4.41 6.711 1 91.38 72 ASP B N 1
ATOM 3108 C CA . ASP B 1 72 ? -8.969 -5.551 7.484 1 91.38 72 ASP B CA 1
ATOM 3109 C C . ASP B 1 72 ? -9.836 -6.785 7.23 1 91.38 72 ASP B C 1
ATOM 3111 O O . ASP B 1 72 ? -10.789 -6.73 6.453 1 91.38 72 ASP B O 1
ATOM 3115 N N . VAL B 1 73 ? -9.32 -7.93 7.699 1 92.81 73 VAL B N 1
ATOM 3116 C CA . VAL B 1 73 ? -10.047 -9.172 7.457 1 92.81 73 VAL B CA 1
ATOM 3117 C C . VAL B 1 73 ? -10.336 -9.867 8.781 1 92.81 73 VAL B C 1
ATOM 3119 O O . VAL B 1 73 ? -9.508 -9.844 9.695 1 92.81 73 VAL B O 1
ATOM 3122 N N . ASP B 1 74 ? -11.57 -10.328 8.883 1 91.12 74 ASP B N 1
ATOM 3123 C CA . ASP B 1 74 ? -11.883 -11.234 9.984 1 91.12 74 ASP B CA 1
ATOM 3124 C C . ASP B 1 74 ? -11.336 -12.633 9.719 1 91.12 74 ASP B C 1
ATOM 3126 O O . ASP B 1 74 ? -11.773 -13.312 8.789 1 91.12 74 ASP B O 1
ATOM 3130 N N . VAL B 1 75 ? -10.43 -13.086 10.461 1 88.31 75 VAL B N 1
ATOM 3131 C CA . VAL B 1 75 ? -9.711 -14.328 10.195 1 88.31 75 VAL B CA 1
ATOM 3132 C C . VAL B 1 75 ? -10.633 -15.523 10.422 1 88.31 75 VAL B C 1
ATOM 3134 O O . VAL B 1 75 ? -10.352 -16.625 9.969 1 88.31 75 VAL B O 1
ATOM 3137 N N . GLU B 1 76 ? -11.727 -15.375 11.102 1 85.81 76 GLU B N 1
ATOM 3138 C CA . GLU B 1 76 ? -12.672 -16.469 11.344 1 85.81 76 GLU B CA 1
ATOM 3139 C C . GLU B 1 76 ? -13.641 -16.625 10.18 1 85.81 76 GLU B C 1
ATOM 3141 O O . GLU B 1 76 ? -13.93 -17.734 9.742 1 85.81 76 GLU B O 1
ATOM 3146 N N . THR B 1 77 ? -14.094 -15.516 9.641 1 87.19 77 THR B N 1
ATOM 3147 C CA . THR B 1 77 ? -15.148 -15.57 8.633 1 87.19 77 THR B CA 1
ATOM 3148 C C . THR B 1 77 ? -14.586 -15.266 7.246 1 87.19 77 THR B C 1
ATOM 3150 O O . THR B 1 77 ? -15.211 -15.578 6.23 1 87.19 77 THR B O 1
ATOM 3153 N N . GLY B 1 78 ? -13.445 -14.594 7.277 1 87.94 78 GLY B N 1
ATOM 3154 C CA . GLY B 1 78 ? -12.883 -14.172 6.008 1 87.94 78 GLY B CA 1
ATOM 3155 C C . GLY B 1 78 ? -13.531 -12.914 5.457 1 87.94 78 GLY B C 1
ATOM 3156 O O . GLY B 1 78 ? -13.211 -12.477 4.352 1 87.94 78 GLY B O 1
ATOM 3157 N N . GLU B 1 79 ? -14.391 -12.305 6.215 1 92.31 79 GLU B N 1
ATOM 3158 C CA . GLU B 1 79 ? -15.117 -11.125 5.75 1 92.31 79 GLU B CA 1
ATOM 3159 C C . GLU B 1 79 ? -14.266 -9.867 5.871 1 92.31 79 GLU B C 1
ATOM 3161 O O . GLU B 1 79 ? -13.422 -9.766 6.766 1 92.31 79 GLU B O 1
ATOM 3166 N N . GLU B 1 80 ? -14.555 -8.969 4.992 1 94.25 80 GLU B N 1
ATOM 3167 C CA . GLU B 1 80 ? -13.859 -7.688 5.004 1 94.25 80 GLU B CA 1
ATOM 3168 C C . GLU B 1 80 ? -14.328 -6.816 6.168 1 94.25 80 GLU B C 1
ATOM 3170 O O . GLU B 1 80 ? -15.523 -6.766 6.465 1 94.25 80 GLU B O 1
ATOM 3175 N N . ILE B 1 81 ? -13.43 -6.195 6.816 1 93.75 81 ILE B N 1
ATOM 3176 C CA . ILE B 1 81 ? -13.711 -5.184 7.828 1 93.75 81 ILE B CA 1
ATOM 3177 C C . ILE B 1 81 ? -13.227 -3.82 7.348 1 93.75 81 ILE B C 1
ATOM 3179 O O . ILE B 1 81 ? -12.031 -3.629 7.105 1 93.75 81 ILE B O 1
ATOM 3183 N N . SER B 1 82 ? -14.102 -2.9 7.242 1 92.81 82 SER B N 1
ATOM 3184 C CA . SER B 1 82 ? -13.727 -1.543 6.863 1 92.81 82 SER B CA 1
ATOM 3185 C C . SER B 1 82 ? -13.148 -0.777 8.047 1 92.81 82 SER B C 1
ATOM 3187 O O . SER B 1 82 ? -13.758 -0.711 9.109 1 92.81 82 SER B O 1
ATOM 3189 N N . VAL B 1 83 ? -12.008 -0.214 7.973 1 92.69 83 VAL B N 1
ATOM 3190 C CA . VAL B 1 83 ? -11.32 0.459 9.07 1 92.69 83 VAL B CA 1
ATOM 3191 C C . VAL B 1 83 ? -11.594 1.96 9.008 1 92.69 83 VAL B C 1
ATOM 3193 O O . VAL B 1 83 ? -11.547 2.65 10.031 1 92.69 83 VAL B O 1
ATOM 3196 N N . GLY B 1 84 ? -11.883 2.521 7.766 1 93.44 84 GLY B N 1
ATOM 3197 C CA . GLY B 1 84 ? -12.219 3.926 7.602 1 93.44 84 GLY B CA 1
ATOM 3198 C C . GLY B 1 84 ? -11.016 4.805 7.336 1 93.44 84 GLY B C 1
ATOM 3199 O O . GLY B 1 84 ? -9.875 4.363 7.48 1 93.44 84 GLY B O 1
ATOM 3200 N N . VAL B 1 85 ? -11.25 6.113 7.066 1 95.38 85 VAL B N 1
ATOM 3201 C CA . VAL B 1 85 ? -10.219 7.105 6.766 1 95.38 85 VAL B CA 1
ATOM 3202 C C . VAL B 1 85 ? -9.766 7.785 8.055 1 95.38 85 VAL B C 1
ATOM 3204 O O . VAL B 1 85 ? -10.594 8.148 8.898 1 95.38 85 VAL B O 1
ATOM 3207 N N . PRO B 1 86 ? -8.469 7.902 8.281 1 94.88 86 PRO B N 1
ATOM 3208 C CA . PRO B 1 86 ? -8.031 8.734 9.406 1 94.88 86 PRO B CA 1
ATOM 3209 C C . PRO B 1 86 ? -8.484 10.188 9.273 1 94.88 86 PRO B C 1
ATOM 3211 O O . PRO B 1 86 ? -8.516 10.734 8.164 1 94.88 86 PRO B O 1
ATOM 3214 N N . TYR B 1 87 ? -8.836 10.812 10.398 1 93.31 87 TYR B N 1
ATOM 3215 C CA . TYR B 1 87 ? -9.359 12.172 10.344 1 93.31 87 TYR B CA 1
ATOM 3216 C C . TYR B 1 87 ? -9.07 12.914 11.648 1 93.31 87 TYR B C 1
ATOM 3218 O O . TYR B 1 87 ? -8.773 12.297 12.672 1 93.31 87 TYR B O 1
ATOM 3226 N N . GLY B 1 88 ? -9.094 14.195 11.516 1 92.06 88 GLY B N 1
ATOM 3227 C CA . GLY B 1 88 ? -8.969 15.031 12.695 1 92.06 88 GLY B CA 1
ATOM 3228 C C . GLY B 1 88 ? -7.523 15.297 13.086 1 92.06 88 GLY B C 1
ATOM 3229 O O . GLY B 1 88 ? -6.629 15.234 12.234 1 92.06 88 GLY B O 1
ATOM 3230 N N . THR B 1 89 ? -7.328 15.594 14.328 1 91.94 89 THR B N 1
ATOM 3231 C CA . THR B 1 89 ? -6.016 16.047 14.781 1 91.94 89 THR B CA 1
ATOM 3232 C C . THR B 1 89 ? -5.121 14.852 15.117 1 91.94 89 THR B C 1
ATOM 3234 O O . THR B 1 89 ? -3.908 14.898 14.914 1 91.94 89 THR B O 1
ATOM 3237 N N . LEU B 1 90 ? -5.684 13.805 15.484 1 91.38 90 LEU B N 1
ATOM 3238 C CA . LEU B 1 90 ? -4.922 12.695 16.047 1 91.38 90 LEU B CA 1
ATOM 3239 C C . LEU B 1 90 ? -4.035 12.055 14.992 1 91.38 90 LEU B C 1
ATOM 3241 O O . LEU B 1 90 ? -2.85 11.812 15.227 1 91.38 90 LEU B O 1
ATOM 3245 N N . PRO B 1 91 ? -4.57 11.797 13.82 1 92.38 91 PRO B N 1
ATOM 3246 C CA . PRO B 1 91 ? -3.674 11.195 12.828 1 92.38 91 PRO B CA 1
ATOM 3247 C C . PRO B 1 91 ? -2.484 12.086 12.484 1 92.38 91 PRO B C 1
ATOM 3249 O O . PRO B 1 91 ? -1.394 11.586 12.203 1 92.38 91 PRO B O 1
ATOM 3252 N N . ARG B 1 92 ? -2.652 13.359 12.523 1 91.25 92 ARG B N 1
ATOM 3253 C CA . ARG B 1 92 ? -1.573 14.305 12.25 1 91.25 92 ARG B CA 1
ATOM 3254 C C . ARG B 1 92 ? -0.499 14.234 13.336 1 91.25 92 ARG B C 1
ATOM 3256 O O . ARG B 1 92 ? 0.693 14.164 13.023 1 91.25 92 ARG B O 1
ATOM 3263 N N . ILE B 1 93 ? -0.981 14.188 14.484 1 90.5 93 ILE B N 1
ATOM 3264 C CA . ILE B 1 93 ? -0.076 14.148 15.633 1 90.5 93 ILE B CA 1
ATOM 3265 C C . ILE B 1 93 ? 0.622 12.789 15.688 1 90.5 93 ILE B C 1
ATOM 3267 O O . ILE B 1 93 ? 1.829 12.719 15.93 1 90.5 93 ILE B O 1
ATOM 3271 N N . ILE B 1 94 ? -0.093 11.742 15.438 1 89.94 94 ILE B N 1
ATOM 3272 C CA . ILE B 1 94 ? 0.464 10.391 15.453 1 89.94 94 ILE B CA 1
ATOM 3273 C C . ILE B 1 94 ? 1.506 10.25 14.352 1 89.94 94 ILE B C 1
ATOM 3275 O O . ILE B 1 94 ? 2.572 9.672 14.562 1 89.94 94 ILE B O 1
ATOM 3279 N N . ALA B 1 95 ? 1.168 10.742 13.203 1 91.19 95 ALA B N 1
ATOM 3280 C CA . ALA B 1 95 ? 2.104 10.68 12.086 1 91.19 95 ALA B CA 1
ATOM 3281 C C . ALA B 1 95 ? 3.406 11.398 12.414 1 91.19 95 ALA B C 1
ATOM 3283 O O . ALA B 1 95 ? 4.492 10.922 12.07 1 91.19 95 ALA B O 1
ATOM 3284 N N . ALA B 1 96 ? 3.285 12.547 13.031 1 90.81 96 ALA B N 1
ATOM 3285 C CA . ALA B 1 96 ? 4.477 13.281 13.445 1 90.81 96 ALA B CA 1
ATOM 3286 C C . ALA B 1 96 ? 5.301 12.484 14.445 1 90.81 96 ALA B C 1
ATOM 3288 O O . ALA B 1 96 ? 6.531 12.445 14.352 1 90.81 96 ALA B O 1
ATOM 3289 N N . TRP B 1 97 ? 4.652 11.883 15.336 1 90.56 97 TRP B N 1
ATOM 3290 C CA . TRP B 1 97 ? 5.328 11.078 16.344 1 90.56 97 TRP B CA 1
ATOM 3291 C C . TRP B 1 97 ? 6.035 9.883 15.703 1 90.56 97 TRP B C 1
ATOM 3293 O O . TRP B 1 97 ? 7.207 9.625 15.984 1 90.56 97 TRP B O 1
ATOM 3303 N N . ILE B 1 98 ? 5.32 9.164 14.867 1 91.44 98 ILE B N 1
ATOM 3304 C CA . ILE B 1 98 ? 5.883 8 14.195 1 91.44 98 ILE B CA 1
ATOM 3305 C C . ILE B 1 98 ? 7.102 8.414 13.375 1 91.44 98 ILE B C 1
ATOM 3307 O O . ILE B 1 98 ? 8.141 7.742 13.406 1 91.44 98 ILE B O 1
ATOM 3311 N N . SER B 1 99 ? 6.949 9.469 12.656 1 92.38 99 SER B N 1
ATOM 3312 C CA . SER B 1 99 ? 8.047 9.977 11.836 1 92.38 99 SER B CA 1
ATOM 3313 C C . SER B 1 99 ? 9.25 10.344 12.703 1 92.38 99 SER B C 1
ATOM 3315 O O . SER B 1 99 ? 10.391 10.055 12.336 1 92.38 99 SER B O 1
ATOM 3317 N N . THR B 1 100 ? 8.969 10.922 13.812 1 91.56 100 THR B N 1
ATOM 3318 C CA . THR B 1 100 ? 10.023 11.359 14.719 1 91.56 100 THR B CA 1
ATOM 3319 C C . THR B 1 100 ? 10.766 10.156 15.305 1 91.56 100 THR B C 1
ATOM 3321 O O . THR B 1 100 ? 11.992 10.125 15.32 1 91.56 100 THR B O 1
ATOM 3324 N N . GLU B 1 101 ? 10.031 9.211 15.766 1 91 101 GLU B N 1
ATOM 3325 C CA . GLU B 1 101 ? 10.633 7.996 16.312 1 91 101 GLU B CA 1
ATOM 3326 C C . GLU B 1 101 ? 11.492 7.281 15.281 1 91 101 GLU B C 1
ATOM 3328 O O . GLU B 1 101 ? 12.602 6.844 15.586 1 91 101 GLU B O 1
ATOM 3333 N N . ALA B 1 102 ? 10.969 7.156 14.156 1 93.56 102 ALA B N 1
ATOM 3334 C CA . ALA B 1 102 ? 11.695 6.48 13.078 1 93.56 102 ALA B CA 1
ATOM 3335 C C . ALA B 1 102 ? 12.992 7.223 12.742 1 93.56 102 ALA B C 1
ATOM 3337 O O . ALA B 1 102 ? 14.031 6.598 12.547 1 93.56 102 ALA B O 1
ATOM 3338 N N . TYR B 1 103 ? 12.844 8.508 12.648 1 93.12 103 TYR B N 1
ATOM 3339 C CA . TYR B 1 103 ? 14.016 9.312 12.312 1 93.12 103 TYR B CA 1
ATOM 3340 C C . TYR B 1 103 ? 15.078 9.219 13.398 1 93.12 103 TYR B C 1
ATOM 3342 O O . TYR B 1 103 ? 16.266 9.078 13.109 1 93.12 103 TYR B O 1
ATOM 3350 N N . ARG B 1 104 ? 14.703 9.289 14.617 1 90.25 104 ARG B N 1
ATOM 3351 C CA . ARG B 1 104 ? 15.625 9.266 15.75 1 90.25 104 ARG B CA 1
ATOM 3352 C C . ARG B 1 104 ? 16.297 7.91 15.883 1 90.25 104 ARG B C 1
ATOM 3354 O O . ARG B 1 104 ? 17.516 7.832 16.094 1 90.25 104 ARG B O 1
ATOM 3361 N N . LYS B 1 105 ? 15.578 6.906 15.742 1 92 105 LYS B N 1
ATOM 3362 C CA . LYS B 1 105 ? 16.094 5.555 15.953 1 92 105 LYS B CA 1
ATOM 3363 C C . LYS B 1 105 ? 16.672 4.977 14.664 1 92 105 LYS B C 1
ATOM 3365 O O . LYS B 1 105 ? 17.297 3.91 14.68 1 92 105 LYS B O 1
ATOM 3370 N N . LYS B 1 106 ? 16.438 5.668 13.602 1 94.81 106 LYS B N 1
ATOM 3371 C CA . LYS B 1 106 ? 16.875 5.207 12.289 1 94.81 106 LYS B CA 1
ATOM 3372 C C . LYS B 1 106 ? 16.453 3.766 12.039 1 94.81 106 LYS B C 1
ATOM 3374 O O . LYS B 1 106 ? 17.266 2.924 11.648 1 94.81 106 LYS B O 1
ATOM 3379 N N . SER B 1 107 ? 15.18 3.574 12.352 1 95.81 107 SER B N 1
ATOM 3380 C CA . SER B 1 107 ? 14.594 2.248 12.188 1 95.81 107 SER B CA 1
ATOM 3381 C C . SER B 1 107 ? 13.164 2.334 11.672 1 95.81 107 SER B C 1
ATOM 3383 O O . SER B 1 107 ? 12.406 3.215 12.078 1 95.81 107 SER B O 1
ATOM 3385 N N . ARG B 1 108 ? 12.789 1.376 10.805 1 95.56 108 ARG B N 1
ATOM 3386 C CA . ARG B 1 108 ? 11.414 1.286 10.328 1 95.56 108 ARG B CA 1
ATOM 3387 C C . ARG B 1 108 ? 10.5 0.706 11.398 1 95.56 108 ARG B C 1
ATOM 3389 O O . ARG B 1 108 ? 9.281 0.921 11.359 1 95.56 108 ARG B O 1
ATOM 3396 N N . GLU B 1 109 ? 11.094 -0.119 12.242 1 94.75 109 GLU B N 1
ATOM 3397 C CA . GLU B 1 109 ? 10.305 -0.752 13.297 1 94.75 109 GLU B CA 1
ATOM 3398 C C . GLU B 1 109 ? 10.203 0.151 14.523 1 94.75 109 GLU B C 1
ATOM 3400 O O . GLU B 1 109 ? 11.219 0.567 15.078 1 94.75 109 GLU B O 1
ATOM 3405 N N . ILE B 1 110 ? 8.961 0.452 14.898 1 91.94 110 ILE B N 1
ATOM 3406 C CA . ILE B 1 110 ? 8.711 1.301 16.062 1 91.94 110 ILE B CA 1
ATOM 3407 C C . ILE B 1 110 ? 7.988 0.501 17.141 1 91.94 110 ILE B C 1
ATOM 3409 O O . ILE B 1 110 ? 6.867 0.037 16.938 1 91.94 110 ILE B O 1
ATOM 3413 N N . GLN B 1 111 ? 8.617 0.455 18.25 1 88.44 111 GLN B N 1
ATOM 3414 C CA . GLN B 1 111 ? 8 -0.213 19.391 1 88.44 111 GLN B CA 1
ATOM 3415 C C . GLN B 1 111 ? 6.996 0.7 20.094 1 88.44 111 GLN B C 1
ATOM 3417 O O . GLN B 1 111 ? 7.305 1.854 20.391 1 88.44 111 GLN B O 1
ATOM 3422 N N . LEU B 1 112 ? 5.754 0.276 20.328 1 81.56 112 LEU B N 1
ATOM 3423 C CA . LEU B 1 112 ? 4.68 1.111 20.844 1 81.56 112 LEU B CA 1
ATOM 3424 C C . LEU B 1 112 ? 4.688 1.104 22.375 1 81.56 112 LEU B C 1
ATOM 3426 O O . LEU B 1 112 ? 4.277 2.08 23 1 81.56 112 LEU B O 1
ATOM 3430 N N . GLY B 1 113 ? 5.25 0.078 22.969 1 74.62 113 GLY B N 1
ATOM 3431 C CA . GLY B 1 113 ? 5.234 -0.063 24.422 1 74.62 113 GLY B CA 1
ATOM 3432 C C . GLY B 1 113 ? 5.395 1.257 25.156 1 74.62 113 GLY B C 1
ATOM 3433 O O . GLY B 1 113 ? 4.57 2.158 25 1 74.62 113 GLY B O 1
ATOM 3434 N N . LEU B 1 114 ? 6.301 1.548 25.766 1 68.69 114 LEU B N 1
ATOM 3435 C CA . LEU B 1 114 ? 6.609 2.703 26.594 1 68.69 114 LEU B CA 1
ATOM 3436 C C . LEU B 1 114 ? 6.656 3.98 25.766 1 68.69 114 LEU B C 1
ATOM 3438 O O . LEU B 1 114 ? 6.242 5.043 26.219 1 68.69 114 LEU B O 1
ATOM 3442 N N . SER B 1 115 ? 6.879 3.744 24.562 1 70.69 115 SER B N 1
ATOM 3443 C CA . SER B 1 115 ? 7.059 4.906 23.703 1 70.69 115 SER B CA 1
ATOM 3444 C C . SER B 1 115 ? 5.727 5.598 23.422 1 70.69 115 SER B C 1
ATOM 3446 O O . SER B 1 115 ? 5.629 6.824 23.5 1 70.69 115 SER B O 1
ATOM 3448 N N . LEU B 1 116 ? 4.715 4.805 23.203 1 72.25 116 LEU B N 1
ATOM 3449 C CA . LEU B 1 116 ? 3.404 5.383 22.922 1 72.25 116 LEU B CA 1
ATOM 3450 C C . LEU B 1 116 ? 2.814 6.02 24.172 1 72.25 116 LEU B C 1
ATOM 3452 O O . LEU B 1 116 ? 2.24 7.109 24.109 1 72.25 116 LEU B O 1
ATOM 3456 N N . THR B 1 117 ? 3.006 5.371 25.203 1 72.06 117 THR B N 1
ATOM 3457 C CA . THR B 1 117 ? 2.508 5.887 26.469 1 72.06 117 THR B CA 1
ATOM 3458 C C . THR B 1 117 ? 3.158 7.227 26.812 1 72.06 117 THR B C 1
ATOM 3460 O O . THR B 1 117 ? 2.477 8.164 27.234 1 72.06 117 THR B O 1
ATOM 3463 N N . HIS B 1 118 ? 4.371 7.219 26.625 1 74.38 118 HIS B N 1
ATOM 3464 C CA . HIS B 1 118 ? 5.098 8.453 26.891 1 74.38 118 HIS B CA 1
ATOM 3465 C C . HIS B 1 118 ? 4.641 9.57 25.953 1 74.38 118 HIS B C 1
ATOM 3467 O O . HIS B 1 118 ? 4.473 10.719 26.375 1 74.38 118 HIS B O 1
ATOM 3473 N N . PHE B 1 119 ? 4.449 9.125 24.766 1 75.62 119 PHE B N 1
ATOM 3474 C CA . PHE B 1 119 ? 4.004 10.086 23.766 1 75.62 119 PHE B CA 1
ATOM 3475 C C . PHE B 1 119 ? 2.639 10.656 24.141 1 75.62 119 PHE B C 1
ATOM 3477 O O . PHE B 1 119 ? 2.43 11.867 24.078 1 75.62 119 PHE B O 1
ATOM 3484 N N . LEU B 1 120 ? 1.831 9.867 24.578 1 77.88 120 LEU B N 1
ATOM 3485 C CA . LEU B 1 120 ? 0.488 10.289 24.953 1 77.88 120 LEU B CA 1
ATOM 3486 C C . LEU B 1 120 ? 0.532 11.203 26.172 1 77.88 120 LEU B C 1
ATOM 3488 O O . LEU B 1 120 ? -0.197 12.195 26.25 1 77.88 120 LEU B O 1
ATOM 3492 N N . LYS B 1 121 ? 1.374 10.844 27 1 75.69 121 LYS B N 1
ATOM 3493 C CA . LYS B 1 121 ? 1.536 11.656 28.203 1 75.69 121 LYS B CA 1
ATOM 3494 C C . LYS B 1 121 ? 2.061 13.047 27.844 1 75.69 121 LYS B C 1
ATOM 3496 O O . LYS B 1 121 ? 1.583 14.055 28.391 1 75.69 121 LYS B O 1
ATOM 3501 N N . GLU B 1 122 ? 2.938 12.969 26.922 1 72.31 122 GLU B N 1
ATOM 3502 C CA . GLU B 1 122 ? 3.533 14.234 26.5 1 72.31 122 GLU B CA 1
ATOM 3503 C C . GLU B 1 122 ? 2.494 15.148 25.859 1 72.31 122 GLU B C 1
ATOM 3505 O O . GLU B 1 122 ? 2.59 16.375 25.969 1 72.31 122 GLU B O 1
ATOM 3510 N N . LEU B 1 123 ? 1.585 14.539 25.266 1 75.06 123 LEU B N 1
ATOM 3511 C CA . LEU B 1 123 ? 0.572 15.312 24.562 1 75.06 123 LEU B CA 1
ATOM 3512 C C . LEU B 1 123 ? -0.668 15.508 25.422 1 75.06 123 LEU B C 1
ATOM 3514 O O . LEU B 1 123 ? -1.662 16.078 24.969 1 75.06 123 LEU B O 1
ATOM 3518 N N . ASP B 1 124 ? -0.579 15.07 26.672 1 74.06 124 ASP B N 1
ATOM 3519 C CA . ASP B 1 124 ? -1.676 15.156 27.625 1 74.06 124 ASP B CA 1
ATOM 3520 C C . ASP B 1 124 ? -2.902 14.398 27.125 1 74.06 124 ASP B C 1
ATOM 3522 O O . ASP B 1 124 ? -4.027 14.891 27.219 1 74.06 124 ASP B O 1
ATOM 3526 N N . LEU B 1 125 ? -2.672 13.422 26.469 1 70.75 125 LEU B N 1
ATOM 3527 C CA . LEU B 1 125 ? -3.748 12.57 25.984 1 70.75 125 LEU B CA 1
ATOM 3528 C C . LEU B 1 125 ? -3.854 11.289 26.797 1 70.75 125 LEU B C 1
ATOM 3530 O O . LEU B 1 125 ? -4.066 10.211 26.25 1 70.75 125 LEU B O 1
ATOM 3534 N N . ASN B 1 126 ? -3.428 11.289 28 1 60.28 126 ASN B N 1
ATOM 3535 C CA . ASN B 1 126 ? -3.404 10.086 28.828 1 60.28 126 ASN B CA 1
ATOM 3536 C C . ASN B 1 126 ? -4.465 10.148 29.922 1 60.28 126 ASN B C 1
ATOM 3538 O O . ASN B 1 126 ? -4.414 9.375 30.891 1 60.28 126 ASN B O 1
ATOM 3542 N N . ARG B 1 127 ? -5.352 11.055 29.938 1 60.94 127 ARG B N 1
ATOM 3543 C CA . ARG B 1 127 ? -6.188 11.305 31.094 1 60.94 127 ARG B CA 1
ATOM 3544 C C . ARG B 1 127 ? -7.32 10.281 31.188 1 60.94 127 ARG B C 1
ATOM 3546 O O . ARG B 1 127 ? -7.754 9.922 32.281 1 60.94 127 ARG B O 1
ATOM 3553 N N . THR B 1 128 ? -7.957 9.922 30.141 1 59.56 128 THR B N 1
ATOM 3554 C CA . THR B 1 128 ? -9.148 9.102 30.312 1 59.56 128 THR B CA 1
ATOM 3555 C C . THR B 1 128 ? -9.031 7.793 29.531 1 59.56 128 THR B C 1
ATOM 3557 O O . THR B 1 128 ? -8.578 7.793 28.391 1 59.56 128 THR B O 1
ATOM 3560 N N . GLY B 1 129 ? -9.109 6.625 30.328 1 56.31 129 GLY B N 1
ATOM 3561 C CA . GLY B 1 129 ? -9.156 5.281 29.781 1 56.31 129 GLY B CA 1
ATOM 3562 C C . GLY B 1 129 ? -10.516 4.918 29.203 1 56.31 129 GLY B C 1
ATOM 3563 O O . GLY B 1 129 ? -11.445 5.719 29.25 1 56.31 129 GLY B O 1
ATOM 3564 N N . GLY B 1 130 ? -10.797 3.916 28.422 1 57.09 130 GLY B N 1
ATOM 3565 C CA . GLY B 1 130 ? -12.031 3.441 27.828 1 57.09 130 GLY B CA 1
ATOM 3566 C C . GLY B 1 130 ? -12.117 3.711 26.328 1 57.09 130 GLY B C 1
ATOM 3567 O O . GLY B 1 130 ? -11.234 4.348 25.766 1 57.09 130 GLY B O 1
ATOM 3568 N N . LYS B 1 131 ? -13.25 3.264 25.797 1 55.69 131 LYS B N 1
ATOM 3569 C CA . LYS B 1 131 ? -13.461 3.352 24.359 1 55.69 131 LYS B CA 1
ATOM 3570 C C . LYS B 1 131 ? -13.586 4.805 23.906 1 55.69 131 LYS B C 1
ATOM 3572 O O . LYS B 1 131 ? -13.133 5.16 22.812 1 55.69 131 LYS B O 1
ATOM 3577 N N . ARG B 1 132 ? -14.062 5.582 24.75 1 59.25 132 ARG B N 1
ATOM 3578 C CA . ARG B 1 132 ? -14.312 6.98 24.406 1 59.25 132 ARG B CA 1
ATOM 3579 C C . ARG B 1 132 ? -13.242 7.887 25 1 59.25 132 ARG B C 1
ATOM 3581 O O . ARG B 1 132 ? -13.305 9.109 24.844 1 59.25 132 ARG B O 1
ATOM 3588 N N . GLY B 1 133 ? -12.344 7.16 25.578 1 72.06 133 GLY B N 1
ATOM 3589 C CA . GLY B 1 133 ? -11.25 7.918 26.172 1 72.06 133 GLY B CA 1
ATOM 3590 C C . GLY B 1 133 ? -10.148 8.258 25.188 1 72.06 133 GLY B C 1
ATOM 3591 O O . GLY B 1 133 ? -10.219 7.875 24.016 1 72.06 133 GLY B O 1
ATOM 3592 N N . ASP B 1 134 ? -9.203 9.102 25.641 1 77.06 134 ASP B N 1
ATOM 3593 C CA . ASP B 1 134 ? -8.094 9.578 24.812 1 77.06 134 ASP B CA 1
ATOM 3594 C C . ASP B 1 134 ? -7.301 8.406 24.234 1 77.06 134 ASP B C 1
ATOM 3596 O O . ASP B 1 134 ? -6.969 8.406 23.047 1 77.06 134 ASP B O 1
ATOM 3600 N N . ILE B 1 135 ? -7.195 7.387 24.984 1 74.25 135 ILE B N 1
ATOM 3601 C CA . ILE B 1 135 ? -6.391 6.246 24.547 1 74.25 135 ILE B CA 1
ATOM 3602 C C . ILE B 1 135 ? -7.133 5.469 23.469 1 74.25 135 ILE B C 1
ATOM 3604 O O . ILE B 1 135 ? -6.531 5.035 22.484 1 74.25 135 ILE B O 1
ATOM 3608 N N . GLY B 1 136 ? -8.406 5.273 23.656 1 79.25 136 GLY B N 1
ATOM 3609 C CA . GLY B 1 136 ? -9.211 4.598 22.656 1 79.25 136 GLY B CA 1
ATOM 3610 C C . GLY B 1 136 ? -9.211 5.305 21.312 1 79.25 136 GLY B C 1
ATOM 3611 O O . GLY B 1 136 ? -9.094 4.664 20.266 1 79.25 136 GLY B O 1
ATOM 3612 N N . ARG B 1 137 ? -9.312 6.578 21.359 1 85.56 137 ARG B N 1
ATOM 3613 C CA . ARG B 1 137 ? -9.32 7.371 20.141 1 85.56 137 ARG B CA 1
ATOM 3614 C C . ARG B 1 137 ? -7.973 7.301 19.422 1 85.56 137 ARG B C 1
ATOM 3616 O O . ARG B 1 137 ? -7.914 7.234 18.203 1 85.56 137 ARG B O 1
ATOM 3623 N N . VAL B 1 138 ? -6.98 7.328 20.203 1 85.12 138 VAL B N 1
ATOM 3624 C CA . VAL B 1 138 ? -5.641 7.262 19.641 1 85.12 138 VAL B CA 1
ATOM 3625 C C . VAL B 1 138 ? -5.422 5.898 18.984 1 85.12 138 VAL B C 1
ATOM 3627 O O . VAL B 1 138 ? -4.895 5.812 17.875 1 85.12 138 VAL B O 1
ATOM 3630 N N . LYS B 1 139 ? -5.859 4.898 19.641 1 82.31 139 LYS B N 1
ATOM 3631 C CA . LYS B 1 139 ? -5.723 3.553 19.078 1 82.31 139 LYS B CA 1
ATOM 3632 C C . LYS B 1 139 ? -6.516 3.406 17.781 1 82.31 139 LYS B C 1
ATOM 3634 O O . LYS B 1 139 ? -6.035 2.805 16.828 1 82.31 139 LYS B O 1
ATOM 3639 N N . GLU B 1 140 ? -7.609 3.934 17.828 1 88.5 140 GLU B N 1
ATOM 3640 C CA . GLU B 1 140 ? -8.461 3.879 16.641 1 88.5 140 GLU B CA 1
ATOM 3641 C C . GLU B 1 140 ? -7.816 4.609 15.461 1 88.5 140 GLU B C 1
ATOM 3643 O O . GLU B 1 140 ? -7.781 4.086 14.352 1 88.5 140 GLU B O 1
ATOM 3648 N N . GLN B 1 141 ? -7.359 5.793 15.688 1 91.5 141 GLN B N 1
ATOM 3649 C CA . GLN B 1 141 ? -6.758 6.578 14.609 1 91.5 141 GLN B CA 1
ATOM 3650 C C . GLN B 1 141 ? -5.438 5.965 14.156 1 91.5 141 GLN B C 1
ATOM 3652 O O . GLN B 1 141 ? -5.086 6.039 12.977 1 91.5 141 GLN B O 1
ATOM 3657 N N . LEU B 1 142 ? -4.758 5.359 15.102 1 89.25 142 LEU B N 1
ATOM 3658 C CA . LEU B 1 142 ? -3.545 4.641 14.727 1 89.25 142 LEU B CA 1
ATOM 3659 C C . LEU B 1 142 ? -3.875 3.463 13.812 1 89.25 142 LEU B C 1
ATOM 3661 O O . LEU B 1 142 ? -3.164 3.209 12.836 1 89.25 142 LEU B O 1
ATOM 3665 N N . TYR B 1 143 ? -4.91 2.805 14.156 1 90.19 143 TYR B N 1
ATOM 3666 C CA . TYR B 1 143 ? -5.344 1.673 13.344 1 90.19 143 TYR B CA 1
ATOM 3667 C C . TYR B 1 143 ? -5.777 2.131 11.961 1 90.19 143 TYR B C 1
ATOM 3669 O O . TYR B 1 143 ? -5.457 1.486 10.961 1 90.19 143 TYR B O 1
ATOM 3677 N N . ARG B 1 144 ? -6.465 3.215 11.898 1 93.62 144 ARG B N 1
ATOM 3678 C CA . ARG B 1 144 ? -6.859 3.791 10.617 1 93.62 144 ARG B CA 1
ATOM 3679 C C . ARG B 1 144 ? -5.641 4.207 9.805 1 93.62 144 ARG B C 1
ATOM 3681 O O . ARG B 1 144 ? -5.578 3.959 8.594 1 93.62 144 ARG B O 1
ATOM 3688 N N . LEU B 1 145 ? -4.703 4.75 10.484 1 92.38 145 LEU B N 1
ATOM 3689 C CA . LEU B 1 145 ? -3.467 5.16 9.828 1 92.38 145 LEU B CA 1
ATOM 3690 C C . LEU B 1 145 ? -2.703 3.949 9.297 1 92.38 145 LEU B C 1
ATOM 3692 O O . LEU B 1 145 ? -2.115 4.004 8.219 1 92.38 145 LEU B O 1
ATOM 3696 N N . ALA B 1 146 ? -2.734 2.912 10.016 1 91.94 146 ALA B N 1
ATOM 3697 C CA . ALA B 1 146 ? -1.995 1.706 9.656 1 91.94 146 ALA B CA 1
ATOM 3698 C C . ALA B 1 146 ? -2.598 1.046 8.422 1 91.94 146 ALA B C 1
ATOM 3700 O O . ALA B 1 146 ? -1.892 0.382 7.656 1 91.94 146 ALA B O 1
ATOM 3701 N N . ASN B 1 147 ? -3.824 1.312 8.219 1 93.44 147 ASN B N 1
ATOM 3702 C CA . ASN B 1 147 ? -4.504 0.549 7.18 1 93.44 147 ASN B CA 1
ATOM 3703 C C . ASN B 1 147 ? -4.812 1.414 5.961 1 93.44 147 ASN B C 1
ATOM 3705 O O . ASN B 1 147 ? -5.105 0.893 4.883 1 93.44 147 ASN B O 1
ATOM 3709 N N . CYS B 1 148 ? -4.723 2.684 6.117 1 93.5 148 CYS B N 1
ATOM 3710 C CA . CYS B 1 148 ? -5.129 3.551 5.02 1 93.5 148 CYS B CA 1
ATOM 3711 C C . CYS B 1 148 ? -4.082 3.555 3.912 1 93.5 148 CYS B C 1
ATOM 3713 O O . CYS B 1 148 ? -2.953 3.105 4.117 1 93.5 148 CYS B O 1
ATOM 3715 N N . GLU B 1 149 ? -4.547 4.016 2.789 1 92.81 149 GLU B N 1
ATOM 3716 C CA . GLU B 1 149 ? -3.682 4.223 1.632 1 92.81 149 GLU B CA 1
ATOM 3717 C C . GLU B 1 149 ? -3.752 5.668 1.143 1 92.81 149 GLU B C 1
ATOM 3719 O O . GLU B 1 149 ? -4.828 6.266 1.12 1 92.81 149 GLU B O 1
ATOM 3724 N N . ILE B 1 150 ? -2.615 6.125 0.794 1 91.56 150 ILE B N 1
ATOM 3725 C CA . ILE B 1 150 ? -2.539 7.473 0.239 1 91.56 150 ILE B CA 1
ATOM 3726 C C . ILE B 1 150 ? -2.094 7.406 -1.221 1 91.56 150 ILE B C 1
ATOM 3728 O O . ILE B 1 150 ? -1.212 6.617 -1.571 1 91.56 150 ILE B O 1
ATOM 3732 N N . GLY B 1 151 ? -2.693 8.234 -2.02 1 91.12 151 GLY B N 1
ATOM 3733 C CA . GLY B 1 151 ? -2.316 8.242 -3.424 1 91.12 151 GLY B CA 1
ATOM 3734 C C . GLY B 1 151 ? -2.227 9.633 -4.012 1 91.12 151 GLY B C 1
ATOM 3735 O O . GLY B 1 151 ? -2.764 10.594 -3.447 1 91.12 151 GLY B O 1
ATOM 3736 N N . TYR B 1 152 ? -1.459 9.672 -5.059 1 90 152 TYR B N 1
ATOM 3737 C CA . TYR B 1 152 ? -1.29 10.875 -5.863 1 90 152 TYR B CA 1
ATOM 3738 C C . TYR B 1 152 ? -1.516 10.586 -7.34 1 90 152 TYR B C 1
ATOM 3740 O O . TYR B 1 152 ? -1.112 9.531 -7.836 1 90 152 TYR B O 1
ATOM 3748 N N . LYS B 1 153 ? -2.197 11.469 -7.984 1 92.38 153 LYS B N 1
ATOM 3749 C CA . LYS B 1 153 ? -2.408 11.344 -9.422 1 92.38 153 LYS B CA 1
ATOM 3750 C C . LYS B 1 153 ? -2.193 12.68 -10.125 1 92.38 153 LYS B C 1
ATOM 3752 O O . LYS B 1 153 ? -2.668 13.719 -9.656 1 92.38 153 LYS B O 1
ATOM 3757 N N . ARG B 1 154 ? -1.496 12.578 -11.203 1 92.38 154 ARG B N 1
ATOM 3758 C CA . ARG B 1 154 ? -1.264 13.75 -12.047 1 92.38 154 ARG B CA 1
ATOM 3759 C C . ARG B 1 154 ? -1.611 13.445 -13.5 1 92.38 154 ARG B C 1
ATOM 3761 O O . ARG B 1 154 ? -1.208 12.414 -14.039 1 92.38 154 ARG B O 1
ATOM 3768 N N . VAL B 1 155 ? -2.328 14.32 -14.047 1 90.56 155 VAL B N 1
ATOM 3769 C CA . VAL B 1 155 ? -2.682 14.203 -15.453 1 90.56 155 VAL B CA 1
ATOM 3770 C C . VAL B 1 155 ? -2.117 15.383 -16.234 1 90.56 155 VAL B C 1
ATOM 3772 O O . VAL B 1 155 ? -2.389 16.547 -15.898 1 90.56 155 VAL B O 1
ATOM 3775 N N . THR B 1 156 ? -1.28 15.055 -17.125 1 88.06 156 THR B N 1
ATOM 3776 C CA . THR B 1 156 ? -0.709 16.094 -17.969 1 88.06 156 THR B CA 1
ATOM 3777 C C . THR B 1 156 ? -1.162 15.938 -19.406 1 88.06 156 THR B C 1
ATOM 3779 O O . THR B 1 156 ? -1.09 14.844 -19.969 1 88.06 156 THR B O 1
ATOM 3782 N N . GLN B 1 157 ? -1.753 16.984 -19.859 1 81.31 157 GLN B N 1
ATOM 3783 C CA . GLN B 1 157 ? -2.207 16.953 -21.234 1 81.31 157 GLN B CA 1
ATOM 3784 C C . GLN B 1 157 ? -1.206 17.656 -22.156 1 81.31 157 GLN B C 1
ATOM 3786 O O . GLN B 1 157 ? -0.757 18.766 -21.859 1 81.31 157 GLN B O 1
ATOM 3791 N N . ASP B 1 158 ? -0.648 16.828 -22.984 1 73.44 158 ASP B N 1
ATOM 3792 C CA . ASP B 1 158 ? 0.103 17.453 -24.078 1 73.44 158 ASP B CA 1
ATOM 3793 C C . ASP B 1 158 ? -0.728 17.516 -25.344 1 73.44 158 ASP B C 1
ATOM 3795 O O . ASP B 1 158 ? -1.875 17.062 -25.375 1 73.44 158 ASP B O 1
ATOM 3799 N N . GLU B 1 159 ? -0.252 18.25 -26.359 1 66.38 159 GLU B N 1
ATOM 3800 C CA . GLU B 1 159 ? -0.989 18.484 -27.609 1 66.38 159 GLU B CA 1
ATOM 3801 C C . GLU B 1 159 ? -1.584 17.188 -28.141 1 66.38 159 GLU B C 1
ATOM 3803 O O . GLU B 1 159 ? -2.734 17.172 -28.594 1 66.38 159 GLU B O 1
ATOM 3808 N N . GLU B 1 160 ? -0.976 16 -28.078 1 67.12 160 GLU B N 1
ATOM 3809 C CA . GLU B 1 160 ? -1.465 14.797 -28.75 1 67.12 160 GLU B CA 1
ATOM 3810 C C . GLU B 1 160 ? -1.654 13.648 -27.766 1 67.12 160 GLU B C 1
ATOM 3812 O O . GLU B 1 160 ? -2.289 12.641 -28.094 1 67.12 160 GLU B O 1
ATOM 3817 N N . LYS B 1 161 ? -1.125 13.977 -26.531 1 74.88 161 LYS B N 1
ATOM 3818 C CA . LYS B 1 161 ? -1.147 12.82 -25.625 1 74.88 161 LYS B CA 1
ATOM 3819 C C . LYS B 1 161 ? -1.404 13.25 -24.188 1 74.88 161 LYS B C 1
ATOM 3821 O O . LYS B 1 161 ? -1.114 14.391 -23.812 1 74.88 161 LYS B O 1
ATOM 3826 N N . THR B 1 162 ? -2.213 12.336 -23.531 1 83.06 162 THR B N 1
ATOM 3827 C CA . THR B 1 162 ? -2.426 12.547 -22.094 1 83.06 162 THR B CA 1
ATOM 3828 C C . THR B 1 162 ? -1.549 11.602 -21.281 1 83.06 162 THR B C 1
ATOM 3830 O O . THR B 1 162 ? -1.5 10.406 -21.547 1 83.06 162 THR B O 1
ATOM 3833 N N . LYS B 1 163 ? -0.771 12.25 -20.484 1 86.56 163 LYS B N 1
ATOM 3834 C CA . LYS B 1 163 ? 0.068 11.492 -19.562 1 86.56 163 LYS B CA 1
ATOM 3835 C C . LYS B 1 163 ? -0.58 11.398 -18.188 1 86.56 163 LYS B C 1
ATOM 3837 O O . LYS B 1 163 ? -0.965 12.414 -17.609 1 86.56 163 LYS B O 1
ATOM 3842 N N . LYS B 1 164 ? -0.758 10.188 -17.75 1 89.31 164 LYS B N 1
ATOM 3843 C CA . LYS B 1 164 ? -1.289 9.945 -16.422 1 89.31 164 LYS B CA 1
ATOM 3844 C C . LYS B 1 164 ? -0.244 9.289 -15.523 1 89.31 164 LYS B C 1
ATOM 3846 O O . LYS B 1 164 ? 0.308 8.242 -15.867 1 89.31 164 LYS B O 1
ATOM 3851 N N . GLU B 1 165 ? 0.011 9.969 -14.461 1 91.94 165 GLU B N 1
ATOM 3852 C CA . GLU B 1 165 ? 0.957 9.445 -13.477 1 91.94 165 GLU B CA 1
ATOM 3853 C C . GLU B 1 165 ? 0.276 9.203 -12.133 1 91.94 165 GLU B C 1
ATOM 3855 O O . GLU B 1 165 ? -0.483 10.047 -11.648 1 91.94 165 GLU B O 1
ATOM 3860 N N . SER B 1 166 ? 0.498 8.016 -11.609 1 93.38 166 SER B N 1
ATOM 3861 C CA . SER B 1 166 ? -0.066 7.691 -10.305 1 93.38 166 SER B CA 1
ATOM 3862 C C . SER B 1 166 ? 0.987 7.09 -9.383 1 93.38 166 SER B C 1
ATOM 3864 O O . SER B 1 166 ? 1.902 6.402 -9.844 1 93.38 166 SER B O 1
ATOM 3866 N N . ARG B 1 167 ? 0.85 7.453 -8.141 1 92.44 167 ARG B N 1
ATOM 3867 C CA . ARG B 1 167 ? 1.648 6.863 -7.074 1 92.44 167 ARG B CA 1
ATOM 3868 C C . ARG B 1 167 ? 0.779 6.508 -5.871 1 92.44 167 ARG B C 1
ATOM 3870 O O . ARG B 1 167 ? -0.197 7.199 -5.578 1 92.44 167 ARG B O 1
ATOM 3877 N N . ARG B 1 168 ? 1.102 5.457 -5.262 1 92.31 168 ARG B N 1
ATOM 3878 C CA . ARG B 1 168 ? 0.395 5.008 -4.066 1 92.31 168 ARG B CA 1
ATOM 3879 C C . ARG B 1 168 ? 1.373 4.684 -2.941 1 92.31 168 ARG B C 1
ATOM 3881 O O . ARG B 1 168 ? 2.408 4.055 -3.174 1 92.31 168 ARG B O 1
ATOM 3888 N N . TYR B 1 169 ? 0.938 5.176 -1.774 1 87.25 169 TYR B N 1
ATOM 3889 C CA . TYR B 1 169 ? 1.822 5.031 -0.624 1 87.25 169 TYR B CA 1
ATOM 3890 C C . TYR B 1 169 ? 1.045 4.582 0.608 1 87.25 169 TYR B C 1
ATOM 3892 O O . TYR B 1 169 ? -0.176 4.742 0.673 1 87.25 169 TYR B O 1
ATOM 3900 N N . ARG B 1 170 ? 1.812 3.951 1.458 1 91 170 ARG B N 1
ATOM 3901 C CA . ARG B 1 170 ? 1.334 3.686 2.811 1 91 170 ARG B CA 1
ATOM 3902 C C . ARG B 1 170 ? 2.361 4.121 3.85 1 91 170 ARG B C 1
ATOM 3904 O O . ARG B 1 170 ? 3.555 4.207 3.553 1 91 170 ARG B O 1
ATOM 3911 N N . ILE B 1 171 ? 1.827 4.445 4.945 1 91.94 171 ILE B N 1
ATOM 3912 C CA . ILE B 1 171 ? 2.719 4.863 6.023 1 91.94 171 ILE B CA 1
ATOM 3913 C C . ILE B 1 171 ? 3.254 3.631 6.754 1 91.94 171 ILE B C 1
ATOM 3915 O O . ILE B 1 171 ? 4.453 3.535 7.023 1 91.94 171 ILE B O 1
ATOM 3919 N N . ILE B 1 172 ? 2.344 2.707 6.973 1 93.81 172 ILE B N 1
ATOM 3920 C CA . ILE B 1 172 ? 2.664 1.529 7.773 1 93.81 172 ILE B CA 1
ATOM 3921 C C . ILE B 1 172 ? 2.484 0.268 6.93 1 93.81 172 ILE B C 1
ATOM 3923 O O . ILE B 1 172 ? 1.436 0.071 6.312 1 93.81 172 ILE B O 1
ATOM 3927 N N . GLU B 1 173 ? 3.486 -0.565 6.879 1 94.69 173 GLU B N 1
ATOM 3928 C CA . GLU B 1 173 ? 3.484 -1.822 6.137 1 94.69 173 GLU B CA 1
ATOM 3929 C C . GLU B 1 173 ? 2.891 -2.955 6.973 1 94.69 173 GLU B C 1
ATOM 3931 O O . GLU B 1 173 ? 2.277 -3.877 6.43 1 94.69 173 GLU B O 1
ATOM 3936 N N . GLY B 1 174 ? 3.162 -2.867 8.227 1 94.44 174 GLY B N 1
ATOM 3937 C CA . GLY B 1 174 ? 2.672 -3.924 9.094 1 94.44 174 GLY B CA 1
ATOM 3938 C C . GLY B 1 174 ? 2.658 -3.533 10.562 1 94.44 174 GLY B C 1
ATOM 3939 O O . GLY B 1 174 ? 3.195 -2.488 10.938 1 94.44 174 GLY B O 1
ATOM 3940 N N . GLU B 1 175 ? 1.943 -4.348 11.312 1 91.19 175 GLU B N 1
ATOM 3941 C CA . GLU B 1 175 ? 1.869 -4.117 12.75 1 91.19 175 GLU B CA 1
ATOM 3942 C C . GLU B 1 175 ? 1.622 -5.422 13.508 1 91.19 175 GLU B C 1
ATOM 3944 O O . GLU B 1 175 ? 1.171 -6.406 12.922 1 91.19 175 GLU B O 1
ATOM 3949 N N . GLN B 1 176 ? 2.076 -5.414 14.602 1 88.81 176 GLN B N 1
ATOM 3950 C CA . GLN B 1 176 ? 1.749 -6.445 15.586 1 88.81 176 GLN B CA 1
ATOM 3951 C C . GLN B 1 176 ? 1.155 -5.828 16.844 1 88.81 176 GLN B C 1
ATOM 3953 O O . GLN B 1 176 ? 1.767 -4.953 17.469 1 88.81 176 GLN B O 1
ATOM 3958 N N . PHE B 1 177 ? -0.079 -6.215 17.109 1 80.56 177 PHE B N 1
ATOM 3959 C CA . PHE B 1 177 ? -0.759 -5.707 18.297 1 80.56 177 PHE B CA 1
ATOM 3960 C C . PHE B 1 177 ? -1.103 -6.844 19.25 1 80.56 177 PHE B C 1
ATOM 3962 O O . PHE B 1 177 ? -1.447 -7.945 18.812 1 80.56 177 PHE B O 1
ATOM 3969 N N . TRP B 1 178 ? -0.907 -6.629 20.422 1 74.12 178 TRP B N 1
ATOM 3970 C CA . TRP B 1 178 ? -1.336 -7.566 21.469 1 74.12 178 TRP B CA 1
ATOM 3971 C C . TRP B 1 178 ? -2.656 -7.125 22.078 1 74.12 178 TRP B C 1
ATOM 3973 O O . TRP B 1 178 ? -2.838 -5.945 22.406 1 74.12 178 TRP B O 1
ATOM 3983 N N . ASP B 1 179 ? -3.793 -7.848 21.828 1 63.75 179 ASP B N 1
ATOM 3984 C CA . ASP B 1 179 ? -5.059 -7.562 22.484 1 63.75 179 ASP B CA 1
ATOM 3985 C C . ASP B 1 179 ? -5.172 -8.32 23.812 1 63.75 179 ASP B C 1
ATOM 3987 O O . ASP B 1 179 ? -5.012 -9.547 23.844 1 63.75 179 ASP B O 1
ATOM 3991 N N . TRP B 1 180 ? -4.949 -7.711 24.938 1 49.16 180 TRP B N 1
ATOM 3992 C CA . TRP B 1 180 ? -5.125 -8.414 26.203 1 49.16 180 TRP B CA 1
ATOM 3993 C C . TRP B 1 180 ? -6.605 -8.602 26.516 1 49.16 180 TRP B C 1
ATOM 3995 O O . TRP B 1 180 ? -7.43 -7.746 26.203 1 49.16 180 TRP B O 1
ATOM 4005 N N . LYS B 1 181 ? -7.066 -9.789 26.859 1 49.25 181 LYS B N 1
ATOM 4006 C CA . LYS B 1 181 ? -8.383 -10.047 27.438 1 49.25 181 LYS B CA 1
ATOM 4007 C C . LYS B 1 181 ? -8.664 -9.102 28.594 1 49.25 181 LYS B C 1
ATOM 4009 O O . LYS B 1 181 ? -9.82 -8.914 28.984 1 49.25 181 LYS B O 1
ATOM 4014 N N . ILE B 1 182 ? -7.723 -8.672 29.359 1 40.53 182 ILE B N 1
ATOM 4015 C CA . ILE B 1 182 ? -8.062 -7.816 30.484 1 40.53 182 ILE B CA 1
ATOM 4016 C C . ILE B 1 182 ? -8.062 -6.355 30.047 1 40.53 182 ILE B C 1
ATOM 4018 O O . ILE B 1 182 ? -7.059 -5.859 29.531 1 40.53 182 ILE B O 1
ATOM 4022 N N . PRO B 1 183 ? -9.203 -5.801 30 1 44.88 183 PRO B N 1
ATOM 4023 C CA . PRO B 1 183 ? -9.586 -4.473 29.516 1 44.88 183 PRO B CA 1
ATOM 4024 C C . PRO B 1 183 ? -8.477 -3.436 29.703 1 44.88 183 PRO B C 1
ATOM 4026 O O . PRO B 1 183 ? -8.289 -2.562 28.859 1 44.88 183 PRO B O 1
ATOM 4029 N N . ASN B 1 184 ? -8.008 -3.223 30.938 1 41.81 184 ASN B N 1
ATOM 4030 C CA . ASN B 1 184 ? -7.371 -2.002 31.406 1 41.81 184 ASN B CA 1
ATOM 4031 C C . ASN B 1 184 ? -5.871 -2.006 31.109 1 41.81 184 ASN B C 1
ATOM 4033 O O . ASN B 1 184 ? -5.16 -1.076 31.5 1 41.81 184 ASN B O 1
ATOM 4037 N N . GLN B 1 185 ? -5.332 -3.092 30.781 1 41.84 185 GLN B N 1
ATOM 4038 C CA . GLN B 1 185 ? -3.879 -3.01 30.688 1 41.84 185 GLN B CA 1
ATOM 4039 C C . GLN B 1 185 ? -3.422 -2.867 29.25 1 41.84 185 GLN B C 1
ATOM 4041 O O . GLN B 1 185 ? -3.617 -3.775 28.438 1 41.84 185 GLN B O 1
ATOM 4046 N N . LEU B 1 186 ? -3.502 -1.831 28.703 1 44.75 186 LEU B N 1
ATOM 4047 C CA . LEU B 1 186 ? -2.867 -1.494 27.438 1 44.75 186 LEU B CA 1
ATOM 4048 C C . LEU B 1 186 ? -1.521 -2.197 27.297 1 44.75 186 LEU B C 1
ATOM 4050 O O . LEU B 1 186 ? -0.492 -1.665 27.719 1 44.75 186 LEU B O 1
ATOM 4054 N N . GLU B 1 187 ? -1.273 -3.32 27.844 1 48.09 187 GLU B N 1
ATOM 4055 C CA . GLU B 1 187 ? 0.125 -3.703 27.672 1 48.09 187 GLU B CA 1
ATOM 4056 C C . GLU B 1 187 ? 0.517 -3.73 26.203 1 48.09 187 GLU B C 1
ATOM 4058 O O . GLU B 1 187 ? 0.222 -4.695 25.5 1 48.09 187 GLU B O 1
ATOM 4063 N N . ILE B 1 188 ? 0.484 -2.512 25.594 1 55.66 188 ILE B N 1
ATOM 4064 C CA . ILE B 1 188 ? 1.187 -2.119 24.375 1 55.66 188 ILE B CA 1
ATOM 4065 C C . ILE B 1 188 ? 2.58 -2.746 24.359 1 55.66 188 ILE B C 1
ATOM 4067 O O . ILE B 1 188 ? 3.256 -2.742 23.328 1 55.66 188 ILE B O 1
ATOM 4071 N N . PHE B 1 189 ? 2.859 -3.572 25.484 1 58.88 189 PHE B N 1
ATOM 4072 C CA . PHE B 1 189 ? 4.188 -4.176 25.484 1 58.88 189 PHE B CA 1
ATOM 4073 C C . PHE B 1 189 ? 4.266 -5.309 24.469 1 58.88 189 PHE B C 1
ATOM 4075 O O . PHE B 1 189 ? 3.354 -6.133 24.375 1 58.88 189 PHE B O 1
ATOM 4082 N N . GLY B 1 190 ? 5.188 -5.16 23.641 1 72.5 190 GLY B N 1
ATOM 4083 C CA . GLY B 1 190 ? 5.469 -6.133 22.594 1 72.5 190 GLY B CA 1
ATOM 4084 C C . GLY B 1 190 ? 4.836 -5.777 21.266 1 72.5 190 GLY B C 1
ATOM 4085 O O . GLY B 1 190 ? 5.137 -6.402 20.25 1 72.5 190 GLY B O 1
ATOM 4086 N N . SER B 1 191 ? 4.043 -4.684 21.281 1 82.88 191 SER B N 1
ATOM 4087 C CA . SER B 1 191 ? 3.443 -4.234 20.031 1 82.88 191 SER B CA 1
ATOM 4088 C C . SER B 1 191 ? 4.398 -3.34 19.25 1 82.88 191 SER B C 1
ATOM 4090 O O . SER B 1 191 ? 5.211 -2.627 19.844 1 82.88 191 SER B O 1
ATOM 4092 N N . TYR B 1 192 ? 4.352 -3.475 17.969 1 90.31 192 TYR B N 1
ATOM 4093 C CA . TYR B 1 192 ? 5.172 -2.602 17.141 1 90.31 192 TYR B CA 1
ATOM 4094 C C . TYR B 1 192 ? 4.488 -2.311 15.812 1 90.31 192 TYR B C 1
ATOM 4096 O O . TYR B 1 192 ? 3.535 -2.996 15.438 1 90.31 192 TYR B O 1
ATOM 4104 N N . ILE B 1 193 ? 4.934 -1.256 15.234 1 92.75 193 ILE B N 1
ATOM 4105 C CA . ILE B 1 193 ? 4.547 -0.959 13.859 1 92.75 193 ILE B CA 1
ATOM 4106 C C . ILE B 1 193 ? 5.785 -0.961 12.961 1 92.75 193 ILE B C 1
ATOM 4108 O O . ILE B 1 193 ? 6.887 -0.649 13.414 1 92.75 193 ILE B O 1
ATOM 4112 N N . LEU B 1 194 ? 5.582 -1.425 11.758 1 95.94 194 LEU B N 1
ATOM 4113 C CA . LEU B 1 194 ? 6.621 -1.433 10.734 1 95.94 194 LEU B CA 1
ATOM 4114 C C . LEU B 1 194 ? 6.285 -0.456 9.609 1 95.94 194 LEU B C 1
ATOM 4116 O O . LEU B 1 194 ? 5.305 -0.651 8.883 1 95.94 194 LEU B O 1
ATOM 4120 N N . LEU B 1 195 ? 7.117 0.608 9.492 1 95.56 195 LEU B N 1
ATOM 4121 C CA . LEU B 1 195 ? 6.852 1.629 8.484 1 95.56 195 LEU B CA 1
ATOM 4122 C C . LEU B 1 195 ? 7.102 1.086 7.078 1 95.56 195 LEU B C 1
ATOM 4124 O O . LEU B 1 195 ? 7.977 0.242 6.883 1 95.56 195 LEU B O 1
ATOM 4128 N N . ASP B 1 196 ? 6.289 1.564 6.234 1 94.94 196 ASP B N 1
ATOM 4129 C CA . ASP B 1 196 ? 6.512 1.252 4.824 1 94.94 196 ASP B CA 1
ATOM 4130 C C . ASP B 1 196 ? 7.91 1.684 4.383 1 94.94 196 ASP B C 1
ATOM 4132 O O . ASP B 1 196 ? 8.383 2.758 4.762 1 94.94 196 ASP B O 1
ATOM 4136 N N . ARG B 1 197 ? 8.562 0.925 3.465 1 93.5 197 ARG B N 1
ATOM 4137 C CA . ARG B 1 197 ? 9.953 1.15 3.084 1 93.5 197 ARG B CA 1
ATOM 4138 C C . ARG B 1 197 ? 10.102 2.459 2.318 1 93.5 197 ARG B C 1
ATOM 4140 O O . ARG B 1 197 ? 11.078 3.193 2.52 1 93.5 197 ARG B O 1
ATOM 4147 N N . SER B 1 198 ? 9.211 2.672 1.43 1 91.88 198 SER B N 1
ATOM 4148 C CA . SER B 1 198 ? 9.305 3.902 0.649 1 91.88 198 SER B CA 1
ATOM 4149 C C . SER B 1 198 ? 9.055 5.129 1.521 1 91.88 198 SER B C 1
ATOM 4151 O O . SER B 1 198 ? 9.758 6.141 1.39 1 91.88 198 SER B O 1
ATOM 4153 N N . PHE B 1 199 ? 8.094 5.051 2.412 1 91.38 199 PHE B N 1
ATOM 4154 C CA . PHE B 1 199 ? 7.816 6.133 3.35 1 91.38 199 PHE B CA 1
ATOM 4155 C C . PHE B 1 199 ? 9.047 6.43 4.207 1 91.38 199 PHE B C 1
ATOM 4157 O O . PHE B 1 199 ? 9.453 7.586 4.332 1 91.38 199 PHE B O 1
ATOM 4164 N N . TYR B 1 200 ? 9.609 5.363 4.711 1 94.88 200 TYR B N 1
ATOM 4165 C CA . TYR B 1 200 ? 10.773 5.492 5.582 1 94.88 200 TYR B CA 1
ATOM 4166 C C . TYR B 1 200 ? 11.945 6.133 4.84 1 94.88 200 TYR B C 1
ATOM 4168 O O . TYR B 1 200 ? 12.594 7.043 5.359 1 94.88 200 TYR B O 1
ATOM 4176 N N . LYS B 1 201 ? 12.172 5.691 3.676 1 93.31 201 LYS B N 1
ATOM 4177 C CA . LYS B 1 201 ? 13.273 6.219 2.881 1 93.31 201 LYS B CA 1
ATOM 4178 C C . LYS B 1 201 ? 13.109 7.715 2.641 1 93.31 201 LYS B C 1
ATOM 4180 O O . LYS B 1 201 ? 14.047 8.492 2.854 1 93.31 201 LYS B O 1
ATOM 4185 N N . LYS B 1 202 ? 11.984 8.07 2.281 1 89 202 LYS B N 1
ATOM 4186 C CA . LYS B 1 202 ? 11.734 9.484 1.991 1 89 202 LYS B CA 1
ATOM 4187 C C . LYS B 1 202 ? 11.828 10.328 3.258 1 89 202 LYS B C 1
ATOM 4189 O O . LYS B 1 202 ? 12.297 11.469 3.219 1 89 202 LYS B O 1
ATOM 4194 N N . LEU B 1 203 ? 11.289 9.789 4.324 1 91.88 203 LEU B N 1
ATOM 4195 C CA . LEU B 1 203 ? 11.359 10.469 5.609 1 91.88 203 LEU B CA 1
ATOM 4196 C C . LEU B 1 203 ? 12.805 10.75 6.004 1 91.88 203 LEU B C 1
ATOM 4198 O O . LEU B 1 203 ? 13.133 11.859 6.438 1 91.88 203 LEU B O 1
ATOM 4202 N N . ILE B 1 204 ? 13.656 9.773 5.809 1 93 204 ILE B N 1
ATOM 4203 C CA . ILE B 1 204 ? 15.047 9.891 6.215 1 93 204 ILE B CA 1
ATOM 4204 C C . ILE B 1 204 ? 15.781 10.836 5.262 1 93 204 ILE B C 1
ATOM 4206 O O . ILE B 1 204 ? 16.625 11.625 5.688 1 93 204 ILE B O 1
ATOM 4210 N N . GLU B 1 205 ? 15.422 10.805 4.031 1 90.31 205 GLU B N 1
ATOM 4211 C CA . GLU B 1 205 ? 16.109 11.602 3.02 1 90.31 205 GLU B CA 1
ATOM 4212 C C . GLU B 1 205 ? 15.75 13.078 3.141 1 90.31 205 GLU B C 1
ATOM 4214 O O . GLU B 1 205 ? 16.609 13.953 3.027 1 90.31 205 GLU B O 1
ATOM 4219 N N . LYS B 1 206 ? 14.43 13.273 3.34 1 87.25 206 LYS B N 1
ATOM 4220 C CA . LYS B 1 206 ? 13.977 14.664 3.355 1 87.25 206 LYS B CA 1
ATOM 4221 C C . LYS B 1 206 ? 12.992 14.906 4.5 1 87.25 206 LYS B C 1
ATOM 4223 O O . LYS B 1 206 ? 11.836 15.258 4.27 1 87.25 206 LYS B O 1
ATOM 4228 N N . PRO B 1 207 ? 13.5 14.875 5.691 1 89.44 207 PRO B N 1
ATOM 4229 C CA . PRO B 1 207 ? 12.617 15.156 6.824 1 89.44 207 PRO B CA 1
ATOM 4230 C C . PRO B 1 207 ? 12.258 16.641 6.949 1 89.44 207 PRO B C 1
ATOM 4232 O O . PRO B 1 207 ? 13.078 17.5 6.637 1 89.44 207 PRO B O 1
ATOM 4235 N N . VAL B 1 208 ? 11.078 16.891 7.34 1 90.06 208 VAL B N 1
ATOM 4236 C CA . VAL B 1 208 ? 10.664 18.25 7.672 1 90.06 208 VAL B CA 1
ATOM 4237 C C . VAL B 1 208 ? 10.68 18.438 9.188 1 90.06 208 VAL B C 1
ATOM 4239 O O . VAL B 1 208 ? 9.828 17.891 9.898 1 90.06 208 VAL B O 1
ATOM 4242 N N . PRO B 1 209 ? 11.602 19.234 9.656 1 93.19 209 PRO B N 1
ATOM 4243 C CA . PRO B 1 209 ? 11.688 19.422 11.102 1 93.19 209 PRO B CA 1
ATOM 4244 C C . PRO B 1 209 ? 10.57 20.312 11.648 1 93.19 209 PRO B C 1
ATOM 4246 O O . PRO B 1 209 ? 10.242 21.344 11.039 1 93.19 209 PRO B O 1
ATOM 4249 N N . ILE B 1 210 ? 9.992 19.891 12.742 1 93.19 210 ILE B N 1
ATOM 4250 C CA . ILE B 1 210 ? 8.945 20.672 13.414 1 93.19 210 ILE B CA 1
ATOM 4251 C C . ILE B 1 210 ? 9.188 20.656 14.922 1 93.19 210 ILE B C 1
ATOM 4253 O O . ILE B 1 210 ? 10.094 19.969 15.406 1 93.19 210 ILE B O 1
ATOM 4257 N N . ASP B 1 211 ? 8.516 21.5 15.594 1 93.56 211 ASP B N 1
ATOM 4258 C CA . ASP B 1 211 ? 8.57 21.562 17.047 1 93.56 211 ASP B CA 1
ATOM 4259 C C . ASP B 1 211 ? 7.355 20.875 17.672 1 93.56 211 ASP B C 1
ATOM 4261 O O . ASP B 1 211 ? 6.223 21.328 17.5 1 93.56 211 ASP B O 1
ATOM 4265 N N . MET B 1 212 ? 7.648 19.875 18.406 1 90.31 212 MET B N 1
ATOM 4266 C CA . MET B 1 212 ? 6.555 19.125 19.016 1 90.31 212 MET B CA 1
ATOM 4267 C C . MET B 1 212 ? 5.754 20 19.969 1 90.31 212 MET B C 1
ATOM 4269 O O . MET B 1 212 ? 4.547 19.812 20.125 1 90.31 212 MET B O 1
ATOM 4273 N N . ARG B 1 213 ? 6.379 20.906 20.609 1 92.19 213 ARG B N 1
ATOM 4274 C CA . ARG B 1 213 ? 5.695 21.812 21.516 1 92.19 213 ARG B CA 1
ATOM 4275 C C . ARG B 1 213 ? 4.672 22.672 20.766 1 92.19 213 ARG B C 1
ATOM 4277 O O . ARG B 1 213 ? 3.615 23 21.312 1 92.19 213 ARG B O 1
ATOM 4284 N N . ALA B 1 214 ? 5.039 23 19.547 1 93.88 214 ALA B N 1
ATOM 4285 C CA . ALA B 1 214 ? 4.102 23.75 18.719 1 93.88 214 ALA B CA 1
ATOM 4286 C C . ALA B 1 214 ? 2.863 22.922 18.406 1 93.88 214 ALA B C 1
ATOM 4288 O O . ALA B 1 214 ? 1.736 23.406 18.5 1 93.88 214 ALA B O 1
ATOM 4289 N N . LEU B 1 215 ? 3.061 21.672 18.078 1 91.94 215 LEU B N 1
ATOM 4290 C CA . LEU B 1 215 ? 1.933 20.781 17.797 1 91.94 215 LEU B CA 1
ATOM 4291 C C . LEU B 1 215 ? 1.036 20.656 19.031 1 91.94 215 LEU B C 1
ATOM 4293 O O . LEU B 1 215 ? -0.191 20.672 18.906 1 91.94 215 LEU B O 1
ATOM 4297 N N . LYS B 1 216 ? 1.701 20.547 20.109 1 89.44 216 LYS B N 1
ATOM 4298 C CA . LYS B 1 216 ? 0.947 20.406 21.344 1 89.44 216 LYS B CA 1
ATOM 4299 C C . LYS B 1 216 ? 0.113 21.656 21.609 1 89.44 216 LYS B C 1
ATOM 4301 O O . LYS B 1 216 ? -1.037 21.562 22.047 1 89.44 216 LYS B O 1
ATOM 4306 N N . ALA B 1 217 ? 0.643 22.75 21.344 1 91.44 217 ALA B N 1
ATOM 4307 C CA . ALA B 1 217 ? -0.002 24.031 21.625 1 91.44 217 ALA B CA 1
ATOM 4308 C C . ALA B 1 217 ? -1.244 24.219 20.766 1 91.44 217 ALA B C 1
ATOM 4310 O O . ALA B 1 217 ? -2.203 24.859 21.172 1 91.44 217 ALA B O 1
ATOM 4311 N N . ILE B 1 218 ? -1.218 23.594 19.609 1 92.88 218 ILE B N 1
ATOM 4312 C CA . ILE B 1 218 ? -2.324 23.828 18.688 1 92.88 218 ILE B CA 1
ATOM 4313 C C . ILE B 1 218 ? -3.029 22.516 18.375 1 92.88 218 ILE B C 1
ATOM 4315 O O . ILE B 1 218 ? -3.633 22.359 17.312 1 92.88 218 ILE B O 1
ATOM 4319 N N . LYS B 1 219 ? -2.957 21.562 19.219 1 90.75 219 LYS B N 1
ATOM 4320 C CA . LYS B 1 219 ? -3.381 20.172 18.984 1 90.75 219 LYS B CA 1
ATOM 4321 C C . LYS B 1 219 ? -4.898 20.078 18.875 1 90.75 219 LYS B C 1
ATOM 4323 O O . LYS B 1 219 ? -5.434 19.047 18.453 1 90.75 219 LYS B O 1
ATOM 4328 N N . SER B 1 220 ? -5.598 21.109 19.188 1 90.31 220 SER B N 1
ATOM 4329 C CA . SER B 1 220 ? -7.055 21.047 19.234 1 90.31 220 SER B CA 1
ATOM 4330 C C . SER B 1 220 ? -7.656 21.344 17.859 1 90.31 220 SER B C 1
ATOM 4332 O O . SER B 1 220 ? -8.859 21.172 17.656 1 90.31 220 SER B O 1
ATOM 4334 N N . SER B 1 221 ? -6.801 21.734 16.906 1 92.38 221 SER B N 1
ATOM 4335 C CA . SER B 1 221 ? -7.332 22.109 15.602 1 92.38 221 SER B CA 1
ATOM 4336 C C . SER B 1 221 ? -6.52 21.484 14.477 1 92.38 221 SER B C 1
ATOM 4338 O O . SER B 1 221 ? -5.32 21.734 14.352 1 92.38 221 SER B O 1
ATOM 4340 N N . ALA B 1 222 ? -7.316 20.75 13.633 1 91.81 222 ALA B N 1
ATOM 4341 C CA . ALA B 1 222 ? -6.676 20.156 12.469 1 91.81 222 ALA B CA 1
ATOM 4342 C C . ALA B 1 222 ? -6.168 21.219 11.5 1 91.81 222 ALA B C 1
ATOM 4344 O O . ALA B 1 222 ? -5.086 21.078 10.93 1 91.81 222 ALA B O 1
ATOM 4345 N N . VAL B 1 223 ? -6.887 22.281 11.367 1 90.94 223 VAL B N 1
ATOM 4346 C CA . VAL B 1 223 ? -6.508 23.375 10.484 1 90.94 223 VAL B CA 1
ATOM 4347 C C . VAL B 1 223 ? -5.223 24.016 10.984 1 90.94 223 VAL B C 1
ATOM 4349 O O . VAL B 1 223 ? -4.324 24.328 10.195 1 90.94 223 VAL B O 1
ATOM 4352 N N . ALA B 1 224 ? -5.152 24.219 12.266 1 93.81 224 ALA B N 1
ATOM 4353 C CA . ALA B 1 224 ? -3.971 24.828 12.859 1 93.81 224 ALA B CA 1
ATOM 4354 C C . ALA B 1 224 ? -2.732 23.969 12.656 1 93.81 224 ALA B C 1
ATOM 4356 O O . ALA B 1 224 ? -1.663 24.469 12.305 1 93.81 224 ALA B O 1
ATOM 4357 N N . LEU B 1 225 ? -2.932 22.719 12.844 1 93.88 225 LEU B N 1
ATOM 4358 C CA . LEU B 1 225 ? -1.832 21.781 12.656 1 93.88 225 LEU B CA 1
ATOM 4359 C C . LEU B 1 225 ? -1.344 21.781 11.219 1 93.88 225 LEU B C 1
ATOM 4361 O O . LEU B 1 225 ? -0.142 21.906 10.961 1 93.88 225 LEU B O 1
ATOM 4365 N N . ASP B 1 226 ? -2.268 21.672 10.336 1 92.5 226 ASP B N 1
ATOM 4366 C CA . ASP B 1 226 ? -1.917 21.656 8.914 1 92.5 226 ASP B CA 1
ATOM 4367 C C . ASP B 1 226 ? -1.243 22.953 8.5 1 92.5 226 ASP B C 1
ATOM 4369 O O . ASP B 1 226 ? -0.261 22.953 7.758 1 92.5 226 ASP B O 1
ATOM 4373 N N . LEU B 1 227 ? -1.79 24.047 8.969 1 94 227 LEU B N 1
ATOM 4374 C CA . LEU B 1 227 ? -1.235 25.344 8.633 1 94 227 LEU B CA 1
ATOM 4375 C C . LEU B 1 227 ? 0.198 25.484 9.133 1 94 227 LEU B C 1
ATOM 4377 O O . LEU B 1 227 ? 1.078 25.938 8.406 1 94 227 LEU B O 1
ATOM 4381 N N . TYR B 1 228 ? 0.448 25.078 10.312 1 95.56 228 TYR B N 1
ATOM 4382 C CA . TYR B 1 228 ? 1.784 25.156 10.891 1 95.56 228 TYR B CA 1
ATOM 4383 C C . TYR B 1 228 ? 2.77 24.312 10.102 1 95.56 228 TYR B C 1
ATOM 4385 O O . TYR B 1 228 ? 3.854 24.766 9.742 1 95.56 228 TYR B O 1
ATOM 4393 N N . MET B 1 229 ? 2.369 23.094 9.828 1 93.19 229 MET B N 1
ATOM 4394 C CA . MET B 1 229 ? 3.258 22.188 9.117 1 93.19 229 MET B CA 1
ATOM 4395 C C . MET B 1 229 ? 3.494 22.656 7.688 1 93.19 229 MET B C 1
ATOM 4397 O O . MET B 1 229 ? 4.621 22.609 7.191 1 93.19 229 MET B O 1
ATOM 4401 N N . TRP B 1 230 ? 2.469 23.094 7.094 1 92.06 230 TRP B N 1
ATOM 4402 C CA . TRP B 1 230 ? 2.566 23.625 5.742 1 92.06 230 TRP B CA 1
ATOM 4403 C C . TRP B 1 230 ? 3.498 24.828 5.703 1 92.06 230 TRP B C 1
ATOM 4405 O O . TRP B 1 230 ? 4.367 24.922 4.832 1 92.06 230 TRP B O 1
ATOM 4415 N N . LEU B 1 231 ? 3.367 25.734 6.629 1 94.44 231 LEU B N 1
ATOM 4416 C CA . LEU B 1 231 ? 4.203 26.938 6.699 1 94.44 231 LEU B CA 1
ATOM 4417 C C . LEU B 1 231 ? 5.66 26.562 6.949 1 94.44 231 LEU B C 1
ATOM 4419 O O . LEU B 1 231 ? 6.57 27.156 6.375 1 94.44 231 LEU B O 1
ATOM 4423 N N . THR B 1 232 ? 5.812 25.625 7.844 1 93.38 232 THR B N 1
ATOM 4424 C CA . THR B 1 232 ? 7.168 25.188 8.148 1 93.38 232 THR B CA 1
ATOM 4425 C C . THR B 1 232 ? 7.875 24.688 6.895 1 93.38 232 THR B C 1
ATOM 4427 O O . THR B 1 232 ? 9.031 25.031 6.645 1 93.38 232 THR B O 1
ATOM 4430 N N . TYR B 1 233 ? 7.168 23.953 6.145 1 90.31 233 TYR B N 1
ATOM 4431 C CA . TYR B 1 233 ? 7.719 23.438 4.898 1 90.31 233 TYR B CA 1
ATOM 4432 C C . TYR B 1 233 ? 7.906 24.547 3.873 1 90.31 233 TYR B C 1
ATOM 4434 O O . TYR B 1 233 ? 8.977 24.672 3.275 1 90.31 233 TYR B O 1
ATOM 4442 N N . ARG B 1 234 ? 6.926 25.344 3.674 1 90.69 234 ARG B N 1
ATOM 4443 C CA . ARG B 1 234 ? 6.926 26.391 2.652 1 90.69 234 ARG B CA 1
ATOM 4444 C C . ARG B 1 234 ? 8.023 27.422 2.914 1 90.69 234 ARG B C 1
ATOM 4446 O O . ARG B 1 234 ? 8.727 27.828 1.989 1 90.69 234 ARG B O 1
ATOM 4453 N N . VAL B 1 235 ? 8.164 27.781 4.109 1 93.81 235 VAL B N 1
ATOM 4454 C CA . VAL B 1 235 ? 9.141 28.797 4.473 1 93.81 235 VAL B CA 1
ATOM 4455 C C . VAL B 1 235 ? 10.555 28.234 4.316 1 93.81 235 VAL B C 1
ATOM 4457 O O . VAL B 1 235 ? 11.5 28.984 4.059 1 93.81 235 VAL B O 1
ATOM 4460 N N . SER B 1 236 ? 10.719 26.922 4.453 1 89.75 236 SER B N 1
ATOM 4461 C CA . SER B 1 236 ? 12.031 26.297 4.379 1 89.75 236 SER B CA 1
ATOM 4462 C C . SER B 1 236 ? 12.648 26.469 2.998 1 89.75 236 SER B C 1
ATOM 4464 O O . SER B 1 236 ? 13.875 26.438 2.852 1 89.75 236 SER B O 1
ATOM 4466 N N . TYR B 1 237 ? 11.867 26.641 2.016 1 87.88 237 TYR B N 1
ATOM 4467 C CA . TYR B 1 237 ? 12.438 26.812 0.685 1 87.88 237 TYR B CA 1
ATOM 4468 C C . TYR B 1 237 ? 11.992 28.141 0.065 1 87.88 237 TYR B C 1
ATOM 4470 O O . TYR B 1 237 ? 12.07 28.312 -1.153 1 87.88 237 TYR B O 1
ATOM 4478 N N . LEU B 1 238 ? 11.445 29.016 0.85 1 91.44 238 LEU B N 1
ATOM 4479 C CA . LEU B 1 238 ? 10.969 30.312 0.381 1 91.44 238 LEU B CA 1
ATOM 4480 C C . LEU B 1 238 ? 12.141 31.219 -0.004 1 91.44 238 LEU B C 1
ATOM 4482 O O . LEU B 1 238 ? 12.898 31.656 0.861 1 91.44 238 LEU B O 1
ATOM 4486 N N . ASN B 1 239 ? 12.297 31.469 -1.277 1 91.94 239 ASN B N 1
ATOM 4487 C CA . ASN B 1 239 ? 13.391 32.312 -1.759 1 91.94 239 ASN B CA 1
ATOM 4488 C C . ASN B 1 239 ? 12.891 33.688 -2.182 1 91.94 239 ASN B C 1
ATOM 4490 O O . ASN B 1 239 ? 13.664 34.656 -2.232 1 91.94 239 ASN B O 1
ATOM 4494 N N . HIS B 1 240 ? 11.664 33.75 -2.553 1 95.31 240 HIS B N 1
ATOM 4495 C CA . HIS B 1 240 ? 11.016 35.031 -2.91 1 95.31 240 HIS B CA 1
ATOM 4496 C C . HIS B 1 240 ? 9.664 35.156 -2.221 1 95.31 240 HIS B C 1
ATOM 4498 O O . HIS B 1 240 ? 8.984 34.156 -1.969 1 95.31 240 HIS B O 1
ATOM 4504 N N . SER B 1 241 ? 9.383 36.406 -1.958 1 96.25 241 SER B N 1
ATOM 4505 C CA . SER B 1 241 ? 8.062 36.625 -1.378 1 96.25 241 SER B CA 1
ATOM 4506 C C . SER B 1 241 ? 6.957 36.125 -2.295 1 96.25 241 SER B C 1
ATOM 4508 O O . SER B 1 241 ? 7.055 36.25 -3.518 1 96.25 241 SER B O 1
ATOM 4510 N N . THR B 1 242 ? 5.984 35.594 -1.639 1 95.56 242 THR B N 1
ATOM 4511 C CA . THR B 1 242 ? 4.93 34.969 -2.422 1 95.56 242 THR B CA 1
ATOM 4512 C C . THR B 1 242 ? 3.553 35.312 -1.875 1 95.56 242 THR B C 1
ATOM 4514 O O . THR B 1 242 ? 3.365 35.406 -0.66 1 95.56 242 THR B O 1
ATOM 4517 N N . THR B 1 243 ? 2.652 35.625 -2.793 1 96.69 243 THR B N 1
ATOM 4518 C CA . THR B 1 243 ? 1.256 35.875 -2.443 1 96.69 243 THR B CA 1
ATOM 4519 C C . THR B 1 243 ? 0.362 34.781 -2.984 1 96.69 243 THR B C 1
ATOM 4521 O O . THR B 1 243 ? 0.419 34.438 -4.172 1 96.69 243 THR B O 1
ATOM 4524 N N . ILE B 1 244 ? -0.386 34.188 -2.096 1 94.88 244 ILE B N 1
ATOM 4525 C CA . ILE B 1 244 ? -1.262 33.094 -2.467 1 94.88 244 ILE B CA 1
ATOM 4526 C C . ILE B 1 244 ? -2.688 33.375 -2.006 1 94.88 244 ILE B C 1
ATOM 4528 O O . ILE B 1 244 ? -2.893 33.969 -0.94 1 94.88 244 ILE B O 1
ATOM 4532 N N . SER B 1 245 ? -3.639 33 -2.799 1 95.5 245 SER B N 1
ATOM 4533 C CA . SER B 1 245 ? -5.027 33.219 -2.408 1 95.5 245 SER B CA 1
ATOM 4534 C C . SER B 1 245 ? -5.457 32.25 -1.302 1 95.5 245 SER B C 1
ATOM 4536 O O . SER B 1 245 ? -4.914 31.172 -1.174 1 95.5 245 SER B O 1
ATOM 4538 N N . TRP B 1 246 ? -6.434 32.719 -0.548 1 95.06 246 TRP B N 1
ATOM 4539 C CA . TRP B 1 246 ? -6.949 31.828 0.497 1 95.06 246 TRP B CA 1
ATOM 4540 C C . TRP B 1 246 ? -7.566 30.578 -0.104 1 95.06 246 TRP B C 1
ATOM 4542 O O . TRP B 1 246 ? -7.512 29.5 0.498 1 95.06 246 TRP B O 1
ATOM 4552 N N . ASP B 1 247 ? -8.094 30.719 -1.296 1 90.56 247 ASP B N 1
ATOM 4553 C CA . ASP B 1 247 ? -8.633 29.547 -1.999 1 90.56 247 ASP B CA 1
ATOM 4554 C C . ASP B 1 247 ? -7.531 28.531 -2.279 1 90.56 247 ASP B C 1
ATOM 4556 O O . ASP B 1 247 ? -7.738 27.328 -2.107 1 90.56 247 ASP B O 1
ATOM 4560 N N . GLN B 1 248 ? -6.418 29 -2.652 1 88.38 248 GLN B N 1
ATOM 4561 C CA . GLN B 1 248 ? -5.277 28.141 -2.938 1 88.38 248 GLN B CA 1
ATOM 4562 C C . GLN B 1 248 ? -4.754 27.484 -1.663 1 88.38 248 GLN B C 1
ATOM 4564 O O . GLN B 1 248 ? -4.414 26.297 -1.66 1 88.38 248 GLN B O 1
ATOM 4569 N N . VAL B 1 249 ? -4.711 28.234 -0.609 1 90.38 249 VAL B N 1
ATOM 4570 C CA . VAL B 1 249 ? -4.25 27.688 0.663 1 90.38 249 VAL B CA 1
ATOM 4571 C C . VAL B 1 249 ? -5.223 26.625 1.146 1 90.38 249 VAL B C 1
ATOM 4573 O O . VAL B 1 249 ? -4.805 25.531 1.538 1 90.38 249 VAL B O 1
ATOM 4576 N N . MET B 1 250 ? -6.473 26.953 1.086 1 88.81 250 MET B N 1
ATOM 4577 C CA . MET B 1 250 ? -7.516 26.016 1.502 1 88.81 250 MET B CA 1
ATOM 4578 C C . MET B 1 250 ? -7.414 24.719 0.725 1 88.81 250 MET B C 1
ATOM 4580 O O . MET B 1 250 ? -7.492 23.625 1.309 1 88.81 250 MET B O 1
ATOM 4584 N N . ASN B 1 251 ? -7.164 24.797 -0.49 1 81.38 251 ASN B N 1
ATOM 4585 C CA . ASN B 1 251 ? -7.059 23.625 -1.344 1 81.38 251 ASN B CA 1
ATOM 4586 C C . ASN B 1 251 ? -5.805 22.812 -1.027 1 81.38 251 ASN B C 1
ATOM 4588 O O . ASN B 1 251 ? -5.832 21.578 -1.059 1 81.38 251 ASN B O 1
ATOM 4592 N N . GLN B 1 252 ? -4.809 23.438 -0.736 1 80.69 252 GLN B N 1
ATOM 4593 C CA . GLN B 1 252 ? -3.557 22.75 -0.429 1 80.69 252 GLN B CA 1
ATOM 4594 C C . GLN B 1 252 ? -3.633 22.047 0.922 1 80.69 252 GLN B C 1
ATOM 4596 O O . GLN B 1 252 ? -2.98 21.016 1.13 1 80.69 252 GLN B O 1
ATOM 4601 N N . LEU B 1 253 ? -4.434 22.641 1.795 1 84.5 253 LEU B N 1
ATOM 4602 C CA . LEU B 1 253 ? -4.551 22.062 3.127 1 84.5 253 LEU B CA 1
ATOM 4603 C C . LEU B 1 253 ? -5.684 21.031 3.176 1 84.5 253 LEU B C 1
ATOM 4605 O O . LEU B 1 253 ? -5.871 20.359 4.188 1 84.5 253 LEU B O 1
ATOM 4609 N N . GLY B 1 254 ? -6.352 20.938 2.049 1 74.5 254 GLY B N 1
ATOM 4610 C CA . GLY B 1 254 ? -7.449 19.984 1.989 1 74.5 254 GLY B CA 1
ATOM 4611 C C . GLY B 1 254 ? -8.617 20.359 2.879 1 74.5 254 GLY B C 1
ATOM 4612 O O . GLY B 1 254 ? -9.383 19.5 3.311 1 74.5 254 GLY B O 1
ATOM 4613 N N . ALA B 1 255 ? -8.781 21.594 3.207 1 70.94 255 ALA B N 1
ATOM 4614 C CA . ALA B 1 255 ? -9.891 22.047 4.051 1 70.94 255 ALA B CA 1
ATOM 4615 C C . ALA B 1 255 ? -11.18 22.156 3.246 1 70.94 255 ALA B C 1
ATOM 4617 O O . ALA B 1 255 ? -11.156 22.578 2.086 1 70.94 255 ALA B O 1
ATOM 4618 N N . SER B 1 256 ? -12.172 21.5 3.787 1 72.5 256 SER B N 1
ATOM 4619 C CA . SER B 1 256 ? -13.453 21.484 3.078 1 72.5 256 SER B CA 1
ATOM 4620 C C . SER B 1 256 ? -14.43 22.5 3.682 1 72.5 256 SER B C 1
ATOM 4622 O O . SER B 1 256 ? -15.43 22.109 4.285 1 72.5 256 SER B O 1
ATOM 4624 N N . TYR B 1 257 ? -14.164 23.703 3.459 1 71.38 257 TYR B N 1
ATOM 4625 C CA . TYR B 1 257 ? -15.109 24.734 3.875 1 71.38 257 TYR B CA 1
ATOM 4626 C C . TYR B 1 257 ? -16.047 25.094 2.732 1 71.38 257 TYR B C 1
ATOM 4628 O O . TYR B 1 257 ? -15.648 25.094 1.566 1 71.38 257 TYR B O 1
ATOM 4636 N N . ASN B 1 258 ? -17.219 25.266 3.066 1 77.56 258 ASN B N 1
ATOM 4637 C CA . ASN B 1 258 ? -18.172 25.688 2.053 1 77.56 258 ASN B CA 1
ATOM 4638 C C . ASN B 1 258 ? -17.797 27.016 1.437 1 77.56 258 ASN B C 1
ATOM 4640 O O . ASN B 1 258 ? -17.938 27.219 0.229 1 77.56 258 ASN B O 1
ATOM 4644 N N . GLU B 1 259 ? -17.297 27.938 2.314 1 87.31 259 GLU B N 1
ATOM 4645 C CA . GLU B 1 259 ? -16.859 29.25 1.863 1 87.31 259 GLU B CA 1
ATOM 4646 C C . GLU B 1 259 ? -15.43 29.547 2.326 1 87.31 259 GLU B C 1
ATOM 4648 O O . GLU B 1 259 ? -15.109 29.391 3.504 1 87.31 259 GLU B O 1
ATOM 4653 N N . THR B 1 260 ? -14.727 30.047 1.411 1 90.88 260 THR B N 1
ATOM 4654 C CA . THR B 1 260 ? -13.32 30.344 1.654 1 90.88 260 THR B CA 1
ATOM 4655 C C . THR B 1 260 ? -13.172 31.391 2.756 1 90.88 260 THR B C 1
ATOM 4657 O O . THR B 1 260 ? -12.195 31.391 3.5 1 90.88 260 THR B O 1
ATOM 4660 N N . LYS B 1 261 ? -14.18 32.219 2.873 1 91.5 261 LYS B N 1
ATOM 4661 C CA . LYS B 1 261 ? -14.094 33.281 3.852 1 91.5 261 LYS B CA 1
ATOM 4662 C C . LYS B 1 261 ? -14.023 32.75 5.273 1 91.5 261 LYS B C 1
ATOM 4664 O O . LYS B 1 261 ? -13.352 33.312 6.137 1 91.5 261 LYS B O 1
ATOM 4669 N N . TYR B 1 262 ? -14.703 31.672 5.516 1 91.31 262 TYR B N 1
ATOM 4670 C CA . TYR B 1 262 ? -14.68 31.078 6.848 1 91.31 262 TYR B CA 1
ATOM 4671 C C . TYR B 1 262 ? -13.328 30.422 7.133 1 91.31 262 TYR B C 1
ATOM 4673 O O . TYR B 1 262 ? -12.805 30.531 8.242 1 91.31 262 TYR B O 1
ATOM 4681 N N . PHE B 1 263 ? -12.859 29.859 6.094 1 92.44 263 PHE B N 1
ATOM 4682 C CA . PHE B 1 263 ? -11.523 29.297 6.23 1 92.44 263 PHE B CA 1
ATOM 4683 C C . PHE B 1 263 ? -10.5 30.406 6.516 1 92.44 263 PHE B C 1
ATOM 4685 O O . PHE B 1 263 ? -9.664 30.266 7.406 1 92.44 263 PHE B O 1
ATOM 4692 N N . ALA B 1 264 ? -10.57 31.422 5.75 1 95.56 264 ALA B N 1
ATOM 4693 C CA . ALA B 1 264 ? -9.625 32.531 5.891 1 95.56 264 ALA B CA 1
ATOM 4694 C C . ALA B 1 264 ? -9.68 33.125 7.297 1 95.56 264 ALA B C 1
ATOM 4696 O O . ALA B 1 264 ? -8.641 33.469 7.875 1 95.56 264 ALA B O 1
ATOM 4697 N N . ARG B 1 265 ? -10.797 33.219 7.793 1 94.81 265 ARG B N 1
ATOM 4698 C CA . ARG B 1 265 ? -10.977 33.75 9.141 1 94.81 265 ARG B CA 1
ATOM 4699 C C . ARG B 1 265 ? -10.289 32.875 10.172 1 94.81 265 ARG B C 1
ATOM 4701 O O . ARG B 1 265 ? -9.57 33.375 11.047 1 94.81 265 ARG B O 1
ATOM 4708 N N . GLU B 1 266 ? -10.555 31.641 10.023 1 93.5 266 GLU B N 1
ATOM 4709 C CA . GLU B 1 266 ? -9.945 30.688 10.945 1 93.5 266 GLU B CA 1
ATOM 4710 C C . GLU B 1 266 ? -8.43 30.656 10.781 1 93.5 266 GLU B C 1
ATOM 4712 O O . GLU B 1 266 ? -7.691 30.609 11.773 1 93.5 266 GLU B O 1
ATOM 4717 N N . ALA B 1 267 ? -8.039 30.641 9.562 1 95 267 ALA B N 1
ATOM 4718 C CA . ALA B 1 267 ? -6.609 30.609 9.266 1 95 267 ALA B CA 1
ATOM 4719 C C . ALA B 1 267 ? -5.898 31.828 9.859 1 95 267 ALA B C 1
ATOM 4721 O O . ALA B 1 267 ? -4.809 31.703 10.422 1 95 267 ALA B O 1
ATOM 4722 N N . ARG B 1 268 ? -6.465 32.969 9.789 1 97.12 268 ARG B N 1
ATOM 4723 C CA . ARG B 1 268 ? -5.879 34.188 10.328 1 97.12 268 ARG B CA 1
ATOM 4724 C C . ARG B 1 268 ? -5.711 34.094 11.836 1 97.12 268 ARG B C 1
ATOM 4726 O O . ARG B 1 268 ? -4.703 34.562 12.383 1 97.12 268 ARG B O 1
ATOM 4733 N N . LYS B 1 269 ? -6.707 33.531 12.438 1 96.38 269 LYS B N 1
ATOM 4734 C CA . LYS B 1 269 ? -6.625 33.344 13.883 1 96.38 269 LYS B CA 1
ATOM 4735 C C . LYS B 1 269 ? -5.438 32.469 14.25 1 96.38 269 LYS B C 1
ATOM 4737 O O . LYS B 1 269 ? -4.68 32.781 15.164 1 96.38 269 LYS B O 1
ATOM 4742 N N . TYR B 1 270 ? -5.293 31.453 13.484 1 95.81 270 TYR B N 1
ATOM 4743 C CA . TYR B 1 270 ? -4.234 30.516 13.812 1 95.81 270 TYR B CA 1
ATOM 4744 C C . TYR B 1 270 ? -2.871 31.047 13.383 1 95.81 270 TYR B C 1
ATOM 4746 O O . TYR B 1 270 ? -1.851 30.734 14 1 95.81 270 TYR B O 1
ATOM 4754 N N . LEU B 1 271 ? -2.855 31.859 12.352 1 97.56 271 LEU B N 1
ATOM 4755 C CA . LEU B 1 271 ? -1.61 32.531 11.984 1 97.56 271 LEU B CA 1
ATOM 4756 C C . LEU B 1 271 ? -1.08 33.375 13.141 1 97.56 271 LEU B C 1
ATOM 4758 O O . LEU B 1 271 ? 0.125 33.375 13.398 1 97.56 271 LEU B O 1
ATOM 4762 N N . LYS B 1 272 ? -1.958 34 13.836 1 96.88 272 LYS B N 1
ATOM 4763 C CA . LYS B 1 272 ? -1.566 34.781 14.992 1 96.88 272 LYS B CA 1
ATOM 4764 C C . LYS B 1 272 ? -1.002 33.906 16.094 1 96.88 272 LYS B C 1
ATOM 4766 O O . LYS B 1 272 ? 0.021 34.25 16.703 1 96.88 272 LYS B O 1
ATOM 4771 N N . THR B 1 273 ? -1.682 32.844 16.281 1 96.25 273 THR B N 1
ATOM 4772 C CA . THR B 1 273 ? -1.226 31.906 17.297 1 96.25 273 THR B CA 1
ATOM 4773 C C . THR B 1 273 ? 0.154 31.359 16.938 1 96.25 273 THR B C 1
ATOM 4775 O O . THR B 1 273 ? 1.048 31.312 17.797 1 96.25 273 THR B O 1
ATOM 4778 N N . ILE B 1 274 ? 0.312 30.969 15.695 1 97.38 274 ILE B N 1
ATOM 4779 C CA . ILE B 1 274 ? 1.567 30.391 15.219 1 97.38 274 ILE B CA 1
ATOM 4780 C C . ILE B 1 274 ? 2.684 31.422 15.336 1 97.38 274 ILE B C 1
ATOM 4782 O O . ILE B 1 274 ? 3.787 31.109 15.789 1 97.38 274 ILE B O 1
ATOM 4786 N N . LYS B 1 275 ? 2.381 32.625 15.016 1 96.69 275 LYS B N 1
ATOM 4787 C CA . LYS B 1 275 ? 3.367 33.719 15.094 1 96.69 275 LYS B CA 1
ATOM 4788 C C . LYS B 1 275 ? 3.822 33.938 16.531 1 96.69 275 LYS B C 1
ATOM 4790 O O . LYS B 1 275 ? 4.949 34.375 16.766 1 96.69 275 LYS B O 1
ATOM 4795 N N . SER B 1 276 ? 2.988 33.688 17.438 1 95.94 276 SER B N 1
ATOM 4796 C CA . SER B 1 276 ? 3.322 33.906 18.844 1 95.94 276 SER B CA 1
ATOM 4797 C C . SER B 1 276 ? 4.512 33.062 19.266 1 95.94 276 SER B C 1
ATOM 4799 O O . SER B 1 276 ? 5.297 33.438 20.141 1 95.94 276 SER B O 1
ATOM 4801 N N . PHE B 1 277 ? 4.641 31.875 18.656 1 95.56 277 PHE B N 1
ATOM 4802 C CA . PHE B 1 277 ? 5.781 31.047 19.031 1 95.56 277 PHE B CA 1
ATOM 4803 C C . PHE B 1 277 ? 6.777 30.953 17.875 1 95.56 277 PHE B C 1
ATOM 4805 O O . PHE B 1 277 ? 7.836 30.328 18.016 1 95.56 277 PHE B O 1
ATOM 4812 N N . TRP B 1 278 ? 6.539 31.547 16.797 1 96.38 278 TRP B N 1
ATOM 4813 C CA . TRP B 1 278 ? 7.402 31.641 15.617 1 96.38 278 TRP B CA 1
ATOM 4814 C C . TRP B 1 278 ? 7.508 33.062 15.133 1 96.38 278 TRP B C 1
ATOM 4816 O O . TRP B 1 278 ? 7.043 33.406 14.039 1 96.38 278 TRP B O 1
ATOM 4826 N N . PRO B 1 279 ? 8.188 33.906 15.891 1 95 279 PRO B N 1
ATOM 4827 C CA . PRO B 1 279 ? 8.242 35.344 15.602 1 95 279 PRO B CA 1
ATOM 4828 C C . PRO B 1 279 ? 8.938 35.656 14.273 1 95 279 PRO B C 1
ATOM 4830 O O . PRO B 1 279 ? 8.711 36.719 13.688 1 95 279 PRO B O 1
ATOM 4833 N N . GLU B 1 280 ? 9.727 34.75 13.805 1 95.38 280 GLU B N 1
ATOM 4834 C CA . GLU B 1 280 ? 10.469 34.969 12.562 1 95.38 280 GLU B CA 1
ATOM 4835 C C . GLU B 1 280 ? 9.578 34.75 11.344 1 95.38 280 GLU B C 1
ATOM 4837 O O . GLU B 1 280 ? 10.008 34.969 10.211 1 95.38 280 GLU B O 1
ATOM 4842 N N . LEU B 1 281 ? 8.375 34.281 11.539 1 97.25 281 LEU B N 1
ATOM 4843 C CA . LEU B 1 281 ? 7.406 34.188 10.453 1 97.25 281 LEU B CA 1
ATOM 4844 C C . LEU B 1 281 ? 6.844 35.562 10.094 1 97.25 281 LEU B C 1
ATOM 4846 O O . LEU B 1 281 ? 6.16 36.188 10.914 1 97.25 281 LEU B O 1
ATOM 4850 N N . HIS B 1 282 ? 7.109 36 8.977 1 98 282 HIS B N 1
ATOM 4851 C CA . HIS B 1 282 ? 6.625 37.281 8.492 1 98 282 HIS B CA 1
ATOM 4852 C C . HIS B 1 282 ? 5.559 37.094 7.422 1 98 282 HIS B C 1
ATOM 4854 O O . HIS B 1 282 ? 5.84 36.594 6.34 1 98 282 HIS B O 1
ATOM 4860 N N . TYR B 1 283 ? 4.418 37.562 7.746 1 97.81 283 TYR B N 1
ATOM 4861 C CA . TYR B 1 283 ? 3.318 37.406 6.797 1 97.81 283 TYR B CA 1
ATOM 4862 C C . TYR B 1 283 ? 2.379 38.594 6.848 1 97.81 283 TYR B C 1
ATOM 4864 O O . TYR B 1 283 ? 2.436 39.406 7.781 1 97.81 283 TYR B O 1
ATOM 4872 N N . LYS B 1 284 ? 1.614 38.844 5.828 1 97.69 284 LYS B N 1
ATOM 4873 C CA . LYS B 1 284 ? 0.482 39.781 5.754 1 97.69 284 LYS B CA 1
ATOM 4874 C C . LYS B 1 284 ? -0.749 39.094 5.172 1 97.69 284 LYS B C 1
ATOM 4876 O O . LYS B 1 284 ? -0.64 38 4.566 1 97.69 284 LYS B O 1
ATOM 4881 N N . THR B 1 285 ? -1.857 39.594 5.543 1 97.19 285 THR B N 1
ATOM 4882 C CA . THR B 1 285 ? -3.096 39 5.027 1 97.19 285 THR B CA 1
ATOM 4883 C C . THR B 1 285 ? -3.924 40.062 4.301 1 97.19 285 THR B C 1
ATOM 4885 O O . THR B 1 285 ? -5.031 40.375 4.727 1 97.19 285 THR B O 1
ATOM 4888 N N . PRO B 1 286 ? -3.352 40.531 3.189 1 95.5 286 PRO B N 1
ATOM 4889 C CA . PRO B 1 286 ? -4.207 41.406 2.387 1 95.5 286 PRO B CA 1
ATOM 4890 C C . PRO B 1 286 ? -5.523 40.75 1.987 1 95.5 286 PRO B C 1
ATOM 4892 O O . PRO B 1 286 ? -5.68 39.531 2.143 1 95.5 286 PRO B O 1
ATOM 4895 N N . ARG B 1 287 ? -6.441 41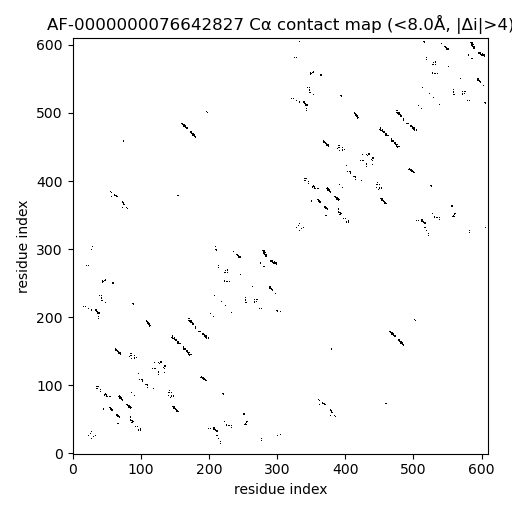.531 1.51 1 93.38 287 ARG B N 1
ATOM 4896 C CA . ARG B 1 287 ? -7.781 41.031 1.211 1 93.38 287 ARG B CA 1
ATOM 4897 C C . ARG B 1 287 ? -7.719 39.844 0.283 1 93.38 287 ARG B C 1
ATOM 4899 O O . ARG B 1 287 ? -7.164 39.906 -0.815 1 93.38 287 ARG B O 1
ATOM 4906 N N . GLY B 1 288 ? -8.172 38.75 0.806 1 94.5 288 GLY B N 1
ATOM 4907 C CA . GLY B 1 288 ? -8.352 37.562 0.006 1 94.5 288 GLY B CA 1
ATOM 4908 C C . GLY B 1 288 ? -7.078 36.75 -0.16 1 94.5 288 GLY B C 1
ATOM 4909 O O . GLY B 1 288 ? -7.07 35.75 -0.857 1 94.5 288 GLY B O 1
ATOM 4910 N N . ARG B 1 289 ? -5.969 37.156 0.518 1 96.94 289 ARG B N 1
ATOM 4911 C CA . ARG B 1 289 ? -4.695 36.531 0.197 1 96.94 289 ARG B CA 1
ATOM 4912 C C . ARG B 1 289 ? -3.828 36.375 1.442 1 96.94 289 ARG B C 1
ATOM 4914 O O . ARG B 1 289 ? -4.098 37 2.473 1 96.94 289 ARG B O 1
ATOM 4921 N 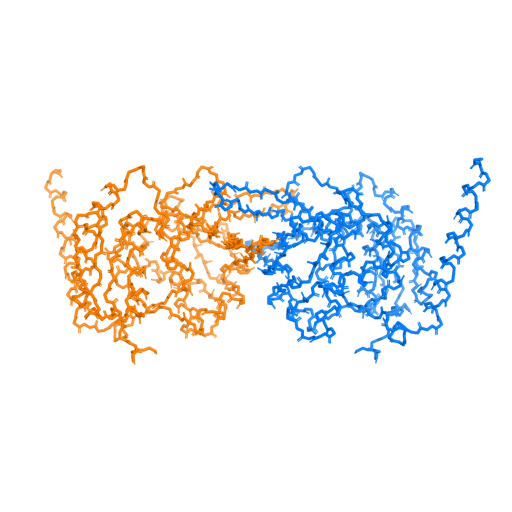N . LEU B 1 290 ? -2.922 35.531 1.369 1 97.44 290 LEU B N 1
ATOM 4922 C CA . LEU B 1 290 ? -1.829 35.375 2.32 1 97.44 290 LEU B CA 1
ATOM 4923 C C . LEU B 1 290 ? -0.492 35.719 1.679 1 97.44 290 LEU B C 1
ATOM 4925 O O . LEU B 1 290 ? -0.127 35.156 0.644 1 97.44 290 LEU B O 1
ATOM 4929 N N . PHE B 1 291 ? 0.081 36.688 2.191 1 98.06 291 PHE B N 1
ATOM 4930 C CA . PHE B 1 291 ? 1.41 37.094 1.752 1 98.06 291 PHE B CA 1
ATOM 4931 C C . PHE B 1 291 ? 2.48 36.562 2.697 1 98.06 291 PHE B C 1
ATOM 4933 O O . PHE B 1 291 ? 2.459 36.875 3.895 1 98.06 291 PHE B O 1
ATOM 4940 N N . LEU B 1 292 ? 3.373 35.781 2.148 1 97.69 292 LEU B N 1
ATOM 4941 C CA . LEU B 1 292 ? 4.52 35.281 2.9 1 97.69 292 LEU B CA 1
ATOM 4942 C C . LEU B 1 292 ? 5.789 36.031 2.521 1 97.69 292 LEU B C 1
ATOM 4944 O O . LEU B 1 292 ? 6.188 36.062 1.355 1 97.69 292 LEU B O 1
ATOM 4948 N N . ASP B 1 293 ? 6.379 36.594 3.484 1 97.38 293 ASP B N 1
ATOM 4949 C CA . ASP B 1 293 ? 7.555 37.438 3.27 1 97.38 293 ASP B CA 1
ATOM 4950 C C . ASP B 1 293 ? 8.828 36.594 3.209 1 97.38 293 ASP B C 1
ATOM 4952 O O . ASP B 1 293 ? 9.039 35.719 4.047 1 97.38 293 ASP B O 1
ATOM 4956 N N . ALA B 1 294 ? 9.68 36.875 2.236 1 95.56 294 ALA B N 1
ATOM 4957 C CA . ALA B 1 294 ? 10.938 36.125 2.053 1 95.56 294 ALA B CA 1
ATOM 4958 C C . ALA B 1 294 ? 11.867 36.344 3.238 1 95.56 294 ALA B C 1
ATOM 4960 O O . ALA B 1 294 ? 12.836 35.594 3.418 1 95.56 294 ALA B O 1
ATOM 4961 N N . LYS B 1 295 ? 11.57 37.281 4.078 1 95.56 295 LYS B N 1
ATOM 4962 C CA . LYS B 1 295 ? 12.375 37.562 5.27 1 95.56 295 LYS B CA 1
ATOM 4963 C C . LYS B 1 295 ? 12.102 36.531 6.359 1 95.56 295 LYS B C 1
ATOM 4965 O O . LYS B 1 295 ? 12.828 36.438 7.352 1 95.56 295 LYS B O 1
ATOM 4970 N N . SER B 1 296 ? 11.062 35.781 6.117 1 96.31 296 SER B N 1
ATOM 4971 C CA . SER B 1 296 ? 10.758 34.719 7.098 1 96.31 296 SER B CA 1
ATOM 4972 C C . SER B 1 296 ? 11.898 33.719 7.211 1 96.31 296 SER B C 1
ATOM 4974 O O . SER B 1 296 ? 12.562 33.406 6.219 1 96.31 296 SER B O 1
ATOM 4976 N N . ARG B 1 297 ? 12.109 33.25 8.367 1 94.12 297 ARG B N 1
ATOM 4977 C CA . ARG B 1 297 ? 13.062 32.156 8.625 1 94.12 297 ARG B CA 1
ATOM 4978 C C . ARG B 1 297 ? 12.359 30.922 9.141 1 94.12 297 ARG B C 1
ATOM 4980 O O . ARG B 1 297 ? 11.328 31.016 9.805 1 94.12 297 ARG B O 1
ATOM 4987 N N . PRO B 1 298 ? 12.898 29.781 8.836 1 93.31 298 PRO B N 1
ATOM 4988 C CA . PRO B 1 298 ? 12.266 28.547 9.328 1 93.31 298 PRO B CA 1
ATOM 4989 C C . PRO B 1 298 ? 12.141 28.516 10.852 1 93.31 298 PRO B C 1
ATOM 4991 O O . PRO B 1 298 ? 12.992 29.078 11.555 1 93.31 298 PRO B O 1
ATOM 4994 N N . HIS B 1 299 ? 11.086 27.938 11.312 1 93.69 299 HIS B N 1
ATOM 4995 C CA . HIS B 1 299 ? 10.875 27.828 12.75 1 93.69 299 HIS B CA 1
ATOM 4996 C C . HIS B 1 299 ? 12 27.047 13.414 1 93.69 299 HIS B C 1
ATOM 4998 O O . HIS B 1 299 ? 12.461 27.406 14.5 1 93.69 299 HIS B O 1
ATOM 5004 N N . ILE B 1 300 ? 12.32 25.906 12.742 1 91.5 300 ILE B N 1
ATOM 5005 C CA . ILE B 1 300 ? 13.469 25.109 13.188 1 91.5 300 ILE B CA 1
ATOM 5006 C C . ILE B 1 300 ? 14.688 25.453 12.328 1 91.5 300 ILE B C 1
ATOM 5008 O O . ILE B 1 300 ? 14.664 25.266 11.109 1 91.5 300 ILE B O 1
ATOM 5012 N N . LYS B 1 301 ? 15.742 25.812 12.883 1 81.19 301 LYS B N 1
ATOM 5013 C CA . LYS B 1 301 ? 16.938 26.234 12.164 1 81.19 301 LYS B CA 1
ATOM 5014 C C . LYS B 1 301 ? 17.641 25.031 11.531 1 81.19 301 LYS B C 1
ATOM 5016 O O . LYS B 1 301 ? 17.703 23.953 12.133 1 81.19 301 LYS B O 1
ATOM 5021 N N . LYS B 1 302 ? 18.062 25.078 10.172 1 69 302 LYS B N 1
ATOM 5022 C CA . LYS B 1 302 ? 18.672 24.016 9.375 1 69 302 LYS B CA 1
ATOM 5023 C C . LYS B 1 302 ? 19.844 23.391 10.109 1 69 302 LYS B C 1
ATOM 5025 O O . LYS B 1 302 ? 20.031 22.172 10.07 1 69 302 LYS B O 1
ATOM 5030 N N . LYS B 1 303 ? 20.719 24.062 10.727 1 65.56 303 LYS B N 1
ATOM 5031 C CA . LYS B 1 303 ? 21.953 23.547 11.328 1 65.56 303 LYS B CA 1
ATOM 5032 C C . LYS B 1 303 ? 21.656 22.812 12.633 1 65.56 303 LYS B C 1
ATOM 5034 O O . LYS B 1 303 ? 22.547 22.219 13.227 1 65.56 303 LYS B O 1
ATOM 5039 N N . SER B 1 304 ? 20.375 22.672 12.922 1 57.19 304 SER B N 1
ATOM 5040 C CA . SER B 1 304 ? 20.125 22.25 14.297 1 57.19 304 SER B CA 1
ATOM 5041 C C . SER B 1 304 ? 19.75 20.781 14.375 1 57.19 304 SER B C 1
ATOM 5043 O O . SER B 1 304 ? 19.531 20.234 15.461 1 57.19 304 SER B O 1
ATOM 5045 N N . TRP B 1 305 ? 19.734 20.016 13.055 1 64.56 305 TRP B N 1
ATOM 5046 C CA . TRP B 1 305 ? 19.328 18.625 13.234 1 64.56 305 TRP B CA 1
ATOM 5047 C C . TRP B 1 305 ? 20.031 17.719 12.234 1 64.56 305 TRP B C 1
ATOM 5049 O O . TRP B 1 305 ? 20.516 18.188 11.203 1 64.56 305 TRP B O 1
#